Protein AF-0000000074001250 (afdb_homodimer)

Nearest PDB structures (foldseek):
  2wvp-assembly1_A  TM=4.915E-01  e=1.504E-07  Escherichia coli K-12
  2iwv-assembly2_B  TM=4.481E-01  e=1.976E-06  Escherichia coli K-12
  3qq2-assembly2_B  TM=3.914E-01  e=4.997E-03  Bordetella pertussis
  1pnz-assembly1_A  TM=2.918E-01  e=9.131E-03  Escherichia coli
  3qlb-assembly2_B  TM=2.717E-01  e=1.075E-01  Pseudomonas fluorescens

Radius of gyration: 29.57 Å; Cα contacts (8 Å, |Δi|>4): 1597; chains: 2; bounding box: 87×107×50 Å

Sequence (638 aa):
MIFMPSTEDIGEKNLVFRFNHRFGNAKSGLDDFYGLDEGANTQLALDYGLSDRWMVGLARTSQFKTWETRTKYRVFSQDSNIPFTLSLYGVIGLETSEQTYTYSYFTRSWTGNAAIDNQINKGLNTYELTDQDKTSYLSSLLISRKINETLSLQISPMYVHRNFTPTEIDNTRYGLDIGGRIKLSTRFDISFSTILSKKRDFIGSSYSQESQKTSIAGANQFTSDQINTGLSNGSISLSEVILRNIILDEPVKHKFVPFGIGFDLETGGHVFQFMVSNTRTLAQTQLLRGGDYDFMKQEFCVGFNILRQFSIGEEREKWMIFMPSTEDIGEKNLVFRFNHRFGNAKSGLDDFYGLDEGANTQLALDYGLSDRWMVGLARTSQFKTWETRTKYRVFSQDSNIPFTLSLYGVIGLETSEQTYTYSYFTRSWTGNAAIDNQINKGLNTYELTDQDKTSYLSSLLISRKINETLSLQISPMYVHRNFTPTEIDNTRYGLDIGGRIKLSTRFDISFSTILSKKRDFIGSSYSQESQKTSIAGANQFTSDQINTGLSNGSISLSEVILRNIILDEPVKHKFVPFGIGFDLETGGHVFQFMVSNTRTLAQTQLLRGGDYDFMKQEFCVGFNILRQFSIGEEREKW

Organism: NCBI:txid1917863

Solvent-accessible surface area (backbone atoms only — not comparable to full-atom values): 32095 Å² total; per-residue (Å²): 103,72,76,61,77,63,79,75,67,76,28,53,44,18,37,38,40,36,42,40,35,20,25,25,64,22,57,64,31,73,83,37,53,36,7,57,55,68,26,51,39,37,31,46,34,42,33,39,14,78,31,68,45,33,35,43,33,44,34,42,25,43,65,54,45,22,37,35,43,35,38,39,37,55,75,50,63,54,50,99,86,36,81,41,25,36,23,44,37,40,34,43,30,37,39,68,47,94,48,73,46,69,52,75,80,77,53,78,54,82,78,85,41,68,71,58,19,50,52,48,21,48,60,74,23,47,43,70,59,49,67,69,36,39,25,29,34,29,42,32,45,34,38,31,32,71,80,52,97,40,39,33,41,34,43,28,48,32,41,35,40,35,63,53,53,63,90,94,46,72,41,61,48,52,36,35,37,42,34,36,37,40,52,78,52,98,40,34,34,39,32,32,28,35,44,46,51,75,66,47,50,62,81,56,94,63,66,72,74,62,67,50,72,34,57,55,94,75,52,62,56,64,48,72,68,49,46,55,51,19,50,72,72,61,79,37,48,68,67,48,43,38,39,29,45,52,68,43,18,66,32,32,34,76,28,35,72,28,40,35,41,31,41,35,40,54,52,88,62,31,38,38,32,41,31,45,22,19,42,50,74,74,56,70,70,51,56,66,38,40,7,77,31,47,61,94,76,54,24,28,20,38,29,47,32,42,36,38,65,45,73,71,55,78,69,71,69,81,119,102,73,75,61,78,63,78,73,66,76,28,54,47,18,37,38,41,36,43,39,34,20,24,25,64,24,59,64,31,73,81,36,54,36,7,56,56,70,26,52,38,35,33,46,33,43,33,39,14,79,32,68,44,34,36,42,34,42,34,42,26,43,66,54,46,22,38,34,41,35,37,38,36,53,76,49,63,54,51,99,84,36,82,42,26,36,23,45,37,39,35,44,30,37,39,69,48,92,48,72,46,69,52,74,79,77,54,78,55,80,77,86,42,68,70,58,20,50,51,48,22,48,60,72,24,47,44,72,59,48,68,68,35,39,25,30,35,27,42,34,45,35,38,31,31,70,80,52,97,39,38,32,40,34,43,30,49,33,41,35,41,34,65,53,54,62,88,94,46,71,40,62,47,54,35,34,37,42,33,36,38,40,50,76,51,97,41,34,35,37,32,32,27,37,44,44,54,81,67,52,53,62,81,56,93,64,62,72,71,65,67,46,71,24,56,56,94,74,50,62,54,66,48,73,68,48,46,55,52,20,50,72,73,60,80,36,48,69,68,49,43,39,40,28,47,51,67,43,22,58,28,35,41,80,27,34,72,30,40,34,42,31,42,35,40,53,53,89,63,31,37,39,32,42,32,45,22,19,43,51,74,74,56,70,69,53,55,65,39,40,8,77,30,46,61,93,76,53,23,28,21,38,29,46,31,40,36,38,65,44,75,71,56,79,71,70,69,80,118

Secondary structure (DSSP, 8-state):
--SSPPS----TTEEEEEEEEEEEEGGGGGGGTTTGGG--EEEEEEEEESSSSEEEEEEEETGGGEEEEEEEEEEE---SS--SEEEEEEEEEEE-S--EEE-SSSS----S-HHHHHHHHHHHTEEEPPTTTTEEEEEEEEEEEE-SSSEEEEEEEEEEEES---TTS-SEEEEEEEEEEEE-SSSEEEEEEEEEESS----SS-TT-------BTTBPPPPHHHHHHHHHHTSS-HHHHIIIIIIS----TT-BPPEEEEEEEEETTEEEEEEEES----SGGGGGG-BSS-GGGT--EEEEEEEEEEE-S------/--SSPPS----TTEEEEEEEEEEEEGGGGGGGTTTGGG--EEEEEEEEESSSSEEEEEEEETGGGEEEEEEEEEEE---SS--SEEEEEEEEEEE-S--EEE-SSSS----S-HHHHHHHHHHHTEEEPPTTTTEEEEEEEEEEEE-SSSEEEEEEEEEEEES---TTS-SEEEEEEEEEEEE-SSSEEEEEEEEEESS----SS-TT----B--BTTBPPPPHHHHHHHHHHTSS-HHHHIIIIIIS---BTT-BPPEEEEEEEEETTEEEEEEEES----SGGGGGG-BSS-GGGT--EEEEEEEEEEE-S------

Foldseek 3Di:
DPFDDAQQFQAAQKKKKKKKWWFFWQLVPVVCPRRVNRGTFIKIKMKHHNHNFKIWMWMFTPVLRKIKIKMKGWDDADDPVRFKTKMKIKMKMWRPHKDKDFDDQPDFDPPPDPVVRVVVSRVVRMGIADRLQRMKMKIWMWIKGDPDPFKIKIKIKMKMAGNDDPDPDHRIWIKMKIKMKGHPDPFKIKIKIWMFTQDAAPPDNDSPVQDDFDADVNQAQQPPVRVVVCVVVVVADPVNNCVHCNRVNGPSRQAATKIKMWMWGDDDQKIKIKMKIQASDHDNSNNRNHGHHDVVSVIIIIMMMMMGMDRPDPPPPPD/DPFDDAQQFQAAQKKKKKKKWWFFWQLVPVVCPRRVNRGTFIKIKMKHHNHNFKIWMWMFTPVLRKIKIKMKGWDDADDPVRFKTKMKIKMKMWRPHKDKAFDDQPDFDPPPDPVVRVVVSRVVRMGIADRLQRMKMKIWMWIKGDPDPFKIKIKIKMKMAGNDDPPPDHRIWIKMKIKMKGHPDPFKIKIKIWMATQDAAPPDNDSPCQDDWAQDVNQAADDPVRVVVCVVVVVADPVNNCVHCNRVNGPSRQAATKIKMWMWGDDDQKIKIKMKIQASDHDNSNNRNHGHHDVVSVIIIIMMMMMGMDRPDPPPPPD

pLDDT: mean 83.59, std 18.87, range [21.78, 98.88]

InterPro domains:
  IPR045916 Domain of unknown function DUF5777 [PF19089] (2-310)

Structure (mmCIF, N/CA/C/O backbone):
data_AF-0000000074001250-model_v1
#
loop_
_entity.id
_entity.type
_entity.pdbx_description
1 polymer 'DUF5777 domain-containing protein'
#
loop_
_atom_site.group_PDB
_atom_site.id
_atom_site.type_symbol
_atom_site.label_atom_id
_atom_site.label_alt_id
_atom_site.label_comp_id
_atom_site.label_asym_id
_atom_site.label_entity_id
_atom_site.label_seq_id
_atom_site.pdbx_PDB_ins_code
_atom_site.Cartn_x
_atom_site.Cartn_y
_atom_site.Cartn_z
_atom_site.occupancy
_atom_site.B_iso_or_equiv
_atom_site.auth_seq_id
_atom_site.auth_comp_id
_atom_site.auth_asym_id
_atom_site.auth_atom_id
_atom_site.pdbx_PDB_model_num
ATOM 1 N N . MET A 1 1 ? -8.125 -18.203 -3.762 1 89.94 1 MET A N 1
ATOM 2 C CA . MET A 1 1 ? -7.148 -18.906 -2.926 1 89.94 1 MET A CA 1
ATOM 3 C C . MET A 1 1 ? -5.922 -18.031 -2.674 1 89.94 1 MET A C 1
ATOM 5 O O . MET A 1 1 ? -6.004 -16.797 -2.729 1 89.94 1 MET A O 1
ATOM 9 N N . ILE A 1 2 ? -4.828 -18.672 -2.314 1 94.44 2 ILE A N 1
ATOM 10 C CA . ILE A 1 2 ? -3.65 -17.906 -1.942 1 94.44 2 ILE A CA 1
ATOM 11 C C . ILE A 1 2 ? -2.809 -17.609 -3.184 1 94.44 2 ILE A C 1
ATOM 13 O O . ILE A 1 2 ? -2.451 -16.469 -3.447 1 94.44 2 ILE A O 1
ATOM 17 N N . PHE A 1 3 ? -2.508 -18.641 -3.977 1 96.5 3 PHE A N 1
ATOM 18 C CA . PHE A 1 3 ? -1.592 -18.469 -5.098 1 96.5 3 PHE A CA 1
ATOM 19 C C . PHE A 1 3 ? -2.326 -18.641 -6.426 1 96.5 3 PHE A C 1
ATOM 21 O O . PHE A 1 3 ? -2.562 -17.656 -7.129 1 96.5 3 PHE A O 1
ATOM 28 N N . MET A 1 4 ? -2.822 -19.797 -6.688 1 97.69 4 MET A N 1
ATOM 29 C CA . MET A 1 4 ? -3.574 -20.047 -7.91 1 97.69 4 MET A CA 1
ATOM 30 C C . MET A 1 4 ? -5.055 -19.734 -7.715 1 97.69 4 MET A C 1
ATOM 32 O O . MET A 1 4 ? -5.566 -19.812 -6.598 1 97.69 4 MET A O 1
ATOM 36 N N . PRO A 1 5 ? -5.75 -19.453 -8.805 1 97.25 5 PRO A N 1
ATOM 37 C CA . PRO A 1 5 ? -7.184 -19.203 -8.664 1 97.25 5 PRO A CA 1
ATOM 38 C C . PRO A 1 5 ? -7.988 -20.484 -8.414 1 97.25 5 PRO A C 1
ATOM 40 O O . PRO A 1 5 ? -7.535 -21.578 -8.75 1 97.25 5 PRO A O 1
ATOM 43 N N . SER A 1 6 ? -9.156 -20.297 -7.797 1 96.56 6 SER A N 1
ATOM 44 C CA . SER A 1 6 ? -10.07 -21.422 -7.641 1 96.56 6 SER A CA 1
ATOM 45 C C . SER A 1 6 ? -10.75 -21.781 -8.961 1 96.56 6 SER A C 1
ATOM 47 O O . SER A 1 6 ? -10.648 -21.031 -9.938 1 96.56 6 SER A O 1
ATOM 49 N N . THR A 1 7 ? -11.461 -22.891 -8.945 1 97.5 7 THR A N 1
ATOM 50 C CA . THR A 1 7 ? -12.234 -23.297 -10.117 1 97.5 7 THR A CA 1
ATOM 51 C C . THR A 1 7 ? -13.547 -22.516 -10.188 1 97.5 7 THR A C 1
ATOM 53 O O . THR A 1 7 ? -14.281 -22.609 -11.172 1 97.5 7 THR A O 1
ATOM 56 N N . GLU A 1 8 ? -13.805 -21.75 -9.219 1 92.94 8 GLU A N 1
ATOM 57 C CA . GLU A 1 8 ? -15.055 -20.984 -9.211 1 92.94 8 GLU A CA 1
ATOM 58 C C . GLU A 1 8 ? -15.078 -19.969 -10.344 1 92.94 8 GLU A C 1
ATOM 60 O O . GLU A 1 8 ? -14.078 -19.312 -10.617 1 92.94 8 GLU A O 1
ATOM 65 N N . ASP A 1 9 ? -16.266 -19.906 -10.961 1 94.38 9 ASP A N 1
ATOM 66 C CA . ASP A 1 9 ? -16.422 -18.969 -12.07 1 94.38 9 ASP A CA 1
ATOM 67 C C . ASP A 1 9 ? -17 -17.641 -11.594 1 94.38 9 ASP A C 1
ATOM 69 O O . ASP A 1 9 ? -17.734 -17.594 -10.594 1 94.38 9 ASP A O 1
ATOM 73 N N . ILE A 1 10 ? -16.766 -16.594 -12.32 1 94.25 10 ILE A N 1
ATOM 74 C CA . ILE A 1 10 ? -17.281 -15.289 -11.93 1 94.25 10 ILE A CA 1
ATOM 75 C C . ILE A 1 10 ? -18.656 -15.07 -12.555 1 94.25 10 ILE A C 1
ATOM 77 O O . ILE A 1 10 ? -19.391 -14.164 -12.148 1 94.25 10 ILE A O 1
ATOM 81 N N . GLY A 1 11 ? -19.078 -15.883 -13.523 1 95.44 11 GLY A N 1
ATOM 82 C CA . GLY A 1 11 ? -20.375 -15.773 -14.156 1 95.44 11 GLY A CA 1
ATOM 83 C C . GLY A 1 11 ? -20.391 -14.828 -15.344 1 95.44 11 GLY A C 1
ATOM 84 O O . GLY A 1 11 ? -19.547 -13.922 -15.43 1 95.44 11 GLY A O 1
ATOM 85 N N . GLU A 1 12 ? -21.359 -15.031 -16.172 1 96.62 12 GLU A N 1
ATOM 86 C CA . GLU A 1 12 ? -21.469 -14.242 -17.406 1 96.62 12 GLU A CA 1
ATOM 87 C C . GLU A 1 12 ? -21.75 -12.781 -17.094 1 96.62 12 GLU A C 1
ATOM 89 O O . GLU A 1 12 ? -22.609 -12.469 -16.266 1 96.62 12 GLU A O 1
ATOM 94 N N . LYS A 1 13 ? -21.031 -11.898 -17.688 1 96.75 13 LYS A N 1
ATOM 95 C CA . LYS A 1 13 ? -21.219 -10.453 -17.641 1 96.75 13 LYS A CA 1
ATOM 96 C C . LYS A 1 13 ? -20.969 -9.906 -16.234 1 96.75 13 LYS A C 1
ATOM 98 O O . LYS A 1 13 ? -21.609 -8.938 -15.82 1 96.75 13 LYS A O 1
ATOM 103 N N . ASN A 1 14 ? -20.203 -10.641 -15.5 1 95.5 14 ASN A N 1
ATOM 104 C CA . ASN A 1 14 ? -19.734 -10.125 -14.211 1 95.5 14 ASN A CA 1
ATOM 105 C C . ASN A 1 14 ? -18.297 -9.656 -14.281 1 95.5 14 ASN A C 1
ATOM 107 O O . ASN A 1 14 ? -17.516 -10.141 -15.102 1 95.5 14 ASN A O 1
ATOM 111 N N . LEU A 1 15 ? -18.078 -8.664 -13.461 1 95.56 15 LEU A N 1
ATOM 112 C CA . LEU A 1 15 ? -16.734 -8.117 -13.297 1 95.56 15 LEU A CA 1
ATOM 113 C C . LEU A 1 15 ? -16.234 -8.336 -11.875 1 95.56 15 LEU A C 1
ATOM 115 O O . LEU A 1 15 ? -16.969 -8.117 -10.906 1 95.56 15 LEU A O 1
ATOM 119 N N . VAL A 1 16 ? -15.055 -8.836 -11.805 1 95.06 16 VAL A N 1
ATOM 120 C CA . VAL A 1 16 ? -14.438 -8.984 -10.492 1 95.06 16 VAL A CA 1
ATOM 121 C C . VAL A 1 16 ? -13.164 -8.148 -10.414 1 95.06 16 VAL A C 1
ATOM 123 O O . VAL A 1 16 ? -12.234 -8.344 -11.203 1 95.06 16 VAL A O 1
ATOM 126 N N . PHE A 1 17 ? -13.156 -7.262 -9.484 1 93.81 17 PHE A N 1
ATOM 127 C CA . PHE A 1 17 ? -11.977 -6.441 -9.203 1 93.81 17 PHE A CA 1
ATOM 128 C C . PHE A 1 17 ? -11.258 -6.934 -7.957 1 93.81 17 PHE A C 1
ATOM 130 O O . PHE A 1 17 ? -11.898 -7.242 -6.945 1 93.81 17 PHE A O 1
ATOM 137 N N . ARG A 1 18 ? -9.891 -6.984 -8.055 1 95.5 18 ARG A N 1
ATOM 138 C CA . ARG A 1 18 ? -9.102 -7.449 -6.918 1 95.5 18 ARG A CA 1
ATOM 139 C C . ARG A 1 18 ? -7.938 -6.508 -6.641 1 95.5 18 ARG A C 1
ATOM 141 O O . ARG A 1 18 ? -7.254 -6.059 -7.562 1 95.5 18 ARG A O 1
ATOM 148 N N . PHE A 1 19 ? -7.711 -6.191 -5.398 1 93.31 19 PHE A N 1
ATOM 149 C CA . PHE A 1 19 ? -6.516 -5.531 -4.879 1 93.31 19 PHE A CA 1
ATOM 150 C C . PHE A 1 19 ? -5.75 -6.457 -3.941 1 93.31 19 PHE A C 1
ATOM 152 O O . PHE A 1 19 ? -6.227 -6.777 -2.85 1 93.31 19 PHE A O 1
ATOM 159 N N . ASN A 1 20 ? -4.574 -6.859 -4.363 1 96.38 20 ASN A N 1
ATOM 160 C CA . ASN A 1 20 ? -3.77 -7.785 -3.57 1 96.38 20 ASN A CA 1
ATOM 161 C C . ASN A 1 20 ? -2.514 -7.109 -3.029 1 96.38 20 ASN A C 1
ATOM 163 O O . ASN A 1 20 ? -1.869 -6.332 -3.734 1 96.38 20 ASN A O 1
ATOM 167 N N . HIS A 1 21 ? -2.211 -7.41 -1.803 1 95.44 21 HIS A N 1
ATOM 168 C CA . HIS A 1 21 ? -1.026 -6.855 -1.155 1 95.44 21 HIS A CA 1
ATOM 169 C C . HIS A 1 21 ? -0.212 -7.949 -0.472 1 95.44 21 HIS A C 1
ATOM 171 O O . HIS A 1 21 ? -0.772 -8.828 0.192 1 95.44 21 HIS A O 1
ATOM 177 N N . ARG A 1 22 ? 1.069 -7.949 -0.674 1 96.5 22 ARG A N 1
ATOM 178 C CA . ARG A 1 22 ? 2.049 -8.703 0.103 1 96.5 22 ARG A CA 1
ATOM 179 C C . ARG A 1 22 ? 3.115 -7.781 0.684 1 96.5 22 ARG A C 1
ATOM 181 O O . ARG A 1 22 ? 3.887 -7.172 -0.06 1 96.5 22 ARG A O 1
ATOM 188 N N . PHE A 1 23 ? 3.188 -7.762 1.972 1 94.81 23 PHE A N 1
ATOM 189 C CA . PHE A 1 23 ? 4.109 -6.832 2.607 1 94.81 23 PHE A CA 1
ATOM 190 C C . PHE A 1 23 ? 5.477 -7.477 2.812 1 94.81 23 PHE A C 1
ATOM 192 O O . PHE A 1 23 ? 5.746 -8.555 2.273 1 94.81 23 PHE A O 1
ATOM 199 N N . GLY A 1 24 ? 6.391 -6.734 3.467 1 93.56 24 GLY A N 1
ATOM 200 C CA . GLY A 1 24 ? 7.75 -7.207 3.66 1 93.56 24 GLY A CA 1
ATOM 201 C C . GLY A 1 24 ? 7.875 -8.219 4.785 1 93.56 24 GLY A C 1
ATOM 202 O O . GLY A 1 24 ? 6.871 -8.742 5.27 1 93.56 24 GLY A O 1
ATOM 203 N N . ASN A 1 25 ? 9.133 -8.5 5.051 1 94.19 25 ASN A N 1
ATOM 204 C CA . ASN A 1 25 ? 9.43 -9.477 6.086 1 94.19 25 ASN A CA 1
ATOM 205 C C . ASN A 1 25 ? 8.938 -9.016 7.453 1 94.19 25 ASN A C 1
ATOM 207 O O . ASN A 1 25 ? 9.289 -7.922 7.906 1 94.19 25 ASN A O 1
ATOM 211 N N . ALA A 1 26 ? 8.188 -9.812 8.109 1 95.62 26 ALA A N 1
ATOM 212 C CA . ALA A 1 26 ? 7.547 -9.453 9.367 1 95.62 26 ALA A CA 1
ATOM 213 C C . ALA A 1 26 ? 8.453 -9.781 10.555 1 95.62 26 ALA A C 1
ATOM 215 O O . ALA A 1 26 ? 8.078 -9.57 11.711 1 95.62 26 ALA A O 1
ATOM 216 N N . LYS A 1 27 ? 9.578 -10.25 10.32 1 93.31 27 LYS A N 1
ATOM 217 C CA . LYS A 1 27 ? 10.453 -10.773 11.359 1 93.31 27 LYS A CA 1
ATOM 218 C C . LYS A 1 27 ? 10.758 -9.703 12.406 1 93.31 27 LYS A C 1
ATOM 220 O O . LYS A 1 27 ? 10.875 -10.008 13.594 1 93.31 27 LYS A O 1
ATOM 225 N N . SER A 1 28 ? 10.797 -8.492 12.008 1 91.62 28 SER A N 1
ATOM 226 C CA . SER A 1 28 ? 11.188 -7.414 12.914 1 91.62 28 SER A CA 1
ATOM 227 C C . SER A 1 28 ? 10.031 -7.023 13.836 1 91.62 28 SER A C 1
ATOM 229 O O . SER A 1 28 ? 10.195 -6.168 14.703 1 91.62 28 SER A O 1
ATOM 231 N N . GLY A 1 29 ? 8.906 -7.559 13.562 1 92.44 29 GLY A N 1
ATOM 232 C CA . GLY A 1 29 ? 7.777 -7.324 14.445 1 92.44 29 GLY A CA 1
ATOM 233 C C . GLY A 1 29 ? 7.262 -5.898 14.391 1 92.44 29 GLY A C 1
ATOM 234 O O . GLY A 1 29 ? 7.016 -5.363 13.305 1 92.44 29 GLY A O 1
ATOM 235 N N . LEU A 1 30 ? 7.129 -5.328 15.57 1 88.62 30 LEU A N 1
ATOM 236 C CA . LEU A 1 30 ? 6.5 -4.02 15.695 1 88.62 30 LEU A CA 1
ATOM 237 C C . LEU A 1 30 ? 7.426 -2.922 15.172 1 88.62 30 LEU A C 1
ATOM 239 O O . LEU A 1 30 ? 6.961 -1.854 14.773 1 88.62 30 LEU A O 1
ATOM 243 N N . ASP A 1 31 ? 8.711 -3.205 15.164 1 88.31 31 ASP A N 1
ATOM 244 C CA . ASP A 1 31 ? 9.672 -2.209 14.695 1 88.31 31 ASP A CA 1
ATOM 245 C C . ASP A 1 31 ? 9.352 -1.768 13.266 1 88.31 31 ASP A C 1
ATOM 247 O O . ASP A 1 31 ? 9.492 -0.589 12.938 1 88.31 31 ASP A O 1
ATOM 251 N N . ASP A 1 32 ? 8.992 -2.693 12.469 1 91.38 32 ASP A N 1
ATOM 252 C CA . ASP A 1 32 ? 8.609 -2.365 11.102 1 91.38 32 ASP A CA 1
ATOM 253 C C . ASP A 1 32 ? 7.141 -2.697 10.852 1 91.38 32 ASP A C 1
ATOM 255 O O . ASP A 1 32 ? 6.723 -2.85 9.695 1 91.38 32 ASP A O 1
ATOM 259 N N . PHE A 1 33 ? 6.48 -2.814 12.016 1 93.75 33 PHE A N 1
ATOM 260 C CA . PHE A 1 33 ? 5.043 -3.057 12 1 93.75 33 PHE A CA 1
ATOM 261 C C . PHE A 1 33 ? 4.715 -4.305 11.188 1 93.75 33 PHE A C 1
ATOM 263 O O . PHE A 1 33 ? 3.896 -4.258 10.266 1 93.75 33 PHE A O 1
ATOM 270 N N . TYR A 1 34 ? 5.48 -5.344 11.461 1 93.94 34 TYR A N 1
ATOM 271 C CA . TYR A 1 34 ? 5.309 -6.672 10.875 1 93.94 34 TYR A CA 1
ATOM 272 C C . TYR A 1 34 ? 5.434 -6.621 9.359 1 93.94 34 TYR A C 1
ATOM 274 O O . TYR A 1 34 ? 4.652 -7.262 8.648 1 93.94 34 TYR A O 1
ATOM 282 N N . GLY A 1 35 ? 6.316 -5.805 8.852 1 93.56 35 GLY A N 1
ATOM 283 C CA . GLY A 1 35 ? 6.645 -5.762 7.434 1 93.56 35 GLY A CA 1
ATOM 284 C C . GLY A 1 35 ? 5.852 -4.719 6.668 1 93.56 35 GLY A C 1
ATOM 285 O O . GLY A 1 35 ? 6.156 -4.422 5.512 1 93.56 35 GLY A O 1
ATOM 286 N N . LEU A 1 36 ? 4.859 -4.098 7.297 1 91.38 36 LEU A N 1
ATOM 287 C CA . LEU A 1 36 ? 3.992 -3.139 6.625 1 91.38 36 LEU A CA 1
ATOM 288 C C . LEU A 1 36 ? 4.773 -1.896 6.215 1 91.38 36 LEU A C 1
ATOM 290 O O . LEU A 1 36 ? 4.469 -1.271 5.195 1 91.38 36 LEU A O 1
ATOM 294 N N . ASP A 1 37 ? 5.859 -1.603 6.895 1 90.12 37 ASP A N 1
ATOM 295 C CA . ASP A 1 37 ? 6.637 -0.396 6.629 1 90.12 37 ASP A CA 1
ATOM 296 C C . ASP A 1 37 ? 7.508 -0.568 5.383 1 90.12 37 ASP A C 1
ATOM 298 O O . ASP A 1 37 ? 8.023 0.411 4.84 1 90.12 37 ASP A O 1
ATOM 302 N N . GLU A 1 38 ? 7.754 -1.717 4.977 1 87 38 GLU A N 1
ATOM 303 C CA . GLU A 1 38 ? 8.641 -1.979 3.844 1 87 38 GLU A CA 1
ATOM 304 C C . GLU A 1 38 ? 7.906 -1.793 2.518 1 87 38 GLU A C 1
ATOM 306 O O . GLU A 1 38 ? 8.516 -1.859 1.449 1 87 38 GLU A O 1
ATOM 311 N N . GLY A 1 39 ? 6.68 -1.44 2.586 1 85.56 39 GLY A N 1
ATOM 312 C CA . GLY A 1 39 ? 5.906 -1.335 1.357 1 85.56 39 GLY A CA 1
ATOM 313 C C . GLY A 1 39 ? 5.367 -2.668 0.876 1 85.56 39 GLY A C 1
ATOM 314 O O . GLY A 1 39 ? 5.902 -3.723 1.226 1 85.56 39 GLY A O 1
ATOM 315 N N . ALA A 1 40 ? 4.352 -2.602 0.108 1 89.75 40 ALA A N 1
ATOM 316 C CA . ALA A 1 40 ? 3.711 -3.824 -0.373 1 89.75 40 ALA A CA 1
ATOM 317 C C . ALA A 1 40 ? 4.016 -4.059 -1.849 1 89.75 40 ALA A C 1
ATOM 319 O O . ALA A 1 40 ? 4.156 -3.107 -2.619 1 89.75 40 ALA A O 1
ATOM 320 N N . ASN A 1 41 ? 4.285 -5.359 -2.182 1 93.5 41 ASN A N 1
ATOM 321 C CA . ASN A 1 41 ? 3.992 -5.781 -3.547 1 93.5 41 ASN A CA 1
ATOM 322 C C . ASN A 1 41 ? 2.49 -5.809 -3.816 1 93.5 41 ASN A C 1
ATOM 324 O O . ASN A 1 41 ? 1.747 -6.516 -3.135 1 93.5 41 ASN A O 1
ATOM 328 N N . THR A 1 42 ? 2.092 -4.965 -4.719 1 94.06 42 THR A N 1
ATOM 329 C CA . THR A 1 42 ? 0.662 -4.785 -4.945 1 94.06 42 THR A CA 1
ATOM 330 C C . THR A 1 42 ? 0.266 -5.312 -6.324 1 94.06 42 THR A C 1
ATOM 332 O O . THR A 1 42 ? 1.054 -5.246 -7.27 1 94.06 42 THR A O 1
ATOM 335 N N . GLN A 1 43 ? -0.899 -5.82 -6.41 1 96.69 43 GLN A N 1
ATOM 336 C CA . GLN A 1 43 ? -1.475 -6.242 -7.68 1 96.69 43 GLN A CA 1
ATOM 337 C C . GLN A 1 43 ? -2.914 -5.75 -7.824 1 96.69 43 GLN A C 1
ATOM 339 O O . GLN A 1 43 ? -3.727 -5.926 -6.914 1 96.69 43 GLN A O 1
ATOM 344 N N . LEU A 1 44 ? -3.127 -5.094 -8.875 1 95.62 44 LEU A N 1
ATOM 345 C CA . LEU A 1 44 ? -4.477 -4.77 -9.328 1 95.62 44 LEU A CA 1
ATOM 346 C C . LEU A 1 44 ? -4.922 -5.723 -10.43 1 95.62 44 LEU A C 1
ATOM 348 O O . LEU A 1 44 ? -4.215 -5.906 -11.422 1 95.62 44 LEU A O 1
ATOM 352 N N . ALA A 1 45 ? -6.09 -6.281 -10.219 1 97.75 45 ALA A N 1
ATOM 353 C CA . ALA A 1 45 ? -6.562 -7.246 -11.211 1 97.75 45 ALA A CA 1
ATOM 354 C C . ALA A 1 45 ? -8.039 -7.027 -11.523 1 97.75 45 ALA A C 1
ATOM 356 O O . ALA A 1 45 ? -8.82 -6.641 -10.648 1 97.75 45 ALA A O 1
ATOM 357 N N . LEU A 1 46 ? -8.383 -7.293 -12.75 1 97.56 46 LEU A N 1
ATOM 358 C CA . LEU A 1 46 ? -9.742 -7.227 -13.266 1 97.56 46 LEU A CA 1
ATOM 359 C C . LEU A 1 46 ? -10.07 -8.461 -14.094 1 97.56 46 LEU A C 1
ATOM 361 O O . LEU A 1 46 ? -9.383 -8.766 -15.07 1 97.56 46 LEU A O 1
ATOM 365 N N . ASP A 1 47 ? -11.086 -9.125 -13.711 1 97.94 47 ASP A N 1
ATOM 366 C CA . ASP A 1 47 ? -11.562 -10.297 -14.445 1 97.94 47 ASP A CA 1
ATOM 367 C C . ASP A 1 47 ? -12.984 -10.086 -14.961 1 97.94 47 ASP A C 1
ATOM 369 O O . ASP A 1 47 ? -13.82 -9.477 -14.281 1 97.94 47 ASP A O 1
ATOM 373 N N . TYR A 1 48 ? -13.219 -10.578 -16.188 1 98.12 48 TYR A N 1
ATOM 374 C CA . TYR A 1 48 ? -14.531 -10.469 -16.812 1 98.12 48 TYR A CA 1
ATOM 375 C C . TYR A 1 48 ? -15.039 -11.844 -17.25 1 98.12 48 TYR A C 1
ATOM 377 O O . TYR A 1 48 ? -14.312 -12.617 -17.875 1 98.12 48 TYR A O 1
ATOM 385 N N . GLY A 1 49 ? -16.359 -12.031 -16.922 1 98.12 49 GLY A N 1
ATOM 386 C CA . GLY A 1 49 ? -17 -13.266 -17.359 1 98.12 49 GLY A CA 1
ATOM 387 C C . GLY A 1 49 ? -17.578 -13.172 -18.766 1 98.12 49 GLY A C 1
ATOM 388 O O . GLY A 1 49 ? -18.641 -12.586 -18.969 1 98.12 49 GLY A O 1
ATOM 389 N N . LEU A 1 50 ? -16.906 -13.82 -19.719 1 97.94 50 LEU A N 1
ATOM 390 C CA . LEU A 1 50 ? -17.406 -13.883 -21.078 1 97.94 50 LEU A CA 1
ATOM 391 C C . LEU A 1 50 ? -18.656 -14.766 -21.156 1 97.94 50 LEU A C 1
ATOM 393 O O . LEU A 1 50 ? -19.562 -14.492 -21.938 1 97.94 50 LEU A O 1
ATOM 397 N N . SER A 1 51 ? -18.688 -15.883 -20.422 1 97.69 51 SER A N 1
ATOM 398 C CA . SER A 1 51 ? -19.797 -16.812 -20.203 1 97.69 51 SER A CA 1
ATOM 399 C C . SER A 1 51 ? -19.781 -17.375 -18.797 1 97.69 51 SER A C 1
ATOM 401 O O . SER A 1 51 ? -19 -16.922 -17.953 1 97.69 51 SER A O 1
ATOM 403 N N . ASP A 1 52 ? -20.656 -18.25 -18.562 1 96.88 52 ASP A N 1
ATOM 404 C CA . ASP A 1 52 ? -20.719 -18.844 -17.234 1 96.88 52 ASP A CA 1
ATOM 405 C C . ASP A 1 52 ? -19.531 -19.797 -17.016 1 96.88 52 ASP A C 1
ATOM 407 O O . ASP A 1 52 ? -19.312 -20.266 -15.898 1 96.88 52 ASP A O 1
ATOM 411 N N . ARG A 1 53 ? -18.719 -20.031 -18.062 1 97.94 53 ARG A N 1
ATOM 412 C CA . ARG A 1 53 ? -17.641 -21 -17.906 1 97.94 53 ARG A CA 1
ATOM 413 C C . ARG A 1 53 ? -16.312 -20.406 -18.344 1 97.94 53 ARG A C 1
ATOM 415 O O . ARG A 1 53 ? -15.258 -21.031 -18.156 1 97.94 53 ARG A O 1
ATOM 422 N N . TRP A 1 54 ? -16.359 -19.266 -18.938 1 98.62 54 TRP A N 1
ATOM 423 C CA . TRP A 1 54 ? -15.156 -18.703 -19.516 1 98.62 54 TRP A CA 1
ATOM 424 C C . TRP A 1 54 ? -14.922 -17.281 -19.031 1 98.62 54 TRP A C 1
ATOM 426 O O . TRP A 1 54 ? -15.797 -16.422 -19.172 1 98.62 54 TRP A O 1
ATOM 436 N N . MET A 1 55 ? -13.766 -17.062 -18.484 1 98.25 55 MET A N 1
ATOM 437 C CA . MET A 1 55 ? -13.414 -15.711 -18.062 1 98.25 55 MET A CA 1
ATOM 438 C C . MET A 1 55 ? -12.07 -15.289 -18.656 1 98.25 55 MET A C 1
ATOM 440 O O . MET A 1 55 ? -11.242 -16.125 -19 1 98.25 55 MET A O 1
ATOM 444 N N . VAL A 1 56 ? -11.859 -14.016 -18.859 1 98.75 56 VAL A N 1
ATOM 445 C CA . VAL A 1 56 ? -10.594 -13.383 -19.219 1 98.75 56 VAL A CA 1
ATOM 446 C C . VAL A 1 56 ? -10.25 -12.32 -18.172 1 98.75 56 VAL A C 1
ATOM 448 O O . VAL A 1 56 ? -11.125 -11.805 -17.469 1 98.75 56 VAL A O 1
ATOM 451 N N . GLY A 1 57 ? -8.953 -12.102 -18 1 98.56 57 GLY A N 1
ATOM 452 C CA . GLY A 1 57 ? -8.562 -11.148 -16.984 1 98.56 57 GLY A CA 1
ATOM 453 C C . GLY A 1 57 ? -7.246 -10.453 -17.297 1 98.56 57 GLY A C 1
ATOM 454 O O . GLY A 1 57 ? -6.473 -10.922 -18.125 1 98.56 57 GLY A O 1
ATOM 455 N N . LEU A 1 58 ? -7.055 -9.352 -16.672 1 98.56 58 LEU A N 1
ATOM 456 C CA . LEU A 1 58 ? -5.836 -8.547 -16.719 1 98.56 58 LEU A CA 1
ATOM 457 C C . LEU A 1 58 ? -5.367 -8.188 -15.312 1 98.56 58 LEU A C 1
ATOM 459 O O . LEU A 1 58 ? -6.18 -7.879 -14.438 1 98.56 58 LEU A O 1
ATOM 463 N N . ALA A 1 59 ? -4.07 -8.258 -15.102 1 98.19 59 ALA A N 1
ATOM 464 C CA . ALA A 1 59 ? -3.51 -7.895 -13.797 1 98.19 59 ALA A CA 1
ATOM 465 C C . ALA A 1 59 ? -2.211 -7.109 -13.961 1 98.19 59 ALA A C 1
ATOM 467 O O . ALA A 1 59 ? -1.445 -7.352 -14.898 1 98.19 59 ALA A O 1
ATOM 468 N N . ARG A 1 60 ? -1.956 -6.223 -13.102 1 97.19 60 ARG A N 1
ATOM 469 C CA . ARG A 1 60 ? -0.724 -5.445 -13.031 1 97.19 60 ARG A CA 1
ATOM 470 C C . ARG A 1 60 ? -0.122 -5.504 -11.625 1 97.19 60 ARG A C 1
ATOM 472 O O . ARG A 1 60 ? -0.774 -5.137 -10.648 1 97.19 60 ARG A O 1
ATOM 479 N N . THR A 1 61 ? 1.095 -5.965 -11.57 1 96.75 61 THR A N 1
ATOM 480 C CA . THR A 1 61 ? 1.808 -6.145 -10.312 1 96.75 61 THR A CA 1
ATOM 481 C C . THR A 1 61 ? 2.996 -5.191 -10.227 1 96.75 61 THR A C 1
ATOM 483 O O . THR A 1 61 ? 3.697 -4.969 -11.211 1 96.75 61 THR A O 1
ATOM 486 N N . SER A 1 62 ? 3.213 -4.672 -9.07 1 93.81 62 SER A N 1
ATOM 487 C CA . SER A 1 62 ? 4.297 -3.707 -8.898 1 93.81 62 SER A CA 1
ATOM 488 C C . SER A 1 62 ? 5.66 -4.367 -9.078 1 93.81 62 SER A C 1
ATOM 490 O O . SER A 1 62 ? 6.582 -3.758 -9.617 1 93.81 62 SER A O 1
ATOM 492 N N . GLN A 1 63 ? 5.766 -5.605 -8.57 1 92.69 63 GLN A N 1
ATOM 493 C CA . GLN A 1 63 ? 7.035 -6.316 -8.703 1 92.69 63 GLN A CA 1
ATOM 494 C C . GLN A 1 63 ? 7.422 -6.496 -10.164 1 92.69 63 GLN A C 1
ATOM 496 O O . GLN A 1 63 ? 6.668 -7.086 -10.945 1 92.69 63 GLN A O 1
ATOM 501 N N . PHE A 1 64 ? 8.508 -5.973 -10.562 1 92.94 64 PHE A N 1
ATOM 502 C CA . PHE A 1 64 ? 9.047 -5.984 -11.914 1 92.94 64 PHE A CA 1
ATOM 503 C C . PHE A 1 64 ? 8.078 -5.332 -12.891 1 92.94 64 PHE A C 1
ATOM 505 O O . PHE A 1 64 ? 8.133 -5.594 -14.094 1 92.94 64 PHE A O 1
ATOM 512 N N . LYS A 1 65 ? 7.148 -4.602 -12.336 1 95.25 65 LYS A N 1
ATOM 513 C CA . LYS A 1 65 ? 6.145 -3.945 -13.164 1 95.25 65 LYS A CA 1
ATOM 514 C C . LYS A 1 65 ? 5.492 -4.938 -14.125 1 95.25 65 LYS A C 1
ATOM 516 O O . LYS A 1 65 ? 5.434 -4.699 -15.328 1 95.25 65 LYS A O 1
ATOM 521 N N . THR A 1 66 ? 4.922 -5.93 -13.609 1 96.81 66 THR A N 1
ATOM 522 C CA . THR A 1 66 ? 4.508 -7.094 -14.375 1 96.81 66 THR A CA 1
ATOM 523 C C . THR A 1 66 ? 3.045 -6.969 -14.797 1 96.81 66 THR A C 1
ATOM 525 O O . THR A 1 66 ? 2.172 -6.723 -13.969 1 96.81 66 THR A O 1
ATOM 528 N N . TRP A 1 67 ? 2.812 -7.148 -16.078 1 98 67 TRP A N 1
ATOM 529 C CA . TRP A 1 67 ? 1.468 -7.297 -16.625 1 98 67 TRP A CA 1
ATOM 530 C C . TRP A 1 67 ? 1.147 -8.766 -16.891 1 98 67 TRP A C 1
ATOM 532 O O . TRP A 1 67 ? 1.988 -9.508 -17.406 1 98 67 TRP A O 1
ATOM 542 N N . GLU A 1 68 ? -0.052 -9.164 -16.562 1 98.75 68 GLU A N 1
ATOM 543 C CA . GLU A 1 68 ? -0.494 -10.516 -16.875 1 98.75 68 GLU A CA 1
ATOM 544 C C . GLU A 1 68 ? -1.88 -10.508 -17.516 1 98.75 68 GLU A C 1
ATOM 546 O O . GLU A 1 68 ? -2.764 -9.766 -17.094 1 98.75 68 GLU A O 1
ATOM 551 N N . THR A 1 69 ? -2 -11.188 -18.578 1 98.81 69 THR A N 1
ATOM 552 C CA . THR A 1 69 ? -3.291 -11.547 -19.141 1 98.81 69 THR A CA 1
ATOM 553 C C . THR A 1 69 ? -3.619 -13.016 -18.875 1 98.81 69 THR A C 1
ATOM 555 O O . THR A 1 69 ? -2.77 -13.891 -19.047 1 98.81 69 THR A O 1
ATOM 558 N N . ARG A 1 70 ? -4.828 -13.234 -18.438 1 98.62 70 ARG A N 1
ATOM 559 C CA . ARG A 1 70 ? -5.141 -14.602 -18.047 1 98.62 70 ARG A CA 1
ATOM 560 C C . ARG A 1 70 ? -6.527 -15.008 -18.531 1 98.62 70 ARG A C 1
ATOM 562 O O . ARG A 1 70 ? -7.348 -14.156 -18.875 1 98.62 70 ARG A O 1
ATOM 569 N N . THR A 1 71 ? -6.73 -16.312 -18.594 1 98.81 71 THR A N 1
ATOM 570 C CA . THR A 1 71 ? -8.008 -16.891 -18.984 1 98.81 71 THR A CA 1
ATOM 571 C C . THR A 1 71 ? -8.25 -18.219 -18.25 1 98.81 71 THR A C 1
ATOM 573 O O . THR A 1 71 ? -7.301 -18.953 -17.969 1 98.81 71 THR A O 1
ATOM 576 N N . LYS A 1 72 ? -9.477 -18.453 -17.938 1 98.75 72 LYS A N 1
ATOM 577 C CA . LYS A 1 72 ? -9.922 -19.688 -17.297 1 98.75 72 LYS A CA 1
ATOM 578 C C . LYS A 1 72 ? -11.188 -20.234 -17.953 1 98.75 72 LYS A C 1
ATOM 580 O O . LYS A 1 72 ? -12.148 -19.484 -18.172 1 98.75 72 LYS A O 1
ATOM 585 N N . TYR A 1 73 ? -11.156 -21.484 -18.266 1 98.81 73 TYR A N 1
ATOM 586 C CA . TYR A 1 73 ? -12.297 -22.141 -18.875 1 98.81 73 TYR A CA 1
ATOM 587 C C . TYR A 1 73 ? -12.648 -23.422 -18.125 1 98.81 73 TYR A C 1
ATOM 589 O O . TYR A 1 73 ? -11.844 -24.359 -18.062 1 98.81 73 TYR A O 1
ATOM 597 N N . ARG A 1 74 ? -13.875 -23.484 -17.672 1 98.69 74 ARG A N 1
ATOM 598 C CA . ARG A 1 74 ? -14.32 -24.688 -16.969 1 98.69 74 ARG A CA 1
ATOM 599 C C . ARG A 1 74 ? -14.742 -25.766 -17.953 1 98.69 74 ARG A C 1
ATOM 601 O O . ARG A 1 74 ? -15.656 -25.562 -18.75 1 98.69 74 ARG A O 1
ATOM 608 N N . VAL A 1 75 ? -14.172 -26.875 -17.859 1 98.19 75 VAL A N 1
ATOM 609 C CA . VAL A 1 75 ? -14.453 -27.984 -18.75 1 98.19 75 VAL A CA 1
ATOM 610 C C . VAL A 1 75 ? -15.641 -28.781 -18.234 1 98.19 75 VAL A C 1
ATOM 612 O O . VAL A 1 75 ? -16.609 -29.016 -18.953 1 98.19 75 VAL A O 1
ATOM 615 N N . PHE A 1 76 ? -15.625 -29.188 -16.953 1 96.19 76 PHE A N 1
ATOM 616 C CA . PHE A 1 76 ? -16.781 -29.828 -16.344 1 96.19 76 PHE A CA 1
ATOM 617 C C . PHE A 1 76 ? -16.844 -29.516 -14.852 1 96.19 76 PHE A C 1
ATOM 619 O O . PHE A 1 76 ? -15.859 -29.062 -14.266 1 96.19 76 PHE A O 1
ATOM 626 N N . SER A 1 77 ? -17.984 -29.781 -14.305 1 97.06 77 SER A N 1
ATOM 627 C CA . SER A 1 77 ? -18.25 -29.516 -12.891 1 97.06 77 SER A CA 1
ATOM 628 C C . SER A 1 77 ? -18.5 -30.797 -12.117 1 97.06 77 SER A C 1
ATOM 630 O O . SER A 1 77 ? -19.078 -31.75 -12.648 1 97.06 77 SER A O 1
ATOM 632 N N . GLN A 1 78 ? -18.047 -30.688 -10.898 1 96.81 78 GLN A N 1
ATOM 633 C CA . GLN A 1 78 ? -18.375 -31.781 -9.992 1 96.81 78 GLN A CA 1
ATOM 634 C C . GLN A 1 78 ? -19.875 -31.984 -9.875 1 96.81 78 GLN A C 1
ATOM 636 O O . GLN A 1 78 ? -20.641 -31.016 -9.805 1 96.81 78 GLN A O 1
ATOM 641 N N . ASP A 1 79 ? -20.297 -33.219 -9.883 1 95 79 ASP A N 1
ATOM 642 C CA . ASP A 1 79 ? -21.672 -33.625 -9.602 1 95 79 ASP A CA 1
ATOM 643 C C . ASP A 1 79 ? -21.734 -35.062 -9.086 1 95 79 ASP A C 1
ATOM 645 O O . ASP A 1 79 ? -20.781 -35.562 -8.5 1 95 79 ASP A O 1
ATOM 649 N N . SER A 1 80 ? -22.953 -35.625 -9.117 1 93.5 80 SER A N 1
ATOM 650 C CA . SER A 1 80 ? -23.125 -36.969 -8.594 1 93.5 80 SER A CA 1
ATOM 651 C C . SER A 1 80 ? -22.312 -38 -9.383 1 93.5 80 SER A C 1
ATOM 653 O O . SER A 1 80 ? -21.906 -39.031 -8.844 1 93.5 80 SER A O 1
ATOM 655 N N . ASN A 1 81 ? -22.016 -37.688 -10.617 1 94.88 81 ASN A N 1
ATOM 656 C CA . ASN A 1 81 ? -21.312 -38.625 -11.484 1 94.88 81 ASN A CA 1
ATOM 657 C C . ASN A 1 81 ? -19.844 -38.25 -11.656 1 94.88 81 ASN A C 1
ATOM 659 O O . ASN A 1 81 ? -19 -39.125 -11.898 1 94.88 81 ASN A O 1
ATOM 663 N N . ILE A 1 82 ? -19.562 -37.031 -11.633 1 95.31 82 ILE A N 1
ATOM 664 C CA . ILE A 1 82 ? -18.219 -36.531 -11.805 1 95.31 82 ILE A CA 1
ATOM 665 C C . ILE A 1 82 ? -17.672 -36.062 -10.461 1 95.31 82 ILE A C 1
ATOM 667 O O . ILE A 1 82 ? -18.203 -35.094 -9.867 1 95.31 82 ILE A O 1
ATOM 671 N N . PRO A 1 83 ? -16.594 -36.594 -9.977 1 96.25 83 PRO A N 1
ATOM 672 C CA . PRO A 1 83 ? -16.172 -36.375 -8.594 1 96.25 83 PRO A CA 1
ATOM 673 C C . PRO A 1 83 ? -15.383 -35.094 -8.414 1 96.25 83 PRO A C 1
ATOM 675 O O . PRO A 1 83 ? -15.086 -34.688 -7.281 1 96.25 83 PRO A O 1
ATOM 678 N N . PHE A 1 84 ? -14.977 -34.406 -9.469 1 97.81 84 PHE A N 1
ATOM 679 C CA . PHE A 1 84 ? -14.211 -33.188 -9.32 1 97.81 84 PHE A CA 1
ATOM 680 C C . PHE A 1 84 ? -14.578 -32.188 -10.398 1 97.81 84 PHE A C 1
ATOM 682 O O . PHE A 1 84 ? -15.266 -32.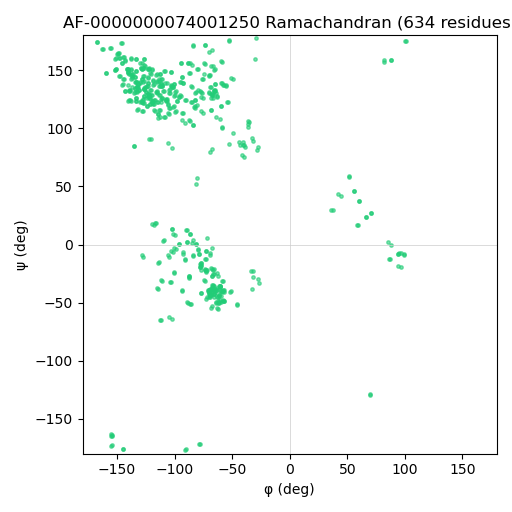5 -11.359 1 97.81 84 PHE A O 1
ATOM 689 N N . THR A 1 85 ? -14.258 -30.906 -10.172 1 98.38 85 THR A N 1
ATOM 690 C CA . THR A 1 85 ? -14.344 -29.844 -11.164 1 98.38 85 THR A CA 1
ATOM 691 C C . THR A 1 85 ? -13 -29.641 -11.852 1 98.38 85 THR A C 1
ATOM 693 O O . THR A 1 85 ? -11.953 -29.688 -11.203 1 98.38 85 THR A O 1
ATOM 696 N N . LEU A 1 86 ? -13.039 -29.422 -13.141 1 98.69 86 LEU A N 1
ATOM 697 C CA . LEU A 1 86 ? -11.828 -29.203 -13.914 1 98.69 86 LEU A CA 1
ATOM 698 C C . LEU A 1 86 ? -11.906 -27.906 -14.711 1 98.69 86 LEU A C 1
ATOM 700 O O . LEU A 1 86 ? -12.875 -27.688 -15.438 1 98.69 86 LEU A O 1
ATOM 704 N N . SER A 1 87 ? -10.906 -27.062 -14.57 1 98.81 87 SER A N 1
ATOM 705 C CA . SER A 1 87 ? -10.773 -25.875 -15.391 1 98.81 87 SER A CA 1
ATOM 706 C C . SER A 1 87 ? -9.391 -25.781 -16.031 1 98.81 87 SER A C 1
ATOM 708 O O . SER A 1 87 ? -8.391 -26.125 -15.398 1 98.81 87 SER A O 1
ATOM 710 N N . LEU A 1 88 ? -9.375 -25.312 -17.266 1 98.88 88 LEU A N 1
ATOM 711 C CA . LEU A 1 88 ? -8.133 -24.922 -17.938 1 98.88 88 LEU A CA 1
ATOM 712 C C . LEU A 1 88 ? -7.758 -23.484 -17.594 1 98.88 88 LEU A C 1
ATOM 714 O O . LEU A 1 88 ? -8.625 -22.609 -17.562 1 98.88 88 LEU A O 1
ATOM 718 N N . TYR A 1 89 ? -6.473 -23.297 -17.312 1 98.81 89 TYR A N 1
ATOM 719 C CA . TYR A 1 89 ? -6.016 -21.969 -16.922 1 98.81 89 TYR A CA 1
ATOM 720 C C . TYR A 1 89 ? -4.738 -21.594 -17.656 1 98.81 89 TYR A C 1
ATOM 722 O O . TYR A 1 89 ? -3.82 -22.406 -17.766 1 98.81 89 TYR A O 1
ATOM 730 N N . GLY A 1 90 ? -4.688 -20.375 -18.188 1 98.88 90 GLY A N 1
ATOM 731 C CA . GLY A 1 90 ? -3.529 -19.844 -18.891 1 98.88 90 GLY A CA 1
ATOM 732 C C . GLY A 1 90 ? -3.217 -18.406 -18.531 1 98.88 90 GLY A C 1
ATOM 733 O O . GLY A 1 90 ? -4.129 -17.594 -18.328 1 98.88 90 GLY A O 1
ATOM 734 N N . VAL A 1 91 ? -1.909 -18.125 -18.469 1 98.88 91 VAL A N 1
ATOM 735 C CA . VAL A 1 91 ? -1.467 -16.766 -18.172 1 98.88 91 VAL A CA 1
ATOM 736 C C . VAL A 1 91 ? -0.274 -16.406 -19.047 1 98.88 91 VAL A C 1
ATOM 738 O O . VAL A 1 91 ? 0.626 -17.219 -19.25 1 98.88 91 VAL A O 1
ATOM 741 N N . ILE A 1 92 ? -0.273 -15.266 -19.656 1 98.88 92 ILE A N 1
ATOM 742 C CA . ILE A 1 92 ? 0.891 -14.648 -20.281 1 98.88 92 ILE A CA 1
ATOM 743 C C . ILE A 1 92 ? 1.359 -13.461 -19.438 1 98.88 92 ILE A C 1
ATOM 745 O O . ILE A 1 92 ? 0.569 -12.57 -19.109 1 98.88 92 ILE A O 1
ATOM 749 N N . GLY A 1 93 ? 2.605 -13.492 -19.047 1 98.81 93 GLY A N 1
ATOM 750 C CA . GLY A 1 93 ? 3.174 -12.43 -18.234 1 98.81 93 GLY A CA 1
ATOM 751 C C . GLY A 1 93 ? 4.273 -11.664 -18.938 1 98.81 93 GLY A C 1
ATOM 752 O O . GLY A 1 93 ? 5.082 -12.25 -19.672 1 98.81 93 GLY A O 1
ATOM 753 N N . LEU A 1 94 ? 4.285 -10.344 -18.75 1 98.5 94 LEU A N 1
ATOM 754 C CA . LEU A 1 94 ? 5.332 -9.469 -19.266 1 98.5 94 LEU A CA 1
ATOM 755 C C . LEU A 1 94 ? 5.898 -8.594 -18.141 1 98.5 94 LEU A C 1
ATOM 757 O O . LEU A 1 94 ? 5.18 -7.773 -17.562 1 98.5 94 LEU A O 1
ATOM 761 N N . GLU A 1 95 ? 7.133 -8.805 -17.828 1 96.31 95 GLU A N 1
ATOM 762 C CA . GLU A 1 95 ? 7.844 -7.902 -16.922 1 96.31 95 GLU A CA 1
ATOM 763 C C . GLU A 1 95 ? 8.375 -6.68 -17.672 1 96.31 95 GLU A C 1
ATOM 765 O O . GLU A 1 95 ? 9.281 -6.793 -18.5 1 96.31 95 GLU A O 1
ATOM 770 N N . THR A 1 96 ? 7.938 -5.457 -17.344 1 95.88 96 THR A N 1
ATOM 771 C CA . THR A 1 96 ? 8.25 -4.281 -18.141 1 95.88 96 THR A CA 1
ATOM 772 C C . THR A 1 96 ? 9.367 -3.465 -17.5 1 95.88 96 THR A C 1
ATOM 774 O O . THR A 1 96 ? 9.852 -2.492 -18.078 1 95.88 96 THR A O 1
ATOM 777 N N . SER A 1 97 ? 9.797 -3.807 -16.344 1 93.25 97 SER A N 1
ATOM 778 C CA . SER A 1 97 ? 10.938 -3.135 -15.734 1 93.25 97 SER A CA 1
ATOM 779 C C . SER A 1 97 ? 12.211 -3.393 -16.531 1 93.25 97 SER A C 1
ATOM 781 O O . SER A 1 97 ? 12.352 -4.438 -17.172 1 93.25 97 SER A O 1
ATOM 783 N N . GLU A 1 98 ? 13.125 -2.414 -16.484 1 90.5 98 GLU A N 1
ATOM 784 C CA . GLU A 1 98 ? 14.422 -2.625 -17.109 1 90.5 98 GLU A CA 1
ATOM 785 C C . GLU A 1 98 ? 15.219 -3.705 -16.391 1 90.5 98 GLU A C 1
ATOM 787 O O . GLU A 1 98 ? 15.344 -3.68 -15.164 1 90.5 98 GLU A O 1
ATOM 792 N N . GLN A 1 99 ? 15.633 -4.676 -17.203 1 89.62 99 GLN A N 1
ATOM 793 C CA . GLN A 1 99 ? 16.422 -5.785 -16.672 1 89.62 99 GLN A CA 1
ATOM 794 C C . GLN A 1 99 ? 17.641 -6.062 -17.547 1 89.62 99 GLN A C 1
ATOM 796 O O . GLN A 1 99 ? 17.562 -5.949 -18.766 1 89.62 99 GLN A O 1
ATOM 801 N N . THR A 1 100 ? 18.75 -6.348 -16.859 1 85.94 100 THR A N 1
ATOM 802 C CA . THR A 1 100 ? 19.984 -6.656 -17.578 1 85.94 100 THR A CA 1
ATOM 803 C C . THR A 1 100 ? 20.594 -7.961 -17.062 1 85.94 100 THR A C 1
ATOM 805 O O . THR A 1 100 ? 20.312 -8.391 -15.945 1 85.94 100 THR A O 1
ATOM 808 N N . TYR A 1 101 ? 21.312 -8.602 -17.969 1 83.25 101 TYR A N 1
ATOM 809 C CA . TYR A 1 101 ? 22.094 -9.789 -17.641 1 83.25 101 TYR A CA 1
ATOM 810 C C . TYR A 1 101 ? 23.562 -9.594 -18.016 1 83.25 101 TYR A C 1
ATOM 812 O O . TYR A 1 101 ? 23.859 -9.227 -19.156 1 83.25 101 TYR A O 1
ATOM 820 N N . THR A 1 102 ? 24.422 -9.805 -17.062 1 78.25 102 THR A N 1
ATOM 821 C CA . THR A 1 102 ? 25.859 -9.68 -17.312 1 78.25 102 THR A CA 1
ATOM 822 C C . THR A 1 102 ? 26.516 -11.062 -17.422 1 78.25 102 THR A C 1
ATOM 824 O O . THR A 1 102 ? 26.453 -11.852 -16.469 1 78.25 102 THR A O 1
ATOM 827 N N . TYR A 1 103 ? 27 -11.234 -18.516 1 73.62 103 TYR A N 1
ATOM 828 C CA . TYR A 1 103 ? 27.688 -12.5 -18.781 1 73.62 103 TYR A CA 1
ATOM 829 C C . TYR A 1 103 ? 29.062 -12.516 -18.125 1 73.62 103 TYR A C 1
ATOM 831 O O . TYR A 1 103 ? 29.672 -11.469 -17.906 1 73.62 103 TYR A O 1
ATOM 839 N N . SER A 1 104 ? 29.328 -13.742 -17.656 1 67.12 104 SER A N 1
ATOM 840 C CA . SER A 1 104 ? 30.734 -13.875 -17.25 1 67.12 104 SER A CA 1
ATOM 841 C C . SER A 1 104 ? 31.672 -13.383 -18.328 1 67.12 104 SER A C 1
ATOM 843 O O . SER A 1 104 ? 31.359 -13.461 -19.516 1 67.12 104 SER A O 1
ATOM 845 N N . TYR A 1 105 ? 32.781 -12.719 -17.844 1 60.25 105 TYR A N 1
ATOM 846 C CA . TYR A 1 105 ? 33.75 -11.984 -18.672 1 60.25 105 TYR A CA 1
ATOM 847 C C . TYR A 1 105 ? 34.062 -12.742 -19.953 1 60.25 105 TYR A C 1
ATOM 849 O O . TYR A 1 105 ? 35 -13.539 -19.984 1 60.25 105 TYR A O 1
ATOM 857 N N . PHE A 1 106 ? 33.188 -12.68 -20.828 1 63.72 106 PHE A N 1
ATOM 858 C CA . PHE A 1 106 ? 33.406 -13.242 -22.156 1 63.72 106 PHE A CA 1
ATOM 859 C C . PHE A 1 106 ? 34.438 -12.43 -22.922 1 63.72 106 PHE A C 1
ATOM 861 O O . PHE A 1 106 ? 35.375 -13 -23.531 1 63.72 106 PHE A O 1
ATOM 868 N N . THR A 1 107 ? 34.281 -11.062 -22.844 1 65.25 107 THR A N 1
ATOM 869 C CA . THR A 1 107 ? 35.281 -10.172 -23.391 1 65.25 107 THR A CA 1
ATOM 870 C C . THR A 1 107 ? 36 -9.422 -22.281 1 65.25 107 THR A C 1
ATOM 872 O O . THR A 1 107 ? 35.375 -8.867 -21.391 1 65.25 107 THR A O 1
ATOM 875 N N . ARG A 1 108 ? 37.312 -9.492 -22.219 1 72.25 108 ARG A N 1
ATOM 876 C CA . ARG A 1 108 ? 38.125 -8.836 -21.188 1 72.25 108 ARG A CA 1
ATOM 877 C C . ARG A 1 108 ? 39 -7.746 -21.797 1 72.25 108 ARG A C 1
ATOM 879 O O . ARG A 1 108 ? 39.719 -7.984 -22.766 1 72.25 108 ARG A O 1
ATOM 886 N N . SER A 1 109 ? 38.625 -6.633 -21.484 1 69.81 109 SER A N 1
ATOM 887 C CA . SER A 1 109 ? 39.531 -5.523 -21.781 1 69.81 109 SER A CA 1
ATOM 888 C C . SER A 1 109 ? 40.625 -5.371 -20.719 1 69.81 109 SER A C 1
ATOM 890 O O . SER A 1 109 ? 40.344 -5.594 -19.531 1 69.81 109 SER A O 1
ATOM 892 N N . TRP A 1 110 ? 41.875 -5.25 -21.188 1 78.25 110 TRP A N 1
ATOM 893 C CA . TRP A 1 110 ? 43 -5.027 -20.281 1 78.25 110 TRP A CA 1
ATOM 894 C C . TRP A 1 110 ? 43.75 -3.738 -20.625 1 78.25 110 TRP A C 1
ATOM 896 O O . TRP A 1 110 ? 44.562 -3.709 -21.562 1 78.25 110 TRP A O 1
ATOM 906 N N . THR A 1 111 ? 43.312 -2.742 -20.016 1 76.56 111 THR A N 1
ATOM 907 C CA . THR A 1 111 ? 43.969 -1.45 -20.234 1 76.56 111 THR A CA 1
ATOM 908 C C . THR A 1 111 ? 45.062 -1.201 -19.203 1 76.56 111 THR A C 1
ATOM 910 O O . THR A 1 111 ? 45.812 -0.233 -19.312 1 76.56 111 THR A O 1
ATOM 913 N N . GLY A 1 112 ? 45.219 -2.047 -18.203 1 75.81 112 GLY A N 1
ATOM 914 C CA . GLY A 1 112 ? 46.156 -1.853 -17.125 1 75.81 112 GLY A CA 1
ATOM 915 C C . GLY A 1 112 ? 45.562 -1.191 -15.898 1 75.81 112 GLY A C 1
ATOM 916 O O . GLY A 1 112 ? 46.188 -1.133 -14.844 1 75.81 112 GLY A O 1
ATOM 917 N N . ASN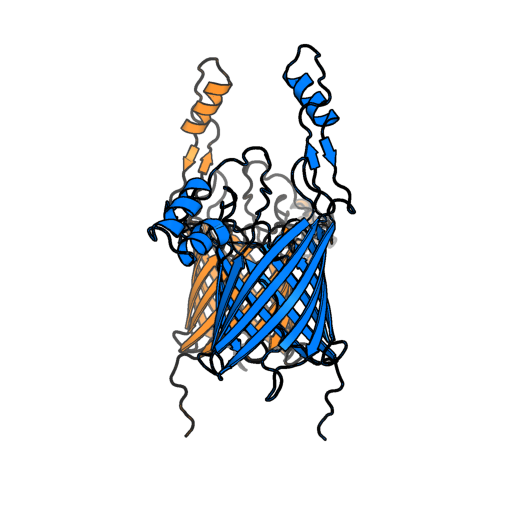 A 1 113 ? 44.438 -0.558 -16.094 1 70.88 113 ASN A N 1
ATOM 918 C CA . ASN A 1 113 ? 43.688 0.024 -14.977 1 70.88 113 ASN A CA 1
ATOM 919 C C . ASN A 1 113 ? 42.438 -0.811 -14.633 1 70.88 113 ASN A C 1
ATOM 921 O O . ASN A 1 113 ? 41.5 -0.867 -15.406 1 70.88 113 ASN A O 1
ATOM 925 N N . ALA A 1 114 ? 42.5 -1.36 -13.508 1 71 114 ALA A N 1
ATOM 926 C CA . ALA A 1 114 ? 41.469 -2.326 -13.102 1 71 114 ALA A CA 1
ATOM 927 C C . ALA A 1 114 ? 40.094 -1.701 -13.125 1 71 114 ALA A C 1
ATOM 929 O O . ALA A 1 114 ? 39.125 -2.354 -13.508 1 71 114 ALA A O 1
ATOM 930 N N . ALA A 1 115 ? 39.938 -0.496 -12.695 1 70.62 115 ALA A N 1
ATOM 931 C CA . ALA A 1 115 ? 38.625 0.169 -12.648 1 70.62 115 ALA A CA 1
ATOM 932 C C . ALA A 1 115 ? 38.062 0.375 -14.047 1 70.62 115 ALA A C 1
ATOM 934 O O . ALA A 1 115 ? 36.875 0.132 -14.289 1 70.62 115 ALA A O 1
ATOM 935 N N . ILE A 1 116 ? 38.906 0.768 -14.93 1 71.5 116 ILE A N 1
ATOM 936 C CA . ILE A 1 116 ? 38.5 1.003 -16.312 1 71.5 116 ILE A CA 1
ATOM 937 C C . ILE A 1 116 ? 38.188 -0.328 -17 1 71.5 116 ILE A C 1
ATOM 939 O O . ILE A 1 116 ? 37.188 -0.446 -17.719 1 71.5 116 ILE A O 1
ATOM 943 N N . ASP A 1 117 ? 39.062 -1.284 -16.688 1 68.69 117 ASP A N 1
ATOM 944 C CA . ASP A 1 117 ? 38.844 -2.605 -17.281 1 68.69 117 ASP A CA 1
ATOM 945 C C . ASP A 1 117 ? 37.5 -3.191 -16.844 1 68.69 117 ASP A C 1
ATOM 947 O O . ASP A 1 117 ? 36.781 -3.746 -17.672 1 68.69 117 ASP A O 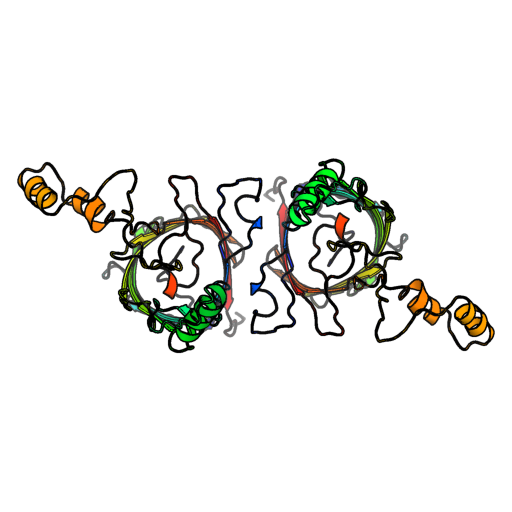1
ATOM 951 N N . ASN A 1 118 ? 37.219 -3.053 -15.57 1 71.94 118 ASN A N 1
ATOM 952 C CA . ASN A 1 118 ? 35.969 -3.564 -15.047 1 71.94 118 ASN A CA 1
ATOM 953 C C . ASN A 1 118 ? 34.75 -2.881 -15.711 1 71.94 118 ASN A C 1
ATOM 955 O O . ASN A 1 118 ? 33.781 -3.537 -16.047 1 71.94 118 ASN A O 1
ATOM 959 N N . GLN A 1 119 ? 34.812 -1.669 -15.844 1 74.56 119 GLN A N 1
ATOM 960 C CA . GLN A 1 119 ? 33.75 -0.9 -16.484 1 74.56 119 GLN A CA 1
ATOM 961 C C . GLN A 1 119 ? 33.562 -1.321 -17.938 1 74.56 119 GLN A C 1
ATOM 963 O O . GLN A 1 119 ? 32.438 -1.532 -18.375 1 74.56 119 GLN A O 1
ATOM 968 N N . ILE A 1 120 ? 34.688 -1.436 -18.547 1 73.88 120 ILE A N 1
ATOM 969 C CA . ILE A 1 120 ? 34.625 -1.811 -19.953 1 73.88 120 ILE A CA 1
ATOM 970 C C . ILE A 1 120 ? 34.062 -3.223 -20.094 1 73.88 120 ILE A C 1
ATOM 972 O O . ILE A 1 120 ? 33.188 -3.465 -20.922 1 73.88 120 ILE A O 1
ATOM 976 N N . ASN A 1 121 ? 34.594 -4.031 -19.25 1 73.81 121 ASN A N 1
ATOM 977 C CA . ASN A 1 121 ? 34.156 -5.422 -19.328 1 73.81 121 ASN A CA 1
ATOM 978 C C . ASN A 1 121 ? 32.688 -5.578 -18.984 1 73.81 121 ASN A C 1
ATOM 980 O O . ASN A 1 121 ? 31.969 -6.379 -19.609 1 73.81 121 ASN A O 1
ATOM 984 N N . LYS A 1 122 ? 32.188 -4.895 -18.016 1 75 122 LYS A N 1
ATOM 985 C CA . LYS A 1 122 ? 30.75 -4.898 -17.688 1 75 122 LYS A CA 1
ATOM 986 C C . LYS A 1 122 ? 29.922 -4.414 -18.875 1 75 122 LYS A C 1
ATOM 988 O O . LYS A 1 122 ? 28.906 -5.027 -19.219 1 75 122 LYS A O 1
ATOM 993 N N . GLY A 1 123 ? 30.312 -3.4 -19.359 1 77 123 GLY A N 1
ATOM 994 C CA . GLY A 1 123 ? 29.609 -2.832 -20.5 1 77 123 GLY A CA 1
ATOM 995 C C . GLY A 1 123 ? 29.562 -3.762 -21.688 1 77 123 GLY A C 1
ATOM 996 O O . GLY A 1 123 ? 28.5 -3.938 -22.312 1 77 123 GLY A O 1
ATOM 997 N N . LEU A 1 124 ? 30.688 -4.395 -21.844 1 77.75 124 LEU A N 1
ATOM 998 C CA . LEU A 1 124 ? 30.797 -5.25 -23.016 1 77.75 124 LEU A CA 1
ATOM 999 C C . LEU A 1 124 ? 30.062 -6.57 -22.812 1 77.75 124 LEU A C 1
ATOM 1001 O O . LEU A 1 124 ? 29.719 -7.254 -23.781 1 77.75 124 LEU A O 1
ATOM 1005 N N . ASN A 1 125 ? 29.797 -6.824 -21.578 1 79.5 125 ASN A N 1
ATOM 1006 C CA . ASN A 1 125 ? 29.266 -8.148 -21.297 1 79.5 125 ASN A CA 1
ATOM 1007 C C . ASN A 1 125 ? 27.875 -8.07 -20.672 1 79.5 125 ASN A C 1
ATOM 1009 O O . ASN A 1 125 ? 27.406 -9.023 -20.047 1 79.5 125 ASN A O 1
ATOM 1013 N N . THR A 1 126 ? 27.281 -6.922 -20.828 1 82.31 126 THR A N 1
ATOM 1014 C CA . THR A 1 126 ? 25.938 -6.746 -20.281 1 82.31 126 THR A CA 1
ATOM 1015 C C . THR A 1 126 ? 24.891 -6.734 -21.406 1 82.31 126 THR A C 1
ATOM 1017 O O . THR A 1 126 ? 25.062 -6.035 -22.406 1 82.31 126 THR A O 1
ATOM 1020 N N . TYR A 1 127 ? 23.953 -7.562 -21.281 1 86.19 127 TYR A N 1
ATOM 1021 C CA . TYR A 1 127 ? 22.828 -7.688 -22.203 1 86.19 127 TYR A CA 1
ATOM 1022 C C . TYR A 1 127 ? 21.547 -7.145 -21.578 1 86.19 127 TYR A C 1
ATOM 1024 O O . TYR A 1 127 ? 21.141 -7.578 -20.5 1 86.19 127 TYR A O 1
ATOM 1032 N N . GLU A 1 128 ? 20.906 -6.207 -22.219 1 88.69 128 GLU A N 1
ATOM 1033 C CA . GLU A 1 128 ? 19.594 -5.707 -21.781 1 88.69 128 GLU A CA 1
ATOM 1034 C C . GLU A 1 128 ? 18.469 -6.578 -22.312 1 88.69 128 GLU A C 1
ATOM 1036 O O . GLU A 1 128 ? 18.312 -6.723 -23.516 1 88.69 128 GLU A O 1
ATOM 1041 N N . LEU A 1 129 ? 17.703 -7.074 -21.453 1 93.5 129 LEU A N 1
ATOM 1042 C CA . LEU A 1 129 ? 16.625 -7.973 -21.844 1 93.5 129 LEU A CA 1
ATOM 1043 C C . LEU A 1 129 ? 15.547 -7.219 -22.594 1 93.5 129 LEU A C 1
ATOM 1045 O O . LEU A 1 129 ? 15.172 -6.109 -22.219 1 93.5 129 LEU A O 1
ATOM 1049 N N . THR A 1 130 ? 15.086 -7.82 -23.703 1 95.31 130 THR A N 1
ATOM 1050 C CA . THR A 1 130 ? 13.984 -7.27 -24.484 1 95.31 130 THR A CA 1
ATOM 1051 C C . THR A 1 130 ? 12.641 -7.684 -23.891 1 95.31 130 THR A C 1
ATOM 1053 O O . THR A 1 130 ? 12.586 -8.523 -22.984 1 95.31 130 THR A O 1
ATOM 1056 N N . ASP A 1 131 ? 11.609 -7.105 -24.406 1 96.19 131 ASP A N 1
ATOM 1057 C CA . ASP A 1 131 ? 10.273 -7.492 -23.969 1 96.19 131 ASP A CA 1
ATOM 1058 C C . ASP A 1 131 ? 10.008 -8.969 -24.25 1 96.19 131 ASP A C 1
ATOM 1060 O O . ASP A 1 131 ? 9.344 -9.648 -23.469 1 96.19 131 ASP A O 1
ATOM 1064 N N . GLN A 1 132 ? 10.523 -9.398 -25.344 1 97.44 132 GLN A N 1
ATOM 1065 C CA . GLN A 1 132 ? 10.352 -10.812 -25.672 1 97.44 132 GLN A CA 1
ATOM 1066 C C . GLN A 1 132 ? 11.062 -11.703 -24.656 1 97.44 132 GLN A C 1
ATOM 1068 O O . GLN A 1 132 ? 10.531 -12.734 -24.25 1 97.44 132 GLN A O 1
ATOM 1073 N N . ASP A 1 133 ? 12.234 -11.242 -24.234 1 95.44 133 ASP A N 1
ATOM 1074 C CA . ASP A 1 133 ? 12.984 -11.977 -23.219 1 95.44 133 ASP A CA 1
ATOM 1075 C C . ASP A 1 133 ? 12.211 -12.039 -21.906 1 95.44 133 ASP A C 1
ATOM 1077 O O . ASP A 1 133 ? 12.172 -13.078 -21.234 1 95.44 133 ASP A O 1
ATOM 1081 N N . LYS A 1 134 ? 11.57 -10.969 -21.578 1 97 134 LYS A N 1
ATOM 1082 C CA . LYS A 1 134 ? 10.945 -10.812 -20.266 1 97 134 LYS A CA 1
ATOM 1083 C C . LYS A 1 134 ? 9.516 -11.344 -20.266 1 97 134 LYS A C 1
ATOM 1085 O O . LYS A 1 134 ? 8.75 -11.078 -19.344 1 97 134 LYS A O 1
ATOM 1090 N N . THR A 1 135 ? 9.141 -12.062 -21.297 1 98.25 135 THR A N 1
ATOM 1091 C CA . THR A 1 135 ? 7.824 -12.68 -21.391 1 98.25 135 THR A CA 1
ATOM 1092 C C . THR A 1 135 ? 7.852 -14.109 -20.844 1 98.25 135 THR A C 1
ATOM 1094 O O . THR A 1 135 ? 8.812 -14.844 -21.094 1 98.25 135 THR A O 1
ATOM 1097 N N . SER A 1 136 ? 6.816 -14.477 -20.109 1 97.94 136 SER A N 1
ATOM 1098 C CA . SER A 1 136 ? 6.641 -15.82 -19.578 1 97.94 136 SER A CA 1
ATOM 1099 C C . SER A 1 136 ? 5.223 -16.328 -19.812 1 97.94 136 SER A C 1
ATOM 1101 O O . SER A 1 136 ? 4.301 -15.539 -20.016 1 97.94 136 SER A O 1
ATOM 1103 N N . TYR A 1 137 ? 5.074 -17.609 -19.766 1 98.56 137 TYR A N 1
ATOM 1104 C CA . TYR A 1 137 ? 3.807 -18.297 -20.016 1 98.56 137 TYR A CA 1
ATOM 1105 C C . TYR A 1 137 ? 3.521 -19.328 -18.922 1 98.56 137 TYR A C 1
ATOM 1107 O O . TYR A 1 137 ? 4.414 -20.078 -18.531 1 98.56 137 TYR A O 1
ATOM 1115 N N . LEU A 1 138 ? 2.27 -19.312 -18.469 1 98.69 138 LEU A N 1
ATOM 1116 C CA . LEU A 1 138 ? 1.818 -20.328 -17.516 1 98.69 138 LEU A CA 1
ATOM 1117 C C . LEU A 1 138 ? 0.602 -21.078 -18.047 1 98.69 138 LEU A C 1
ATOM 1119 O O . LEU A 1 138 ? -0.331 -20.453 -18.562 1 98.69 138 LEU A O 1
ATOM 1123 N N . SER A 1 139 ? 0.655 -22.344 -18.016 1 98.75 139 SER A N 1
ATOM 1124 C CA . SER A 1 139 ? -0.49 -23.219 -18.266 1 98.75 139 SER A CA 1
ATOM 1125 C C . SER A 1 139 ? -0.739 -24.156 -17.078 1 98.75 139 SER A C 1
ATOM 1127 O O . SER A 1 139 ? 0.205 -24.672 -16.484 1 98.75 139 SER A O 1
ATOM 1129 N N . SER A 1 140 ? -2.02 -24.328 -16.766 1 98.69 140 SER A N 1
ATOM 1130 C CA . SER A 1 140 ? -2.338 -25.141 -15.609 1 98.69 140 SER A CA 1
ATOM 1131 C C . SER A 1 140 ? -3.703 -25.812 -15.75 1 98.69 140 SER A C 1
ATOM 1133 O O . SER A 1 140 ? -4.562 -25.312 -16.484 1 98.69 140 SER A O 1
ATOM 1135 N N . LEU A 1 141 ? -3.857 -26.953 -15.148 1 98.75 141 LEU A N 1
ATOM 1136 C CA . LEU A 1 141 ? -5.141 -27.594 -14.891 1 98.75 141 LEU A CA 1
ATOM 1137 C C . LEU A 1 141 ? -5.574 -27.375 -13.445 1 98.75 141 LEU A C 1
ATOM 1139 O O . LEU A 1 141 ? -4.875 -27.797 -12.516 1 98.75 141 LEU A O 1
ATOM 1143 N N . LEU A 1 142 ? -6.688 -26.734 -13.281 1 98.75 142 LEU A N 1
ATOM 1144 C CA . LEU A 1 142 ? -7.254 -26.562 -11.945 1 98.75 142 LEU A CA 1
ATOM 1145 C C . LEU A 1 142 ? -8.25 -27.672 -11.633 1 98.75 142 LEU A C 1
ATOM 1147 O O . LEU A 1 142 ? -9.297 -27.781 -12.281 1 98.75 142 LEU A O 1
ATOM 1151 N N . ILE A 1 143 ? -7.91 -28.484 -10.711 1 98.69 143 ILE A N 1
ATOM 1152 C CA . ILE A 1 143 ? -8.75 -29.625 -10.336 1 98.69 143 ILE A CA 1
ATOM 1153 C C . ILE A 1 143 ? -9.195 -29.469 -8.883 1 98.69 143 ILE A C 1
ATOM 1155 O O . ILE A 1 143 ? -8.375 -29.562 -7.961 1 98.69 143 ILE A O 1
ATOM 1159 N N . SER A 1 144 ? -10.469 -29.328 -8.68 1 98.62 144 SER A N 1
ATOM 1160 C CA . SER A 1 144 ? -10.953 -29.094 -7.324 1 98.62 144 SER A CA 1
ATOM 1161 C C . SER A 1 144 ? -12.094 -30.047 -6.977 1 98.62 144 SER A C 1
ATOM 1163 O O . SER A 1 144 ? -12.75 -30.578 -7.867 1 98.62 144 SER A O 1
ATOM 1165 N N . ARG A 1 145 ? -12.281 -30.266 -5.711 1 98.38 145 ARG A N 1
ATOM 1166 C CA . ARG A 1 145 ? -13.375 -31.078 -5.199 1 98.38 145 ARG A CA 1
ATOM 1167 C C . ARG A 1 145 ? -13.922 -30.5 -3.895 1 98.38 145 ARG A C 1
ATOM 1169 O O . ARG A 1 145 ? -13.156 -30.172 -2.986 1 98.38 145 ARG A O 1
ATOM 1176 N N . LYS A 1 146 ? -15.18 -30.438 -3.93 1 97.62 146 LYS A N 1
ATOM 1177 C CA . LYS A 1 146 ? -15.867 -30.203 -2.666 1 97.62 146 LYS A CA 1
ATOM 1178 C C . LYS A 1 146 ? -16.078 -31.516 -1.9 1 97.62 146 LYS A C 1
ATOM 1180 O O . LYS A 1 146 ? -16.984 -32.281 -2.211 1 97.62 146 LYS A O 1
ATOM 1185 N N . ILE A 1 147 ? -15.273 -31.734 -0.907 1 97.12 147 ILE A N 1
ATOM 1186 C CA . ILE A 1 147 ? -15.336 -32.969 -0.148 1 97.12 147 ILE A CA 1
ATOM 1187 C C . ILE A 1 147 ? -16.625 -33.031 0.656 1 97.12 147 ILE A C 1
ATOM 1189 O O . ILE A 1 147 ? -17.312 -34.062 0.686 1 97.12 147 ILE A O 1
ATOM 1193 N N . ASN A 1 148 ? -16.969 -31.922 1.28 1 95.75 148 ASN A N 1
ATOM 1194 C CA . ASN A 1 148 ? -18.234 -31.688 1.963 1 95.75 148 ASN A CA 1
ATOM 1195 C C . ASN A 1 148 ? -18.562 -30.188 2.027 1 95.75 148 ASN A C 1
ATOM 1197 O O . ASN A 1 148 ? -17.953 -29.391 1.33 1 95.75 148 ASN A O 1
ATOM 1201 N N . GLU A 1 149 ? -19.484 -29.859 2.859 1 94.31 149 GLU A N 1
ATOM 1202 C CA . GLU A 1 149 ? -19.938 -28.469 2.898 1 94.31 149 GLU A CA 1
ATOM 1203 C C . GLU A 1 149 ? -18.891 -27.562 3.537 1 94.31 149 GLU A C 1
ATOM 1205 O O . GLU A 1 149 ? -18.953 -26.344 3.381 1 94.31 149 GLU A O 1
ATOM 1210 N N . THR A 1 150 ? -17.906 -28.047 4.156 1 96.38 150 THR A N 1
ATOM 1211 C CA . THR A 1 150 ? -16.969 -27.266 4.938 1 96.38 150 THR A CA 1
ATOM 1212 C C . THR A 1 150 ? -15.594 -27.25 4.266 1 96.38 150 THR A C 1
ATOM 1214 O O . THR A 1 150 ? -14.852 -26.266 4.375 1 96.38 150 THR A O 1
ATOM 1217 N N . LEU A 1 151 ? -15.328 -28.312 3.598 1 97.56 151 LEU A N 1
ATOM 1218 C CA . LEU A 1 151 ? -13.961 -28.484 3.113 1 97.56 151 LEU A CA 1
ATOM 1219 C C . LEU A 1 151 ? -13.938 -28.641 1.597 1 97.56 151 LEU A C 1
ATOM 1221 O O . LEU A 1 151 ? -14.633 -29.5 1.048 1 97.56 151 LEU A O 1
ATOM 1225 N N . SER A 1 152 ? -13.18 -27.891 0.908 1 97.81 152 SER A N 1
ATOM 1226 C CA . SER A 1 152 ? -12.867 -28.016 -0.511 1 97.81 152 SER A CA 1
ATOM 1227 C C . SER A 1 152 ? -11.359 -28.031 -0.744 1 97.81 152 SER A C 1
ATOM 1229 O O . SER A 1 152 ? -10.609 -27.297 -0.093 1 97.81 152 SER A O 1
ATOM 1231 N N . LEU A 1 153 ? -10.977 -28.859 -1.635 1 98.31 153 LEU A N 1
ATOM 1232 C CA . LEU A 1 153 ? -9.562 -29 -1.963 1 98.31 153 LEU A CA 1
ATOM 1233 C C . LEU A 1 153 ? -9.336 -28.812 -3.459 1 98.31 153 LEU A C 1
ATOM 1235 O O . LEU A 1 153 ? -10.242 -29.047 -4.262 1 98.31 153 LEU A O 1
ATOM 1239 N N . GLN A 1 154 ? -8.086 -28.375 -3.785 1 98.56 154 GLN A N 1
ATOM 1240 C CA . GLN A 1 154 ? -7.723 -28.188 -5.184 1 98.56 154 GLN A CA 1
ATOM 1241 C C . GLN A 1 154 ? -6.254 -28.531 -5.422 1 98.56 154 GLN A C 1
ATOM 1243 O O . GLN A 1 154 ? -5.391 -28.188 -4.605 1 98.56 154 GLN A O 1
ATOM 1248 N N . ILE A 1 155 ? -6.012 -29.188 -6.461 1 97.75 155 ILE A N 1
ATOM 1249 C CA . ILE A 1 155 ? -4.656 -29.391 -6.965 1 97.75 155 ILE A CA 1
ATOM 1250 C C . ILE A 1 155 ? -4.52 -28.75 -8.352 1 97.75 155 ILE A C 1
ATOM 1252 O O . ILE A 1 155 ? -5.441 -28.828 -9.164 1 97.75 155 ILE A O 1
ATOM 1256 N N . SER A 1 156 ? -3.432 -28.109 -8.594 1 98.38 156 SER A N 1
ATOM 1257 C CA . SER A 1 156 ? -3.207 -27.406 -9.844 1 98.38 156 SER A CA 1
ATOM 1258 C C . SER A 1 156 ? -1.803 -27.672 -10.383 1 98.38 156 SER A C 1
ATOM 1260 O O . SER A 1 156 ? -0.888 -26.875 -10.148 1 98.38 156 SER A O 1
ATOM 1262 N N . PRO A 1 157 ? -1.621 -28.781 -11.125 1 96.94 157 PRO A N 1
ATOM 1263 C CA . PRO A 1 157 ? -0.348 -28.891 -11.836 1 96.94 157 PRO A CA 1
ATOM 1264 C C . PRO A 1 157 ? -0.125 -27.734 -12.82 1 96.94 157 PRO A C 1
ATOM 1266 O O . PRO A 1 157 ? -1.071 -27.281 -13.461 1 96.94 157 PRO A O 1
ATOM 1269 N N . MET A 1 158 ? 1.102 -27.266 -12.836 1 95.38 158 MET A N 1
ATOM 1270 C CA . MET A 1 158 ? 1.339 -26.109 -13.695 1 95.38 158 MET A CA 1
ATOM 1271 C C . MET A 1 158 ? 2.684 -26.234 -14.406 1 95.38 158 MET A C 1
ATOM 1273 O O . MET A 1 158 ? 3.596 -26.891 -13.906 1 95.38 158 MET A O 1
ATOM 1277 N N . TYR A 1 159 ? 2.701 -25.672 -15.578 1 95.38 159 TYR A N 1
ATOM 1278 C CA . TYR A 1 159 ? 3.832 -25.5 -16.484 1 95.38 159 TYR A CA 1
ATOM 1279 C C . TYR A 1 159 ? 4.121 -24.031 -16.734 1 95.38 159 TYR A C 1
ATOM 1281 O O . TYR A 1 159 ? 3.223 -23.266 -17.109 1 95.38 159 TYR A O 1
ATOM 1289 N N . VAL A 1 160 ? 5.391 -23.609 -16.469 1 95.06 160 VAL A N 1
ATOM 1290 C CA . VAL A 1 160 ? 5.77 -22.234 -16.719 1 95.06 160 VAL A CA 1
ATOM 1291 C C . VAL A 1 160 ? 6.957 -22.188 -17.688 1 95.06 160 VAL A C 1
ATOM 1293 O O . VAL A 1 160 ? 7.938 -22.906 -17.5 1 95.06 160 VAL A O 1
ATOM 1296 N N . HIS A 1 161 ? 6.859 -21.422 -18.75 1 96.25 161 HIS A N 1
ATOM 1297 C CA . HIS A 1 161 ? 7.953 -21.156 -19.672 1 96.25 161 HIS A CA 1
ATOM 1298 C C . HIS A 1 161 ? 8.383 -19.703 -19.625 1 96.25 161 HIS A C 1
ATOM 1300 O O . HIS A 1 161 ? 7.551 -18.797 -19.734 1 96.25 161 HIS A O 1
ATOM 1306 N N . ARG A 1 162 ? 9.609 -19.484 -19.469 1 94.81 162 ARG A N 1
ATOM 1307 C CA . ARG A 1 162 ? 10.219 -18.156 -19.531 1 94.81 162 ARG A CA 1
ATOM 1308 C C . ARG A 1 162 ? 11.07 -18.016 -20.797 1 94.81 162 ARG A C 1
ATOM 1310 O O . ARG A 1 162 ? 11.898 -18.891 -21.094 1 94.81 162 ARG A O 1
ATOM 1317 N N . ASN A 1 163 ? 10.883 -16.953 -21.469 1 95.75 163 ASN A N 1
ATOM 1318 C CA . ASN A 1 163 ? 11.609 -16.797 -22.719 1 95.75 163 ASN A CA 1
ATOM 1319 C C . ASN A 1 163 ? 13.109 -16.656 -22.484 1 95.75 163 ASN A C 1
ATOM 1321 O O . ASN A 1 163 ? 13.922 -17.078 -23.312 1 95.75 163 ASN A O 1
ATOM 1325 N N . PHE A 1 164 ? 13.445 -16 -21.391 1 92.06 164 PHE A N 1
ATOM 1326 C CA . PHE A 1 164 ? 14.859 -15.828 -21.094 1 92.06 164 PHE A CA 1
ATOM 1327 C C . PHE A 1 164 ? 15.188 -16.359 -19.703 1 92.06 164 PHE A C 1
ATOM 1329 O O . PHE A 1 164 ? 14.461 -16.094 -18.734 1 92.06 164 PHE A O 1
ATOM 1336 N N . THR A 1 165 ? 16.172 -17.109 -19.625 1 85.69 165 THR A N 1
ATOM 1337 C CA . THR A 1 165 ? 16.812 -17.516 -18.391 1 85.69 165 THR A CA 1
ATOM 1338 C C . THR A 1 165 ? 18.328 -17.469 -18.516 1 85.69 165 THR A C 1
ATOM 1340 O O . THR A 1 165 ? 18.875 -17.609 -19.625 1 85.69 165 THR A O 1
ATOM 1343 N N . PRO A 1 166 ? 18.875 -17.109 -17.391 1 76.19 166 PRO A N 1
ATOM 1344 C CA . PRO A 1 166 ? 20.344 -17.156 -17.469 1 76.19 166 PRO A CA 1
ATOM 1345 C C . PRO A 1 166 ? 20.859 -18.5 -17.953 1 76.19 166 PRO A C 1
ATOM 1347 O O . PRO A 1 166 ? 20.109 -19.469 -18 1 76.19 166 PRO A O 1
ATOM 1350 N N . THR A 1 167 ? 22.219 -18.5 -18.109 1 72.56 167 THR A N 1
ATOM 1351 C CA . THR A 1 167 ? 22.875 -19.672 -18.656 1 72.56 167 THR A CA 1
ATOM 1352 C C . THR A 1 167 ? 22.75 -20.859 -17.688 1 72.56 167 THR A C 1
ATOM 1354 O O . THR A 1 167 ? 22.828 -20.672 -16.469 1 72.56 167 THR A O 1
ATOM 1357 N N . GLU A 1 168 ? 22.328 -22 -18.031 1 69.81 168 GLU A N 1
ATOM 1358 C CA . GLU A 1 168 ? 22.297 -23.266 -17.281 1 69.81 168 GLU A CA 1
ATOM 1359 C C . GLU A 1 168 ? 20.938 -23.453 -16.594 1 69.81 168 GLU A C 1
ATOM 1361 O O . GLU A 1 168 ? 20.75 -24.422 -15.859 1 69.81 168 GLU A O 1
ATOM 1366 N N . ILE A 1 169 ? 20.172 -22.422 -16.688 1 73 169 ILE A N 1
ATOM 1367 C CA . ILE A 1 169 ? 18.828 -22.562 -16.141 1 73 169 ILE A CA 1
ATOM 1368 C C . ILE A 1 169 ? 17.828 -22.844 -17.25 1 73 169 ILE A C 1
ATOM 1370 O O . ILE A 1 169 ? 17.844 -22.188 -18.297 1 73 169 ILE A O 1
ATOM 1374 N N . ASP A 1 170 ? 17.047 -23.812 -17.016 1 81.81 170 ASP A N 1
ATOM 1375 C CA . ASP A 1 170 ? 16.031 -24.156 -18.016 1 81.81 170 ASP A CA 1
ATOM 1376 C C . ASP A 1 170 ? 14.953 -23.078 -18.109 1 81.81 170 ASP A C 1
ATOM 1378 O O . ASP A 1 170 ? 14.539 -22.516 -17.078 1 81.81 170 ASP A O 1
ATOM 1382 N N . ASN A 1 171 ? 14.461 -22.891 -19.281 1 90.5 171 ASN A N 1
ATOM 1383 C CA . ASN A 1 171 ? 13.383 -21.938 -19.516 1 90.5 171 ASN A CA 1
ATOM 1384 C C . ASN A 1 171 ? 12.047 -22.453 -18.984 1 90.5 171 ASN A C 1
ATOM 1386 O O . ASN A 1 171 ? 11.117 -21.672 -18.781 1 90.5 171 ASN A O 1
ATOM 1390 N N . THR A 1 172 ? 11.992 -23.734 -18.828 1 89.69 172 THR A N 1
ATOM 1391 C CA . THR A 1 172 ? 10.727 -24.359 -18.469 1 89.69 172 THR A CA 1
ATOM 1392 C C . THR A 1 172 ? 10.789 -24.922 -17.047 1 89.69 172 THR A C 1
ATOM 1394 O O . THR A 1 172 ? 11.805 -25.469 -16.641 1 89.69 172 THR A O 1
ATOM 1397 N N . ARG A 1 173 ? 9.617 -24.766 -16.359 1 87 173 ARG A N 1
ATOM 1398 C CA . ARG A 1 173 ? 9.477 -25.328 -15.016 1 87 173 ARG A CA 1
ATOM 1399 C C . ARG A 1 173 ? 8.086 -25.922 -14.812 1 87 173 ARG A C 1
ATOM 1401 O O . ARG A 1 173 ? 7.117 -25.469 -15.43 1 87 173 ARG A O 1
ATOM 1408 N N . TYR A 1 174 ? 8.148 -26.906 -13.945 1 87.94 174 TYR A N 1
ATOM 1409 C CA . TYR A 1 174 ? 6.895 -27.547 -13.57 1 87.94 174 TYR A CA 1
ATOM 1410 C C . TYR A 1 174 ? 6.66 -27.438 -12.062 1 87.94 174 TYR A C 1
ATOM 1412 O O . TYR A 1 174 ? 7.613 -27.391 -11.281 1 87.94 174 TYR A O 1
ATOM 1420 N N . GLY A 1 175 ? 5.449 -27.344 -11.688 1 89.38 175 GLY A N 1
ATOM 1421 C CA . GLY A 1 175 ? 5.094 -27.281 -10.281 1 89.38 175 GLY A CA 1
ATOM 1422 C C . GLY A 1 175 ? 3.676 -27.75 -10 1 89.38 175 GLY A C 1
ATOM 1423 O O . GLY A 1 175 ? 2.914 -28.031 -10.93 1 89.38 175 GLY A O 1
ATOM 1424 N N . LEU A 1 176 ? 3.428 -27.906 -8.703 1 90.81 176 LEU A N 1
ATOM 1425 C CA . LEU A 1 176 ? 2.109 -28.312 -8.234 1 90.81 176 LEU A CA 1
ATOM 1426 C C . LEU A 1 176 ? 1.637 -27.422 -7.094 1 90.81 176 LEU A C 1
ATOM 1428 O O . LEU A 1 176 ? 2.273 -27.359 -6.039 1 90.81 176 LEU A O 1
ATOM 1432 N N . ASP A 1 177 ? 0.559 -26.734 -7.363 1 95.81 177 ASP A N 1
ATOM 1433 C CA . ASP A 1 177 ? -0.102 -26 -6.289 1 95.81 177 ASP A CA 1
ATOM 1434 C C . ASP A 1 177 ? -1.164 -26.859 -5.609 1 95.81 177 ASP A C 1
ATOM 1436 O O . ASP A 1 177 ? -1.996 -27.469 -6.277 1 95.81 177 ASP A O 1
ATOM 1440 N N . ILE A 1 178 ? -1.063 -27 -4.355 1 95.31 178 ILE A N 1
ATOM 1441 C CA . ILE A 1 178 ? -2.061 -27.672 -3.533 1 95.31 178 ILE A CA 1
ATOM 1442 C C . ILE A 1 178 ? -2.703 -26.672 -2.574 1 95.31 178 ILE A C 1
ATOM 1444 O O . ILE A 1 178 ? -2.01 -26.031 -1.791 1 95.31 178 ILE A O 1
ATOM 1448 N N . GLY A 1 179 ? -4.004 -26.578 -2.668 1 97.31 179 GLY A N 1
ATOM 1449 C CA . GLY A 1 179 ? -4.695 -25.625 -1.814 1 97.31 179 GLY A CA 1
ATOM 1450 C C . GLY A 1 179 ? -6.07 -26.094 -1.386 1 97.31 179 GLY A C 1
ATOM 1451 O O . GLY A 1 179 ? -6.516 -27.172 -1.789 1 97.31 179 GLY A O 1
ATOM 1452 N N . GLY A 1 180 ? -6.641 -25.297 -0.513 1 97.19 180 GLY A N 1
ATOM 1453 C CA . GLY A 1 180 ? -7.969 -25.625 -0.02 1 97.19 180 GLY A CA 1
ATOM 1454 C C . GLY A 1 180 ? -8.617 -24.484 0.736 1 97.19 180 GLY A C 1
ATOM 1455 O O . GLY A 1 180 ? -8.031 -23.406 0.881 1 97.19 180 GLY A O 1
ATOM 1456 N N . ARG A 1 181 ? -9.852 -24.766 1.052 1 97.12 181 ARG A N 1
ATOM 1457 C CA . ARG A 1 181 ? -10.688 -23.828 1.796 1 97.12 181 ARG A CA 1
ATOM 1458 C C . ARG A 1 181 ? -11.516 -24.547 2.854 1 97.12 181 ARG A C 1
ATOM 1460 O O . ARG A 1 181 ? -12.07 -25.625 2.592 1 97.12 181 ARG A O 1
ATOM 1467 N N . ILE A 1 182 ? -11.516 -24.031 4.043 1 97.81 182 ILE A N 1
ATOM 1468 C CA . ILE A 1 182 ? -12.352 -24.484 5.145 1 97.81 182 ILE A CA 1
ATOM 1469 C C . ILE A 1 182 ? -13.383 -23.422 5.504 1 97.81 182 ILE A C 1
ATOM 1471 O O . ILE A 1 182 ? -13.023 -22.344 6 1 97.81 182 ILE A O 1
ATOM 1475 N N . LYS A 1 183 ? -14.57 -23.75 5.324 1 96.5 183 LYS A N 1
ATOM 1476 C CA . LYS A 1 183 ? -15.648 -22.828 5.676 1 96.5 183 LYS A CA 1
ATOM 1477 C C . LYS A 1 183 ? -15.969 -22.891 7.168 1 96.5 183 LYS A C 1
ATOM 1479 O O . LYS A 1 183 ? -16.359 -23.938 7.676 1 96.5 183 LYS A O 1
ATOM 1484 N N . LEU A 1 184 ? -15.812 -21.797 7.816 1 95.69 184 LEU A N 1
ATOM 1485 C CA . LEU A 1 184 ? -16.109 -21.75 9.242 1 95.69 184 LEU A CA 1
ATOM 1486 C C . LEU A 1 184 ? -17.531 -21.281 9.492 1 95.69 184 LEU A C 1
ATOM 1488 O O . LEU A 1 184 ? -18.203 -21.766 10.406 1 95.69 184 LEU A O 1
ATOM 1492 N N . SER A 1 185 ? -18 -20.297 8.703 1 93.19 185 SER A N 1
ATOM 1493 C CA . SER A 1 185 ? -19.344 -19.75 8.703 1 93.19 185 SER A CA 1
ATOM 1494 C C . SER A 1 185 ? -19.703 -19.141 7.352 1 93.19 185 SER A C 1
ATOM 1496 O O . SER A 1 185 ? -18.953 -19.297 6.379 1 93.19 185 SER A O 1
ATOM 1498 N N . THR A 1 186 ? -20.828 -18.516 7.352 1 89.06 186 THR A N 1
ATOM 1499 C CA . THR A 1 186 ? -21.266 -17.906 6.102 1 89.06 186 THR A CA 1
ATOM 1500 C C . THR A 1 186 ? -20.375 -16.734 5.734 1 89.06 186 THR A C 1
ATOM 1502 O O . THR A 1 186 ? -20.234 -16.375 4.562 1 89.06 186 THR A O 1
ATOM 1505 N N . ARG A 1 187 ? -19.688 -16.203 6.691 1 91.38 187 ARG A N 1
ATOM 1506 C CA . ARG A 1 187 ? -18.938 -14.984 6.438 1 91.38 187 ARG A CA 1
ATOM 1507 C C . ARG A 1 187 ? -17.438 -15.242 6.551 1 91.38 187 ARG A C 1
ATOM 1509 O O . ARG A 1 187 ? -16.625 -14.422 6.098 1 91.38 187 ARG A O 1
ATOM 1516 N N . PHE A 1 188 ? -17.094 -16.359 7.152 1 93.88 188 PHE A N 1
ATOM 1517 C CA . PHE A 1 188 ? -15.68 -16.578 7.48 1 93.88 188 PHE A CA 1
ATOM 1518 C C . PHE A 1 188 ? -15.172 -17.875 6.855 1 93.88 188 PHE A C 1
ATOM 1520 O O . PHE A 1 188 ? -15.859 -18.906 6.906 1 93.88 188 PHE A O 1
ATOM 1527 N N . ASP A 1 189 ? -14.016 -17.75 6.324 1 96.31 189 ASP A N 1
ATOM 1528 C CA . ASP A 1 189 ? -13.344 -18.938 5.781 1 96.31 189 ASP A CA 1
ATOM 1529 C C . ASP A 1 189 ? -11.836 -18.875 6.043 1 96.31 189 ASP A C 1
ATOM 1531 O O . ASP A 1 189 ? -11.281 -17.797 6.258 1 96.31 189 ASP A O 1
ATOM 1535 N N . ILE A 1 190 ? -11.25 -20.062 6 1 97.69 190 ILE A N 1
ATOM 1536 C CA . ILE A 1 190 ? -9.797 -20.203 6.012 1 97.69 190 ILE A CA 1
ATOM 1537 C C . ILE A 1 190 ? -9.328 -20.812 4.695 1 97.69 190 ILE A C 1
ATOM 1539 O O . ILE A 1 190 ? -9.906 -21.781 4.211 1 97.69 190 ILE A O 1
ATOM 1543 N N . SER A 1 191 ? -8.344 -20.219 4.109 1 97.69 191 SER A N 1
ATOM 1544 C CA . SER A 1 191 ? -7.73 -20.766 2.902 1 97.69 191 SER A CA 1
ATOM 1545 C C . SER A 1 191 ? -6.254 -21.062 3.123 1 97.69 191 SER A C 1
ATOM 1547 O O . SER A 1 191 ? -5.609 -20.453 3.977 1 97.69 191 SER A O 1
ATOM 1549 N N . PHE A 1 192 ? -5.738 -22.031 2.422 1 97.25 192 PHE A N 1
ATOM 1550 C CA . PHE A 1 192 ? -4.324 -22.375 2.479 1 97.25 192 PHE A CA 1
ATOM 1551 C C . PHE A 1 192 ? -3.83 -22.859 1.123 1 97.25 192 PHE A C 1
ATOM 1553 O O . PHE A 1 192 ? -4.621 -23.312 0.293 1 97.25 192 PHE A O 1
ATOM 1560 N N . SER A 1 193 ? -2.559 -22.75 0.878 1 97.12 193 SER A N 1
ATOM 1561 C CA . SER A 1 193 ? -1.951 -23.234 -0.361 1 97.12 193 SER A CA 1
ATOM 1562 C C . SER A 1 193 ? -0.45 -23.438 -0.193 1 97.12 193 SER A C 1
ATOM 1564 O O . SER A 1 193 ? 0.192 -22.766 0.614 1 97.12 193 SER A O 1
ATOM 1566 N N . THR A 1 194 ? 0.063 -24.406 -0.891 1 92.88 194 THR A N 1
ATOM 1567 C CA . THR A 1 194 ? 1.497 -24.625 -1.023 1 92.88 194 THR A CA 1
ATOM 1568 C C . THR A 1 194 ? 1.857 -24.984 -2.463 1 92.88 194 THR A C 1
ATOM 1570 O O . THR A 1 194 ? 1.027 -25.516 -3.201 1 92.88 194 THR A O 1
ATOM 1573 N N . ILE A 1 195 ? 3.041 -24.641 -2.834 1 92.12 195 ILE A N 1
ATOM 1574 C CA . ILE A 1 195 ? 3.498 -24.969 -4.184 1 92.12 195 ILE A CA 1
ATOM 1575 C C . ILE A 1 195 ? 4.73 -25.859 -4.113 1 92.12 195 ILE A C 1
ATOM 1577 O O . ILE A 1 195 ? 5.75 -25.484 -3.535 1 92.12 195 ILE A O 1
ATOM 1581 N N . LEU A 1 196 ? 4.543 -26.969 -4.758 1 84.88 196 LEU A N 1
ATOM 1582 C CA . LEU A 1 196 ? 5.641 -27.922 -4.859 1 84.88 196 LEU A CA 1
ATOM 1583 C C . LEU A 1 196 ? 6.273 -27.875 -6.246 1 84.88 196 LEU A C 1
ATOM 1585 O O . LEU A 1 196 ? 5.566 -27.766 -7.25 1 84.88 196 LEU A O 1
ATOM 1589 N N . SER A 1 197 ? 7.543 -27.781 -6.277 1 82.38 197 SER A N 1
ATOM 1590 C CA . SER A 1 197 ? 8.266 -27.828 -7.543 1 82.38 197 SER A CA 1
ATOM 1591 C C . SER A 1 197 ? 9.57 -28.609 -7.41 1 82.38 197 SER A C 1
ATOM 1593 O O . SER A 1 197 ? 10.141 -28.688 -6.316 1 82.38 197 SER A O 1
ATOM 1595 N N . LYS A 1 198 ? 9.977 -29.234 -8.578 1 68.31 198 LYS A N 1
ATOM 1596 C CA . LYS A 1 198 ? 11.227 -29.984 -8.555 1 68.31 198 LYS A CA 1
ATOM 1597 C C . LYS A 1 198 ? 12.438 -29.062 -8.484 1 68.31 198 LYS A C 1
ATOM 1599 O O . LYS A 1 198 ? 13.414 -29.359 -7.801 1 68.31 198 LYS A O 1
ATOM 1604 N N . LYS A 1 199 ? 12.406 -27.953 -9.367 1 61.22 199 LYS A N 1
ATOM 1605 C CA . LYS A 1 199 ? 13.492 -26.984 -9.438 1 61.22 199 LYS A CA 1
ATOM 1606 C C . LYS A 1 199 ? 13 -25.578 -9.117 1 61.22 199 LYS A C 1
ATOM 1608 O O . LYS A 1 199 ? 11.852 -25.25 -9.406 1 61.22 199 LYS A O 1
ATOM 1613 N N . ARG A 1 200 ? 13.641 -24.812 -8.164 1 55.41 200 ARG A N 1
ATOM 1614 C CA . ARG A 1 200 ? 13.234 -23.422 -7.922 1 55.41 200 ARG A CA 1
ATOM 1615 C C . ARG A 1 200 ? 14.305 -22.453 -8.375 1 55.41 200 ARG A C 1
ATOM 1617 O O . ARG A 1 200 ? 15.5 -22.781 -8.367 1 55.41 200 ARG A O 1
ATOM 1624 N N . ASP A 1 201 ? 13.914 -21.297 -9.102 1 48.72 201 ASP A N 1
ATOM 1625 C CA . ASP A 1 201 ? 14.773 -20.328 -9.781 1 48.72 201 ASP A CA 1
ATOM 1626 C C . ASP A 1 201 ? 15.414 -19.375 -8.781 1 48.72 201 ASP A C 1
ATOM 1628 O O . ASP A 1 201 ? 14.844 -19.078 -7.73 1 48.72 201 ASP A O 1
ATOM 1632 N N . PHE A 1 202 ? 16.781 -19.203 -8.789 1 41.12 202 PHE A N 1
ATOM 1633 C CA . PHE A 1 202 ? 17.531 -18.156 -8.102 1 41.12 202 PHE A CA 1
ATOM 1634 C C . PHE A 1 202 ? 17.281 -16.797 -8.742 1 41.12 202 PHE A C 1
ATOM 1636 O O . PHE A 1 202 ? 17.547 -16.609 -9.93 1 41.12 202 PHE A O 1
ATOM 1643 N N . ILE A 1 203 ? 16.281 -16.172 -8.492 1 38.91 203 ILE A N 1
ATOM 1644 C CA . ILE A 1 203 ? 16.312 -14.898 -9.195 1 38.91 203 ILE A CA 1
ATOM 1645 C C . ILE A 1 203 ? 17.344 -13.977 -8.555 1 38.91 203 ILE A C 1
ATOM 1647 O O . ILE A 1 203 ? 17 -13.102 -7.758 1 38.91 203 ILE A O 1
ATOM 1651 N N . GLY A 1 204 ? 18.156 -14.359 -7.574 1 37.78 204 GLY A N 1
ATOM 1652 C CA . GLY A 1 204 ? 19.062 -13.312 -7.129 1 37.78 204 GLY A CA 1
ATOM 1653 C C . GLY A 1 204 ? 20.094 -12.93 -8.18 1 37.78 204 GLY A C 1
ATOM 1654 O O . GLY A 1 204 ? 20.078 -13.461 -9.289 1 37.78 204 GLY A O 1
ATOM 1655 N N . SER A 1 205 ? 20.859 -11.773 -8.016 1 35.41 205 SER A N 1
ATOM 1656 C CA . SER A 1 205 ? 21.891 -11.234 -8.906 1 35.41 205 SER A CA 1
ATOM 1657 C C . SER A 1 205 ? 22.844 -12.328 -9.367 1 35.41 205 SER A C 1
ATOM 1659 O O . SER A 1 205 ? 23.594 -12.133 -10.328 1 35.41 205 SER A O 1
ATOM 1661 N N . SER A 1 206 ? 23.422 -13.125 -8.484 1 32.19 206 SER A N 1
ATOM 1662 C CA . SER A 1 206 ? 24.406 -14.109 -8.93 1 32.19 206 SER A CA 1
ATOM 1663 C C . SER A 1 206 ? 23.812 -15.516 -8.914 1 32.19 206 SER A C 1
ATOM 1665 O O . SER A 1 206 ? 23.328 -15.977 -7.879 1 32.19 206 SER A O 1
ATOM 1667 N N . TYR A 1 207 ? 23.141 -15.984 -9.992 1 31.89 207 TYR A N 1
ATOM 1668 C CA . TYR A 1 207 ? 22.812 -17.375 -10.305 1 31.89 207 TYR A CA 1
ATOM 1669 C C . TYR A 1 207 ? 23.891 -18.312 -9.781 1 31.89 207 TYR A C 1
ATOM 1671 O O . TYR A 1 207 ? 23.797 -19.531 -9.953 1 31.89 207 TYR A O 1
ATOM 1679 N N . SER A 1 208 ? 25.031 -17.781 -9.602 1 31.39 208 SER A N 1
ATOM 1680 C CA . SER A 1 208 ? 26.141 -18.656 -9.266 1 31.39 208 SER A CA 1
ATOM 1681 C C . SER A 1 208 ? 25.875 -19.453 -7.996 1 31.39 208 SER A C 1
ATOM 1683 O O . SER A 1 208 ? 26.562 -20.438 -7.711 1 31.39 208 SER A O 1
ATOM 1685 N N . GLN A 1 209 ? 25.453 -18.812 -6.984 1 32.09 209 GLN A N 1
ATOM 1686 C CA . GLN A 1 209 ? 25.547 -19.672 -5.809 1 32.09 209 GLN A CA 1
ATOM 1687 C C . GLN A 1 209 ? 24.375 -20.641 -5.723 1 32.09 209 GLN A C 1
ATOM 1689 O O . GLN A 1 209 ? 23.281 -20.266 -5.277 1 32.09 209 GLN A O 1
ATOM 1694 N N . GLU A 1 210 ? 24.203 -21.406 -6.738 1 33.22 210 GLU A N 1
ATOM 1695 C CA . GLU A 1 210 ? 23.359 -22.594 -6.793 1 33.22 210 GLU A CA 1
ATOM 1696 C C . GLU A 1 210 ? 23.328 -23.297 -5.445 1 33.22 210 GLU A C 1
ATOM 1698 O O . GLU A 1 210 ? 22.531 -24.234 -5.25 1 33.22 210 GLU A O 1
ATOM 1703 N N . SER A 1 211 ? 24.5 -23.281 -4.84 1 31.69 211 SER A N 1
ATOM 1704 C CA . SER A 1 211 ? 24.859 -24.484 -4.082 1 31.69 211 SER A CA 1
ATOM 1705 C C . SER A 1 211 ? 24.125 -24.531 -2.746 1 31.69 211 SER A C 1
ATOM 1707 O O . SER A 1 211 ? 24.422 -25.375 -1.903 1 31.69 211 SER A O 1
ATOM 1709 N N . GLN A 1 212 ? 23.609 -23.391 -2.287 1 33.81 212 GLN A N 1
ATOM 1710 C CA . GLN A 1 212 ? 23.406 -23.797 -0.9 1 33.81 212 GLN A CA 1
ATOM 1711 C C . GLN A 1 212 ? 22.172 -24.672 -0.753 1 33.81 212 GLN A C 1
ATOM 1713 O O . GLN A 1 212 ? 21.234 -24.578 -1.548 1 33.81 212 GLN A O 1
ATOM 1718 N N . LYS A 1 213 ? 22.328 -25.797 -0.046 1 31.77 213 LYS A N 1
ATOM 1719 C CA . LYS A 1 213 ? 21.469 -26.922 0.274 1 31.77 213 LYS A CA 1
ATOM 1720 C C . LYS A 1 213 ? 20.234 -26.469 1.047 1 31.77 213 LYS A C 1
ATOM 1722 O O . LYS A 1 213 ? 20.328 -25.609 1.932 1 31.77 213 LYS A O 1
ATOM 1727 N N . THR A 1 214 ? 19.109 -26.5 0.373 1 34.72 214 THR A N 1
ATOM 1728 C CA . THR A 1 214 ? 17.875 -26.266 1.127 1 34.72 214 THR A CA 1
ATOM 1729 C C . THR A 1 214 ? 17.734 -27.312 2.232 1 34.72 214 THR A C 1
ATOM 1731 O O . THR A 1 214 ? 17.984 -28.5 2.018 1 34.72 214 THR A O 1
ATOM 1734 N N . SER A 1 215 ? 17.984 -27.172 3.465 1 35.75 215 SER A N 1
ATOM 1735 C CA . SER A 1 215 ? 17.703 -28.109 4.555 1 35.75 215 SER A CA 1
ATOM 1736 C C . SER A 1 215 ? 16.359 -27.797 5.203 1 35.75 215 SER A C 1
ATOM 1738 O O . SER A 1 215 ? 15.93 -26.656 5.254 1 35.75 215 SER A O 1
ATOM 1740 N N . ILE A 1 216 ? 15.508 -28.531 4.969 1 39.47 216 ILE A N 1
ATOM 1741 C CA . ILE A 1 216 ? 14.336 -28.375 5.82 1 39.47 216 ILE A CA 1
ATOM 1742 C C . ILE A 1 216 ? 14.602 -29 7.188 1 39.47 216 ILE A C 1
ATOM 1744 O O . ILE A 1 216 ? 14.797 -30.219 7.293 1 39.47 216 ILE A O 1
ATOM 1748 N N . ALA A 1 217 ? 14.352 -28.359 8.023 1 42.22 217 ALA A N 1
ATOM 1749 C CA . ALA A 1 217 ? 14.5 -28.781 9.414 1 42.22 217 ALA A CA 1
ATOM 1750 C C . ALA A 1 217 ? 15.734 -29.672 9.594 1 42.22 217 ALA A C 1
ATOM 1752 O O . ALA A 1 217 ? 15.672 -30.688 10.281 1 42.22 217 ALA A O 1
ATOM 1753 N N . GLY A 1 218 ? 16.781 -29.484 8.789 1 46.47 218 GLY A N 1
ATOM 1754 C CA . GLY A 1 218 ? 17.969 -30.312 8.906 1 46.47 218 GLY A CA 1
ATOM 1755 C C . GLY A 1 218 ? 17.891 -31.594 8.102 1 46.47 218 GLY A C 1
ATOM 1756 O O . GLY A 1 218 ? 18.828 -32.406 8.109 1 46.47 218 GLY A O 1
ATOM 1757 N N . ALA A 1 219 ? 16.766 -31.969 7.605 1 49.44 219 ALA A N 1
ATOM 1758 C CA . ALA A 1 219 ? 16.656 -33.219 6.891 1 49.44 219 ALA A CA 1
ATOM 1759 C C . ALA A 1 219 ? 17.219 -33.125 5.477 1 49.44 219 ALA A C 1
ATOM 1761 O O . ALA A 1 219 ? 16.875 -32.188 4.734 1 49.44 219 ALA A O 1
ATOM 1762 N N . ASN A 1 220 ? 18.203 -33.812 5.266 1 52.31 220 ASN A N 1
ATOM 1763 C CA . ASN A 1 220 ? 18.891 -33.875 3.977 1 52.31 220 ASN A CA 1
ATOM 1764 C C . ASN A 1 220 ? 18.281 -34.938 3.078 1 52.31 220 ASN A C 1
ATOM 1766 O O . ASN A 1 220 ? 17.688 -35.906 3.566 1 52.31 220 ASN A O 1
ATOM 1770 N N . GLN A 1 221 ? 18.312 -34.688 1.763 1 58.25 221 GLN A N 1
ATOM 1771 C CA . GLN A 1 221 ? 17.906 -35.688 0.803 1 58.25 221 GLN A CA 1
ATOM 1772 C C . GLN A 1 221 ? 18.719 -37 1.007 1 58.25 221 GLN A C 1
ATOM 1774 O O . GLN A 1 221 ? 19.875 -36.938 1.401 1 58.25 221 GLN A O 1
ATOM 1779 N N . PHE A 1 222 ? 17.891 -38.125 0.919 1 62.56 222 PHE A N 1
ATOM 1780 C CA . PHE A 1 222 ? 18.578 -39.406 0.862 1 62.56 222 PHE A CA 1
ATOM 1781 C C . PHE A 1 222 ? 19.328 -39.562 -0.455 1 62.56 222 PHE A C 1
ATOM 1783 O O . PHE A 1 222 ? 18.859 -39.125 -1.501 1 62.56 222 PHE A O 1
ATOM 1790 N N . THR A 1 223 ? 20.672 -39.938 -0.368 1 62.84 223 THR A N 1
ATOM 1791 C CA . THR A 1 223 ? 21.375 -40.344 -1.581 1 62.84 223 THR A CA 1
ATOM 1792 C C . THR A 1 223 ? 20.688 -41.531 -2.244 1 62.84 223 THR A C 1
ATOM 1794 O O . THR A 1 223 ? 19.922 -42.219 -1.604 1 62.84 223 THR A O 1
ATOM 1797 N N . SER A 1 224 ? 21.016 -41.562 -3.586 1 65.31 224 SER A N 1
ATOM 1798 C CA . SER A 1 224 ? 20.469 -42.719 -4.297 1 65.31 224 SER A CA 1
ATOM 1799 C C . SER A 1 224 ? 20.797 -44.031 -3.572 1 65.31 224 SER A C 1
ATOM 1801 O O . SER A 1 224 ? 19.953 -44.906 -3.482 1 65.31 224 SER A O 1
ATOM 1803 N N . ASP A 1 225 ? 21.969 -44.094 -3.076 1 68.62 225 ASP A N 1
ATOM 1804 C CA . ASP A 1 225 ? 22.391 -45.281 -2.352 1 68.62 225 ASP A CA 1
ATOM 1805 C C . ASP A 1 225 ? 21.594 -45.469 -1.059 1 68.62 225 ASP A C 1
ATOM 1807 O O . ASP A 1 225 ? 21.203 -46.562 -0.705 1 68.62 225 ASP A O 1
ATOM 1811 N N . GLN A 1 226 ? 21.25 -44.344 -0.409 1 72.31 226 GLN A N 1
ATOM 1812 C CA . GLN A 1 226 ? 20.453 -44.406 0.811 1 72.31 226 GLN A CA 1
ATOM 1813 C C . GLN A 1 226 ? 19.031 -44.844 0.518 1 72.31 226 GLN A C 1
ATOM 1815 O O . GLN A 1 226 ? 18.438 -45.625 1.27 1 72.31 226 GLN A O 1
ATOM 1820 N N . ILE A 1 227 ? 18.562 -44.344 -0.49 1 74.88 227 ILE A N 1
ATOM 1821 C CA . ILE A 1 227 ? 17.188 -44.656 -0.891 1 74.88 227 ILE A CA 1
ATOM 1822 C C . ILE A 1 227 ? 17.094 -46.156 -1.229 1 74.88 227 ILE A C 1
ATOM 1824 O O . ILE A 1 227 ? 16.219 -46.875 -0.723 1 74.88 227 ILE A O 1
ATOM 1828 N N . ASN A 1 228 ? 18 -46.562 -2.033 1 72.25 228 ASN A N 1
ATOM 1829 C CA . ASN A 1 228 ? 18 -47.969 -2.449 1 72.25 228 ASN A CA 1
ATOM 1830 C C . ASN A 1 228 ? 18.188 -48.906 -1.262 1 72.25 228 ASN A C 1
ATOM 1832 O O . ASN A 1 228 ? 17.422 -49.875 -1.107 1 72.25 228 ASN A O 1
ATOM 1836 N N . THR A 1 229 ? 19.156 -48.656 -0.478 1 76.06 229 THR A N 1
ATOM 1837 C CA . THR A 1 229 ? 19.438 -49.531 0.672 1 76.06 229 THR A CA 1
ATOM 1838 C C . THR A 1 229 ? 18.328 -49.375 1.719 1 76.06 229 THR A C 1
ATOM 1840 O O . THR A 1 229 ? 17.875 -50.375 2.279 1 76.06 229 THR A O 1
ATOM 1843 N N . GLY A 1 230 ? 17.828 -48.188 1.939 1 76.38 230 GLY A N 1
ATOM 1844 C CA . GLY A 1 230 ? 16.844 -47.906 2.973 1 76.38 230 GLY A CA 1
ATOM 1845 C C . GLY A 1 230 ? 15.469 -48.469 2.662 1 76.38 230 GLY A C 1
ATOM 1846 O O . GLY A 1 230 ? 14.805 -49 3.547 1 76.38 230 GLY A O 1
ATOM 1847 N N . LEU A 1 231 ? 15.156 -48.344 1.46 1 77.75 231 LEU A N 1
ATOM 1848 C CA . LEU A 1 231 ? 13.891 -48.938 1.055 1 77.75 231 LEU A CA 1
ATOM 1849 C C . LEU A 1 231 ? 13.953 -50.469 1.128 1 77.75 231 LEU A C 1
ATOM 1851 O O . LEU A 1 231 ? 12.977 -51.125 1.502 1 77.75 231 LEU A O 1
ATOM 1855 N N . SER A 1 232 ? 15.109 -50.969 0.743 1 72 232 SER A N 1
ATOM 1856 C CA . SER A 1 232 ? 15.312 -52.406 0.744 1 72 232 SER A CA 1
ATOM 1857 C C . SER A 1 232 ? 15.289 -52.969 2.162 1 72 232 SER A C 1
ATOM 1859 O O . SER A 1 232 ? 14.703 -54.031 2.412 1 72 232 SER A O 1
ATOM 1861 N N . ASN A 1 233 ? 15.867 -52.25 3.051 1 75 233 ASN A N 1
ATOM 1862 C CA . ASN A 1 233 ? 15.961 -52.781 4.402 1 75 233 ASN A CA 1
ATOM 1863 C C . ASN A 1 233 ? 14.867 -52.219 5.309 1 75 233 ASN A C 1
ATOM 1865 O O . ASN A 1 233 ? 14.82 -52.531 6.5 1 75 233 ASN A O 1
ATOM 1869 N N . GLY A 1 234 ? 14.039 -51.25 4.707 1 77.31 234 GLY A N 1
ATOM 1870 C CA . GLY A 1 234 ? 12.867 -50.75 5.402 1 77.31 234 GLY A CA 1
ATOM 1871 C C . GLY A 1 234 ? 13.18 -49.562 6.301 1 77.31 234 GLY A C 1
ATOM 1872 O O . GLY A 1 234 ? 12.32 -49.094 7.051 1 77.31 234 GLY A O 1
ATOM 1873 N N . SER A 1 235 ? 14.461 -49.125 6.355 1 78.62 235 SER A N 1
ATOM 1874 C CA . SER A 1 235 ? 14.844 -48.031 7.242 1 78.62 235 SER A CA 1
ATOM 1875 C C . SER A 1 235 ? 14.328 -46.688 6.727 1 78.62 235 SER A C 1
ATOM 1877 O O . SER A 1 235 ? 14.242 -45.719 7.477 1 78.62 235 SER A O 1
ATOM 1879 N N . ILE A 1 236 ? 14.055 -46.625 5.453 1 76.19 236 ILE A N 1
ATOM 1880 C CA . ILE A 1 236 ? 13.484 -45.438 4.82 1 76.19 236 ILE A CA 1
ATOM 1881 C C . ILE A 1 236 ? 12.156 -45.781 4.148 1 76.19 236 ILE A C 1
ATOM 1883 O O . ILE A 1 236 ? 12.07 -46.781 3.422 1 76.19 236 ILE A O 1
ATOM 1887 N N . SER A 1 237 ? 11.156 -45.094 4.492 1 78.06 237 SER A N 1
ATOM 1888 C CA . SER A 1 237 ? 9.867 -45.312 3.854 1 78.06 237 SER A CA 1
ATOM 1889 C C . SER A 1 237 ? 9.742 -44.531 2.559 1 78.06 237 SER A C 1
ATOM 1891 O O . SER A 1 237 ? 10.414 -43.5 2.379 1 78.06 237 SER A O 1
ATOM 1893 N N . LEU A 1 238 ? 8.859 -45.094 1.701 1 71.81 238 LEU A N 1
ATOM 1894 C CA . LEU A 1 238 ? 8.57 -44.375 0.467 1 71.81 238 LEU A CA 1
ATOM 1895 C C . LEU A 1 238 ? 8.047 -42.969 0.767 1 71.81 238 LEU A C 1
ATOM 1897 O O . LEU A 1 238 ? 8.383 -42 0.065 1 71.81 238 LEU A O 1
ATOM 1901 N N . SER A 1 239 ? 7.27 -42.906 1.74 1 68.56 239 SER A N 1
ATOM 1902 C CA . SER A 1 239 ? 6.75 -41.625 2.15 1 68.56 239 SER A CA 1
ATOM 1903 C C . SER A 1 239 ? 7.875 -40.656 2.559 1 68.56 239 SER A C 1
ATOM 1905 O O . SER A 1 239 ? 7.832 -39.469 2.254 1 68.56 239 SER A O 1
ATOM 1907 N N . GLU A 1 240 ? 8.875 -41.25 3.17 1 69.75 240 GLU A N 1
ATOM 1908 C CA . GLU A 1 240 ? 10.039 -40.469 3.543 1 69.75 240 GLU A CA 1
ATOM 1909 C C . GLU A 1 240 ? 10.828 -40.031 2.312 1 69.75 240 GLU A C 1
ATOM 1911 O O . GLU A 1 240 ? 11.305 -38.875 2.244 1 69.75 240 GLU A O 1
ATOM 1916 N N . VAL A 1 241 ? 10.969 -40.906 1.457 1 64.69 241 VAL A N 1
ATOM 1917 C CA . VAL A 1 241 ? 11.648 -40.594 0.208 1 64.69 241 VAL A CA 1
ATOM 1918 C C . VAL A 1 241 ? 10.875 -39.5 -0.545 1 64.69 241 VAL A C 1
ATOM 1920 O O . VAL A 1 241 ? 11.461 -38.562 -1.042 1 64.69 241 VAL A O 1
ATOM 1923 N N . ILE A 1 242 ? 9.648 -39.688 -0.666 1 59.19 242 ILE A N 1
ATOM 1924 C CA . ILE A 1 242 ? 8.805 -38.688 -1.318 1 59.19 242 ILE A CA 1
ATOM 1925 C C . ILE A 1 242 ? 8.945 -37.344 -0.599 1 59.19 242 ILE A C 1
ATOM 1927 O O . ILE A 1 242 ? 9.141 -36.312 -1.237 1 59.19 242 ILE A O 1
ATOM 1931 N N . LEU A 1 243 ? 8.828 -37.469 0.621 1 58.19 243 LEU A N 1
ATOM 1932 C CA . LEU A 1 243 ? 8.938 -36.219 1.407 1 58.19 243 LEU A CA 1
ATOM 1933 C C . LEU A 1 243 ? 10.32 -35.594 1.242 1 58.19 243 LEU A C 1
ATOM 1935 O O . LEU A 1 243 ? 10.43 -34.406 0.94 1 58.19 243 LEU A O 1
ATOM 1939 N N . ARG A 1 244 ? 11.328 -36.438 1.55 1 59.16 244 ARG A N 1
ATOM 1940 C CA . ARG A 1 244 ? 12.68 -35.906 1.619 1 59.16 244 ARG A CA 1
ATOM 1941 C C . ARG A 1 244 ? 13.25 -35.688 0.224 1 59.16 244 ARG A C 1
ATOM 1943 O O . ARG A 1 244 ? 14.016 -34.75 0.007 1 59.16 244 ARG A O 1
ATOM 1950 N N . ASN A 1 245 ? 12.977 -36.656 -0.593 1 54.72 245 ASN A N 1
ATOM 1951 C CA . ASN A 1 245 ? 13.656 -36.625 -1.885 1 54.72 245 ASN A CA 1
ATOM 1952 C C . ASN A 1 245 ? 12.758 -36.094 -2.984 1 54.72 245 ASN A C 1
ATOM 1954 O O . ASN A 1 245 ? 13.234 -35.688 -4.051 1 54.72 245 ASN A O 1
ATOM 1958 N N . ILE A 1 246 ? 11.578 -36.219 -2.795 1 49 246 ILE A N 1
ATOM 1959 C CA . ILE A 1 246 ? 10.664 -35.719 -3.809 1 49 246 ILE A CA 1
ATOM 1960 C C . ILE A 1 246 ? 10.062 -34.375 -3.346 1 49 246 ILE A C 1
ATOM 1962 O O . ILE A 1 246 ? 10.133 -33.375 -4.055 1 49 246 ILE A O 1
ATOM 1966 N N . ILE A 1 247 ? 9.359 -34.625 -2.27 1 48.5 247 ILE A N 1
ATOM 1967 C CA . ILE A 1 247 ? 8.672 -33.438 -1.765 1 48.5 247 ILE A CA 1
ATOM 1968 C C . ILE A 1 247 ? 9.688 -32.438 -1.247 1 48.5 247 ILE A C 1
ATOM 1970 O O . ILE A 1 247 ? 9.562 -31.234 -1.499 1 48.5 247 ILE A O 1
ATOM 1974 N N . LEU A 1 248 ? 10.469 -33.125 -0.35 1 47.12 248 LEU A N 1
ATOM 1975 C CA . LEU A 1 248 ? 11.5 -32.281 0.226 1 47.12 248 LEU A CA 1
ATOM 1976 C C . LEU A 1 248 ? 12.727 -32.219 -0.672 1 47.12 248 LEU A C 1
ATOM 1978 O O . LEU A 1 248 ? 13.82 -31.891 -0.214 1 47.12 248 LEU A O 1
ATOM 1982 N N . ASP A 1 249 ? 12.555 -32.906 -1.727 1 43 249 ASP A N 1
ATOM 1983 C CA . ASP A 1 249 ? 13.734 -32.875 -2.578 1 43 249 ASP A CA 1
ATOM 1984 C C . ASP A 1 249 ? 14.516 -31.562 -2.395 1 43 249 ASP A C 1
ATOM 1986 O O . ASP A 1 249 ? 14 -30.609 -1.812 1 43 249 ASP A O 1
ATOM 1990 N N . GLU A 1 250 ? 15.68 -31.578 -3.184 1 39.31 250 GLU A N 1
ATOM 1991 C CA . GLU A 1 250 ? 16.703 -30.562 -2.965 1 39.31 250 GLU A CA 1
ATOM 1992 C C . GLU A 1 250 ? 16.109 -29.156 -3.025 1 39.31 250 GLU A C 1
ATOM 1994 O O . GLU A 1 250 ? 15.5 -28.781 -4.027 1 39.31 250 GLU A O 1
ATOM 1999 N N . PRO A 1 251 ? 15.672 -28.875 -1.812 1 35.31 251 PRO A N 1
ATOM 2000 C CA . PRO A 1 251 ? 15.367 -27.438 -1.857 1 35.31 251 PRO A CA 1
ATOM 2001 C C . PRO A 1 251 ? 16.359 -26.656 -2.719 1 35.31 251 PRO A C 1
ATOM 2003 O O . PRO A 1 251 ? 17.547 -26.969 -2.746 1 35.31 251 PRO A O 1
ATOM 2006 N N . VAL A 1 252 ? 16.016 -26.375 -3.773 1 36.16 252 VAL A N 1
ATOM 2007 C CA . VAL A 1 252 ? 16.859 -25.328 -4.352 1 36.16 252 VAL A CA 1
ATOM 2008 C C . VAL A 1 252 ? 17.297 -24.344 -3.258 1 36.16 252 VAL A C 1
ATOM 2010 O O . VAL A 1 252 ? 16.484 -23.953 -2.42 1 36.16 252 VAL A O 1
ATOM 2013 N N . LYS A 1 253 ? 18.484 -24.469 -2.898 1 39.97 253 LYS A N 1
ATOM 2014 C CA . LYS A 1 253 ? 19.078 -23.75 -1.773 1 39.97 253 LYS A CA 1
ATOM 2015 C C . LYS A 1 253 ? 18.344 -22.422 -1.521 1 39.97 253 LYS A C 1
ATOM 2017 O O . LYS A 1 253 ? 18.281 -21.953 -0.383 1 39.97 253 LYS A O 1
ATOM 2022 N N . HIS A 1 254 ? 17.844 -21.781 -2.627 1 45.84 254 HIS A N 1
ATOM 2023 C CA . HIS A 1 254 ? 17.656 -20.359 -2.365 1 45.84 254 HIS A CA 1
ATOM 2024 C C . HIS A 1 254 ? 16.172 -20.031 -2.176 1 45.84 254 HIS A C 1
ATOM 2026 O O . HIS A 1 254 ? 15.828 -18.875 -1.913 1 45.84 254 HIS A O 1
ATOM 2032 N N . LYS A 1 255 ? 15.289 -20.953 -2.484 1 61.75 255 LYS A N 1
ATOM 2033 C CA . LYS A 1 255 ? 13.969 -20.422 -2.143 1 61.75 255 LYS A CA 1
ATOM 2034 C C . LYS A 1 255 ? 13.117 -21.484 -1.458 1 61.75 255 LYS A C 1
ATOM 2036 O O . LYS A 1 255 ? 13.375 -22.688 -1.606 1 61.75 255 LYS A O 1
ATOM 2041 N N . PHE A 1 256 ? 12.453 -21.219 -0.464 1 75.25 256 PHE A N 1
ATOM 2042 C CA . PHE A 1 256 ? 11.57 -22 0.408 1 75.25 256 PHE A CA 1
ATOM 2043 C C . PHE A 1 256 ? 10.289 -22.375 -0.319 1 75.25 256 PHE A C 1
ATOM 2045 O O . PHE A 1 256 ? 9.945 -21.781 -1.342 1 75.25 256 PHE A O 1
ATOM 2052 N N . VAL A 1 257 ? 9.805 -23.547 0.023 1 82.31 257 VAL A N 1
ATOM 2053 C CA . VAL A 1 257 ? 8.508 -23.938 -0.506 1 82.31 257 VAL A CA 1
ATOM 2054 C C . VAL A 1 257 ? 7.473 -22.859 -0.193 1 82.31 257 VAL A C 1
ATOM 2056 O O . VAL A 1 257 ? 7.258 -22.516 0.972 1 82.31 257 VAL A O 1
ATOM 2059 N N . PRO A 1 258 ? 6.922 -22.422 -1.259 1 91 258 PRO A N 1
ATOM 2060 C CA . PRO A 1 258 ? 5.883 -21.422 -0.977 1 91 258 PRO A CA 1
ATOM 2061 C C . PRO A 1 258 ? 4.703 -22.016 -0.196 1 91 258 PRO A C 1
ATOM 2063 O O . PRO A 1 258 ? 4.234 -23.109 -0.509 1 91 258 PRO A O 1
ATOM 2066 N N . PHE A 1 259 ? 4.359 -21.281 0.836 1 92.44 259 PHE A N 1
ATOM 2067 C CA . PHE A 1 259 ? 3.213 -21.656 1.662 1 92.44 259 PHE A CA 1
ATOM 2068 C C . PHE A 1 259 ? 2.492 -20.406 2.162 1 92.44 259 PHE A C 1
ATOM 2070 O O . PHE A 1 259 ? 3.119 -19.375 2.402 1 92.44 259 PHE A O 1
ATOM 2077 N N . GLY A 1 260 ? 1.16 -20.547 2.199 1 96.81 260 GLY A N 1
ATOM 2078 C CA . GLY A 1 260 ? 0.362 -19.453 2.746 1 96.81 260 GLY A CA 1
ATOM 2079 C C . GLY A 1 260 ? -0.938 -19.938 3.369 1 96.81 260 GLY A C 1
ATOM 2080 O O . GLY A 1 260 ? -1.489 -20.953 2.967 1 96.81 260 GLY A O 1
ATOM 2081 N N . ILE A 1 261 ? -1.392 -19.188 4.34 1 97.81 261 ILE A N 1
ATOM 2082 C CA . ILE A 1 261 ? -2.693 -19.375 4.969 1 97.81 261 ILE A CA 1
ATOM 2083 C C . ILE A 1 261 ? -3.422 -18.031 5.059 1 97.81 261 ILE A C 1
ATOM 2085 O O . ILE A 1 261 ? -2.807 -17 5.34 1 97.81 261 ILE A O 1
ATOM 2089 N N . GLY A 1 262 ? -4.695 -18.078 4.766 1 98 262 GLY A N 1
ATOM 2090 C CA . GLY A 1 262 ? -5.477 -16.859 4.746 1 98 262 GLY A CA 1
ATOM 2091 C C . GLY A 1 262 ? -6.801 -16.984 5.473 1 98 262 GLY A C 1
ATOM 2092 O O . GLY A 1 262 ? -7.367 -18.078 5.562 1 98 262 GLY A O 1
ATOM 2093 N N . PHE A 1 263 ? -7.207 -15.852 6.023 1 97.31 263 PHE A N 1
ATOM 2094 C CA . PHE A 1 263 ? -8.523 -15.68 6.625 1 97.31 263 PHE A CA 1
ATOM 2095 C C . PHE A 1 263 ? -9.391 -14.742 5.785 1 97.31 263 PHE A C 1
ATOM 2097 O O . PHE A 1 263 ? -9.016 -13.594 5.559 1 97.31 263 PHE A O 1
ATOM 2104 N N . ASP A 1 264 ? -10.539 -15.242 5.445 1 95.12 264 ASP A N 1
ATOM 2105 C CA . ASP A 1 264 ? -11.414 -14.469 4.57 1 95.12 264 ASP A CA 1
ATOM 2106 C C . ASP A 1 264 ? -12.656 -13.992 5.32 1 95.12 264 ASP A C 1
ATOM 2108 O O . ASP A 1 264 ? -13.242 -14.734 6.109 1 95.12 264 ASP A O 1
ATOM 2112 N N . LEU A 1 265 ? -12.992 -12.812 5.113 1 90.81 265 LEU A N 1
ATOM 2113 C CA . LEU A 1 265 ? -14.211 -12.195 5.625 1 90.81 265 LEU A CA 1
ATOM 2114 C C . LEU A 1 265 ? -15.07 -11.664 4.484 1 90.81 265 LEU A C 1
ATOM 2116 O O . LEU A 1 265 ? -14.625 -10.82 3.707 1 90.81 265 LEU A O 1
ATOM 2120 N N . GLU A 1 266 ? -16.25 -12.148 4.406 1 86.94 266 GLU A N 1
ATOM 2121 C CA . GLU A 1 266 ? -17.188 -11.68 3.391 1 86.94 266 GLU A CA 1
ATOM 2122 C C . GLU A 1 266 ? -18.141 -10.633 3.961 1 86.94 266 GLU A C 1
ATOM 2124 O O . GLU A 1 266 ? -18.797 -10.875 4.98 1 86.94 266 GLU A O 1
ATOM 2129 N N . THR A 1 267 ? -18.172 -9.477 3.344 1 77.75 267 THR A N 1
ATOM 2130 C CA . THR A 1 267 ? -19.047 -8.406 3.787 1 77.75 267 THR A CA 1
ATOM 2131 C C . THR A 1 267 ? -19.656 -7.676 2.594 1 77.75 267 THR A C 1
ATOM 2133 O O . THR A 1 267 ? -18.938 -7.008 1.845 1 77.75 267 THR A O 1
ATOM 2136 N N . GLY A 1 268 ? -21 -7.57 2.459 1 70 268 GLY A N 1
ATOM 2137 C CA . GLY A 1 268 ? -21.703 -6.695 1.539 1 70 268 GLY A CA 1
ATOM 2138 C C . GLY A 1 268 ? -21.109 -6.688 0.145 1 70 268 GLY A C 1
ATOM 2139 O O . GLY A 1 268 ? -20.891 -5.621 -0.436 1 70 268 GLY A O 1
ATOM 2140 N N . GLY A 1 269 ? -20.719 -7.684 -0.431 1 75.88 269 GLY A N 1
ATOM 2141 C CA . GLY A 1 269 ? -20.219 -7.758 -1.796 1 75.88 269 GLY A CA 1
ATOM 2142 C C . GLY A 1 269 ? -18.703 -7.77 -1.878 1 75.88 269 GLY A C 1
ATOM 2143 O O . GLY A 1 269 ? -18.141 -7.867 -2.969 1 75.88 269 GLY A O 1
ATOM 2144 N N . HIS A 1 270 ? -18.156 -7.547 -0.757 1 84.06 270 HIS A N 1
ATOM 2145 C CA . HIS A 1 270 ? -16.688 -7.578 -0.722 1 84.06 270 HIS A CA 1
ATOM 2146 C C . HIS A 1 270 ? -16.188 -8.812 0.019 1 84.06 270 HIS A C 1
ATOM 2148 O O . HIS A 1 270 ? -16.859 -9.328 0.907 1 84.06 270 HIS A O 1
ATOM 2154 N N . VAL A 1 271 ? -15.078 -9.234 -0.397 1 89.69 271 VAL A N 1
ATOM 2155 C CA . VAL A 1 271 ? -14.328 -10.242 0.353 1 89.69 271 VAL A CA 1
ATOM 2156 C C . VAL A 1 271 ? -12.977 -9.68 0.769 1 89.69 271 VAL A C 1
ATOM 2158 O O . VAL A 1 271 ? -12.195 -9.227 -0.076 1 89.69 271 VAL A O 1
ATOM 2161 N N . PHE A 1 272 ? -12.734 -9.688 2.029 1 91.06 272 PHE A N 1
ATOM 2162 C CA . PHE A 1 272 ? -11.438 -9.32 2.578 1 91.06 272 PHE A CA 1
ATOM 2163 C C . PHE A 1 272 ? -10.641 -10.555 2.965 1 91.06 272 PHE A C 1
ATOM 2165 O O . PHE A 1 272 ? -11.18 -11.492 3.547 1 91.06 272 PHE A O 1
ATOM 2172 N N . GLN A 1 273 ? -9.422 -10.516 2.604 1 95.38 273 GLN A N 1
ATOM 2173 C CA . GLN A 1 273 ? -8.547 -11.625 2.973 1 95.38 273 GLN A CA 1
ATOM 2174 C C . GLN A 1 273 ? -7.293 -11.125 3.678 1 95.38 273 GLN A C 1
ATOM 2176 O O . GLN A 1 273 ? -6.555 -10.297 3.133 1 95.38 273 GLN A O 1
ATOM 2181 N N . PHE A 1 274 ? -7.121 -11.609 4.844 1 95.94 274 PHE A N 1
ATOM 2182 C CA . PHE A 1 274 ? -5.867 -11.453 5.57 1 95.94 274 PHE A CA 1
ATOM 2183 C C . PHE A 1 274 ? -5.039 -12.734 5.504 1 95.94 274 PHE A C 1
ATOM 2185 O O . PHE A 1 274 ? -5.574 -13.836 5.664 1 95.94 274 PHE A O 1
ATOM 2192 N N . MET A 1 275 ? -3.738 -12.578 5.262 1 96.81 275 MET A N 1
ATOM 2193 C CA . MET A 1 275 ? -3 -13.828 5.105 1 96.81 275 MET A CA 1
ATOM 2194 C C . MET A 1 275 ? -1.566 -13.68 5.605 1 96.81 275 MET A C 1
ATOM 2196 O O . MET A 1 275 ? -1.07 -12.562 5.758 1 96.81 275 MET A O 1
ATOM 2200 N N . VAL A 1 276 ? -0.953 -14.805 5.879 1 97.5 276 VAL A N 1
ATOM 2201 C CA . VAL A 1 276 ? 0.467 -14.977 6.172 1 97.5 276 VAL A CA 1
ATOM 2202 C C . VAL A 1 276 ? 1.094 -15.93 5.156 1 97.5 276 VAL A C 1
ATOM 2204 O O . VAL A 1 276 ? 0.509 -16.969 4.824 1 97.5 276 VAL A O 1
ATOM 2207 N N . SER A 1 277 ? 2.176 -15.539 4.656 1 96.94 277 SER A N 1
ATOM 2208 C CA . SER A 1 277 ? 2.869 -16.344 3.654 1 96.94 277 SER A CA 1
ATOM 2209 C C . SER A 1 277 ? 4.379 -16.141 3.734 1 96.94 277 SER A C 1
ATOM 2211 O O . SER A 1 277 ? 4.852 -15.219 4.395 1 96.94 277 SER A O 1
ATOM 2213 N N . ASN A 1 278 ? 5.102 -17.047 3.115 1 92.88 278 ASN A N 1
ATOM 2214 C CA . ASN A 1 278 ? 6.543 -16.844 3.027 1 92.88 278 ASN A CA 1
ATOM 2215 C C . ASN A 1 278 ? 6.957 -16.344 1.646 1 92.88 278 ASN A C 1
ATOM 2217 O O . ASN A 1 278 ? 8.141 -16.391 1.294 1 92.88 278 ASN A O 1
ATOM 2221 N N . THR A 1 279 ? 6.047 -15.93 0.863 1 92.56 279 THR A N 1
ATOM 2222 C CA . THR A 1 279 ? 6.406 -15.344 -0.422 1 92.56 279 THR A CA 1
ATOM 2223 C C . THR A 1 279 ? 5.617 -14.055 -0.667 1 92.56 279 THR A C 1
ATOM 2225 O O . THR A 1 279 ? 4.434 -13.977 -0.344 1 92.56 279 THR A O 1
ATOM 2228 N N . ARG A 1 280 ? 6.238 -13.102 -1.292 1 94.5 280 ARG A N 1
ATOM 2229 C CA . ARG A 1 280 ? 5.613 -11.836 -1.66 1 94.5 280 ARG A CA 1
ATOM 2230 C C . ARG A 1 280 ? 5.117 -11.875 -3.104 1 94.5 280 ARG A C 1
ATOM 2232 O O . ARG A 1 280 ? 4.543 -10.898 -3.59 1 94.5 280 ARG A O 1
ATOM 2239 N N . THR A 1 281 ? 5.312 -12.984 -3.754 1 94.5 281 THR A N 1
ATOM 2240 C CA . THR A 1 281 ? 5 -13.094 -5.176 1 94.5 281 THR A CA 1
ATOM 2241 C C . THR A 1 281 ? 3.49 -13.062 -5.398 1 94.5 281 THR A C 1
ATOM 2243 O O . THR A 1 281 ? 2.744 -13.781 -4.73 1 94.5 281 THR A O 1
ATOM 2246 N N . LEU A 1 282 ? 3.066 -12.195 -6.332 1 97.19 282 LEU A N 1
ATOM 2247 C CA . LEU A 1 282 ? 1.65 -12.102 -6.676 1 97.19 282 LEU A CA 1
ATOM 2248 C C . LEU A 1 282 ? 1.407 -12.547 -8.117 1 97.19 282 LEU A C 1
ATOM 2250 O O . LEU A 1 282 ? 0.393 -13.18 -8.406 1 97.19 282 LEU A O 1
ATOM 2254 N N . ALA A 1 283 ? 2.332 -12.195 -9.008 1 97.56 283 ALA A N 1
ATOM 2255 C CA . ALA A 1 283 ? 2.188 -12.594 -10.406 1 97.56 283 ALA A CA 1
ATOM 2256 C C . ALA A 1 283 ? 2.27 -14.117 -10.547 1 97.56 283 ALA A C 1
ATOM 2258 O O . ALA A 1 283 ? 3.211 -14.742 -10.047 1 97.56 283 ALA A O 1
ATOM 2259 N N . GLN A 1 284 ? 1.394 -14.641 -11.242 1 97.62 284 GLN A N 1
ATOM 2260 C CA . GLN A 1 284 ? 1.261 -16.094 -11.258 1 97.62 284 GLN A CA 1
ATOM 2261 C C . GLN A 1 284 ? 2.377 -16.734 -12.078 1 97.62 284 GLN A C 1
ATOM 2263 O O . GLN A 1 284 ? 2.828 -17.844 -11.766 1 97.62 284 GLN A O 1
ATOM 2268 N N . THR A 1 285 ? 2.91 -16.109 -13.086 1 97.19 285 THR A N 1
ATOM 2269 C CA . THR A 1 285 ? 4.008 -16.641 -13.891 1 97.19 285 THR A CA 1
ATOM 2270 C C . THR A 1 285 ? 5.301 -16.672 -13.086 1 97.19 285 THR A C 1
ATOM 2272 O O . THR A 1 285 ? 6.293 -17.266 -13.523 1 97.19 285 THR A O 1
ATOM 2275 N N . GLN A 1 286 ? 5.27 -16.109 -11.898 1 93.5 286 GLN A N 1
ATOM 2276 C CA . GLN A 1 286 ? 6.48 -16.016 -11.094 1 93.5 286 GLN A CA 1
ATOM 2277 C C . GLN A 1 286 ? 6.398 -16.938 -9.875 1 93.5 286 GLN A C 1
ATOM 2279 O O . GLN A 1 286 ? 7.324 -16.984 -9.07 1 93.5 286 GLN A O 1
ATOM 2284 N N . LEU A 1 287 ? 5.352 -17.688 -9.75 1 92.88 287 LEU A N 1
ATOM 2285 C CA . LEU A 1 287 ? 5.07 -18.453 -8.539 1 92.88 287 LEU A CA 1
ATOM 2286 C C . LEU A 1 287 ? 6.094 -19.562 -8.352 1 92.88 287 LEU A C 1
ATOM 2288 O O . LEU A 1 287 ? 6.383 -19.953 -7.215 1 92.88 287 LEU A O 1
ATOM 2292 N N . LEU A 1 288 ? 6.652 -20.031 -9.406 1 89 288 LEU A N 1
ATOM 2293 C CA . LEU A 1 288 ? 7.559 -21.172 -9.289 1 89 288 LEU A CA 1
ATOM 2294 C C . LEU A 1 288 ? 8.977 -20.703 -8.969 1 89 288 LEU A C 1
ATOM 2296 O O . LEU A 1 288 ? 9.914 -21.5 -8.977 1 89 288 LEU A O 1
ATOM 2300 N N . ARG A 1 289 ? 9.109 -19.422 -8.672 1 83.31 289 ARG A N 1
ATOM 2301 C CA . ARG A 1 289 ? 10.414 -18.891 -8.266 1 83.31 289 ARG A CA 1
ATOM 2302 C C . ARG A 1 289 ? 10.734 -19.266 -6.824 1 83.31 289 ARG A C 1
ATOM 2304 O O . ARG A 1 289 ? 11.883 -19.172 -6.395 1 83.31 289 ARG A O 1
ATOM 2311 N N . GLY A 1 290 ? 9.711 -19.672 -6.125 1 82.56 290 GLY A N 1
ATOM 2312 C CA . GLY A 1 290 ? 9.945 -20.109 -4.758 1 82.56 290 GLY A CA 1
ATOM 2313 C C . GLY A 1 290 ? 9.586 -19.047 -3.729 1 82.56 290 GLY A C 1
ATOM 2314 O O . GLY A 1 290 ? 9.133 -17.969 -4.082 1 82.56 290 GLY A O 1
ATOM 2315 N N . GLY A 1 291 ? 9.703 -19.469 -2.428 1 87 291 GLY A N 1
ATOM 2316 C CA . GLY A 1 291 ? 9.398 -18.562 -1.332 1 87 291 GLY A CA 1
ATOM 2317 C C . GLY A 1 291 ? 10.531 -17.594 -1.027 1 87 291 GLY A C 1
ATOM 2318 O O . GLY A 1 291 ? 11.703 -17.953 -1.155 1 87 291 GLY A O 1
ATOM 2319 N N . ASP A 1 292 ? 10.227 -16.469 -0.55 1 86.5 292 ASP A N 1
ATOM 2320 C CA . ASP A 1 292 ? 11.18 -15.414 -0.229 1 86.5 292 ASP A CA 1
ATOM 2321 C C . ASP A 1 292 ? 11.727 -15.578 1.186 1 86.5 292 ASP A C 1
ATOM 2323 O O . ASP A 1 292 ? 12.852 -15.156 1.475 1 86.5 292 ASP A O 1
ATOM 2327 N N . TYR A 1 293 ? 10.875 -16.203 2.047 1 88.06 293 TYR A N 1
ATOM 2328 C CA . TYR A 1 293 ? 11.164 -16.172 3.477 1 88.06 293 TYR A CA 1
ATOM 2329 C C . TYR A 1 293 ? 11.172 -17.594 4.051 1 88.06 293 TYR A C 1
ATOM 2331 O O . TYR A 1 293 ? 10.617 -18.516 3.455 1 88.06 293 TYR A O 1
ATOM 2339 N N . ASP A 1 294 ? 11.828 -17.656 5.203 1 84.44 294 ASP A N 1
ATOM 2340 C CA . ASP A 1 294 ? 11.953 -18.938 5.914 1 84.44 294 ASP A CA 1
ATOM 2341 C C . ASP A 1 294 ? 11.094 -18.938 7.18 1 84.44 294 ASP A C 1
ATOM 2343 O O . ASP A 1 294 ? 11.484 -18.375 8.203 1 84.44 294 ASP A O 1
ATOM 2347 N N . PHE A 1 295 ? 10.055 -19.703 7.168 1 85.69 295 PHE A N 1
ATOM 2348 C CA . PHE A 1 295 ? 9.164 -19.766 8.32 1 85.69 295 PHE A CA 1
ATOM 2349 C C . PHE A 1 295 ? 9.906 -20.25 9.555 1 85.69 295 PHE A C 1
ATOM 2351 O O . PHE A 1 295 ? 9.602 -19.844 10.672 1 85.69 295 PHE A O 1
ATOM 2358 N N . MET A 1 296 ? 10.836 -21.141 9.414 1 79.56 296 MET A N 1
ATOM 2359 C CA . MET A 1 296 ? 11.562 -21.734 10.539 1 79.56 296 MET A CA 1
ATOM 2360 C C . MET A 1 296 ? 12.422 -20.672 11.234 1 79.56 296 MET A C 1
ATOM 2362 O O . MET A 1 296 ? 12.805 -20.844 12.391 1 79.56 296 MET A O 1
ATOM 2366 N N . LYS A 1 297 ? 12.719 -19.656 10.539 1 85.44 297 LYS A N 1
ATOM 2367 C CA . LYS A 1 297 ? 13.461 -18.547 11.117 1 85.44 297 LYS A CA 1
ATOM 2368 C C . LYS A 1 297 ? 12.531 -17.406 11.508 1 85.44 297 LYS A C 1
ATOM 2370 O O . LYS A 1 297 ? 12.961 -16.25 11.633 1 85.44 297 LYS A O 1
ATOM 2375 N N . GLN A 1 298 ? 11.203 -17.719 11.414 1 90.62 298 GLN A N 1
ATOM 2376 C CA . GLN A 1 298 ? 10.156 -16.766 11.773 1 90.62 298 GLN A CA 1
ATOM 2377 C C . GLN A 1 298 ? 10.07 -15.625 10.758 1 90.62 298 GLN A C 1
ATOM 2379 O O . GLN A 1 298 ? 9.773 -14.484 11.117 1 90.62 298 GLN A O 1
ATOM 2384 N N . GLU A 1 299 ? 10.484 -15.992 9.562 1 91.81 299 GLU A N 1
ATOM 2385 C CA . GLU A 1 299 ? 10.336 -15.047 8.461 1 91.81 299 GLU A CA 1
ATOM 2386 C C . GLU A 1 299 ? 9.062 -15.32 7.672 1 91.81 299 GLU A C 1
ATOM 2388 O O . GLU A 1 299 ? 8.789 -16.453 7.297 1 91.81 299 GLU A O 1
ATOM 2393 N N . PHE A 1 300 ? 8.305 -14.25 7.539 1 95.19 300 PHE A N 1
ATOM 2394 C CA . PHE A 1 300 ? 7.07 -14.328 6.766 1 95.19 300 PHE A CA 1
ATOM 2395 C C . PHE A 1 300 ? 6.578 -12.945 6.379 1 95.19 300 PHE A C 1
ATOM 2397 O O . PHE A 1 300 ? 7.145 -11.938 6.805 1 95.19 300 PHE A O 1
ATOM 2404 N N . CYS A 1 301 ? 5.645 -12.906 5.504 1 96.44 301 CYS A N 1
ATOM 2405 C CA . CYS A 1 301 ? 5.012 -11.633 5.168 1 96.44 301 CYS A CA 1
ATOM 2406 C C . CYS A 1 301 ? 3.51 -11.688 5.414 1 96.44 301 CYS A C 1
ATOM 2408 O O . CYS A 1 301 ? 2.898 -12.758 5.32 1 96.44 301 CYS A O 1
ATOM 2410 N N . VAL A 1 302 ? 3.002 -10.57 5.715 1 96.38 302 VAL A N 1
ATOM 2411 C CA . VAL A 1 302 ? 1.56 -10.398 5.848 1 96.38 302 VAL A CA 1
ATOM 2412 C C . VAL A 1 302 ? 0.972 -9.914 4.527 1 96.38 302 VAL A C 1
ATOM 2414 O O . VAL A 1 302 ? 1.636 -9.203 3.768 1 96.38 302 VAL A O 1
ATOM 2417 N N . GLY A 1 303 ? -0.222 -10.391 4.227 1 96 303 GLY A N 1
ATOM 2418 C CA . GLY A 1 303 ? -0.955 -9.953 3.049 1 96 303 GLY A CA 1
ATOM 2419 C C . GLY A 1 303 ? -2.373 -9.508 3.357 1 96 303 GLY A C 1
ATOM 2420 O O . GLY A 1 303 ? -2.961 -9.953 4.348 1 96 303 GLY A O 1
ATOM 2421 N N . PHE A 1 304 ? -2.84 -8.664 2.617 1 94.06 304 PHE A N 1
ATOM 2422 C CA . PHE A 1 304 ? -4.215 -8.188 2.684 1 94.06 304 PHE A CA 1
ATOM 2423 C C . PHE A 1 304 ? -4.801 -8.023 1.285 1 94.06 304 PHE A C 1
ATOM 2425 O O . PHE A 1 304 ? -4.254 -7.297 0.456 1 94.06 304 PHE A O 1
ATOM 2432 N N . ASN A 1 305 ? -5.895 -8.656 1.032 1 95.31 305 ASN A N 1
ATOM 2433 C CA . ASN A 1 305 ? -6.539 -8.625 -0.278 1 95.31 305 ASN A CA 1
ATOM 2434 C C . ASN A 1 305 ? -8.008 -8.219 -0.172 1 95.31 305 ASN A C 1
ATOM 2436 O O . ASN A 1 305 ? -8.672 -8.531 0.816 1 95.31 305 ASN A O 1
ATOM 2440 N N . ILE A 1 306 ? -8.43 -7.504 -1.163 1 90.88 306 ILE A N 1
ATOM 2441 C CA . ILE A 1 306 ? -9.836 -7.137 -1.285 1 90.88 306 ILE A CA 1
ATOM 2442 C C . ILE A 1 306 ? -10.367 -7.551 -2.658 1 90.88 306 ILE A C 1
ATOM 2444 O O . ILE A 1 306 ? -9.703 -7.332 -3.676 1 90.88 306 ILE A O 1
ATOM 2448 N N . LEU A 1 307 ? -11.516 -8.148 -2.619 1 92.94 307 LEU A N 1
ATOM 2449 C CA . LEU A 1 307 ? -12.211 -8.547 -3.84 1 92.94 307 LEU A CA 1
ATOM 2450 C C . LEU A 1 307 ? -13.633 -8 -3.863 1 92.94 307 LEU A C 1
ATOM 2452 O O . LEU A 1 307 ? -14.336 -8.039 -2.85 1 92.94 307 LEU A O 1
ATOM 2456 N N . ARG A 1 308 ? -14.008 -7.457 -5.008 1 88.62 308 ARG A N 1
ATOM 2457 C CA . ARG A 1 308 ? -15.383 -7.016 -5.207 1 88.62 308 ARG A CA 1
ATOM 2458 C C . ARG A 1 308 ? -15.914 -7.477 -6.559 1 88.62 308 ARG A C 1
ATOM 2460 O O . ARG A 1 308 ? -15.211 -7.398 -7.566 1 88.62 308 ARG A O 1
ATOM 2467 N N . GLN A 1 309 ? -17.109 -7.875 -6.535 1 89 309 GLN A N 1
ATOM 2468 C CA . GLN A 1 309 ? -17.766 -8.305 -7.762 1 89 309 GLN A CA 1
ATOM 2469 C C . GLN A 1 309 ? -18.891 -7.355 -8.148 1 89 309 GLN A C 1
ATOM 2471 O O . GLN A 1 309 ? -19.641 -6.879 -7.281 1 89 309 GLN A O 1
ATOM 2476 N N . PHE A 1 310 ? -18.938 -7.039 -9.469 1 86.88 310 PHE A N 1
ATOM 2477 C CA . PHE A 1 310 ? -19.984 -6.195 -10.031 1 86.88 310 PHE A CA 1
ATOM 2478 C C . PHE A 1 310 ? -20.719 -6.918 -11.148 1 86.88 310 PHE A C 1
ATOM 2480 O O . PHE A 1 310 ? -20.109 -7.676 -11.906 1 86.88 310 PHE A O 1
ATOM 2487 N N . SER A 1 311 ? -22.031 -6.684 -11.227 1 86.88 311 SER A N 1
ATOM 2488 C CA . SER A 1 311 ? -22.812 -7.176 -12.352 1 86.88 311 SER A CA 1
ATOM 2489 C C . SER A 1 311 ? -23.031 -6.082 -13.391 1 86.88 311 SER A C 1
ATOM 2491 O O . SER A 1 311 ? -23.516 -4.996 -13.062 1 86.88 311 SER A O 1
ATOM 2493 N N . ILE A 1 312 ? -22.531 -6.195 -14.523 1 82.38 312 ILE A N 1
ATOM 2494 C CA . ILE A 1 312 ? -22.672 -5.188 -15.57 1 82.38 312 ILE A CA 1
ATOM 2495 C C . ILE A 1 312 ? -23.953 -5.449 -16.359 1 82.38 312 ILE A C 1
ATOM 2497 O O . ILE A 1 312 ? -24.531 -4.527 -16.938 1 82.38 312 ILE A O 1
ATOM 2501 N N . GLY A 1 313 ? -24.5 -6.523 -16.516 1 65.38 313 GLY A N 1
ATOM 2502 C CA . GLY A 1 313 ? -25.719 -6.773 -17.266 1 65.38 313 GLY A CA 1
ATOM 2503 C C . GLY A 1 313 ? -26.938 -6.156 -16.641 1 65.38 313 GLY A C 1
ATOM 2504 O O . GLY A 1 313 ? -26.891 -5.695 -15.492 1 65.38 313 GLY A O 1
ATOM 2505 N N . GLU A 1 314 ? -27.922 -5.863 -17.438 1 54.56 314 GLU A N 1
ATOM 2506 C CA . GLU A 1 314 ? -29.219 -5.266 -17.172 1 54.56 314 GLU A CA 1
ATOM 2507 C C . GLU A 1 314 ? -29.828 -5.824 -15.891 1 54.56 314 GLU A C 1
ATOM 2509 O O . GLU A 1 314 ? -29.891 -7.043 -15.711 1 54.56 314 GLU A O 1
ATOM 2514 N N . GLU A 1 315 ? -29.5 -5.27 -14.836 1 49.5 315 GLU A N 1
ATOM 2515 C CA . GLU A 1 315 ? -30.453 -5.613 -13.781 1 49.5 315 GLU A CA 1
ATOM 2516 C C . GLU A 1 315 ? -31.844 -5.812 -14.344 1 49.5 315 GLU A C 1
ATOM 2518 O O . GLU A 1 315 ? -32.375 -4.926 -15.016 1 49.5 315 GLU A O 1
ATOM 2523 N N . ARG A 1 316 ? -32.344 -6.844 -14.766 1 36.22 316 ARG A N 1
ATOM 2524 C CA . ARG A 1 316 ? -33.812 -6.887 -14.898 1 36.22 316 ARG A CA 1
ATOM 2525 C C . ARG A 1 316 ? -34.5 -6.262 -13.688 1 36.22 316 ARG A C 1
ATOM 2527 O O . ARG A 1 316 ? -34.188 -6.641 -12.547 1 36.22 316 ARG A O 1
ATOM 2534 N N . GLU A 1 317 ? -34.688 -5.047 -13.664 1 30.88 317 GLU A N 1
ATOM 2535 C CA . GLU A 1 317 ? -35.75 -4.641 -12.734 1 30.88 317 GLU A CA 1
ATOM 2536 C C . GLU A 1 317 ? -36.781 -5.75 -12.555 1 30.88 317 GLU A C 1
ATOM 2538 O O . GLU A 1 317 ? -37.375 -6.215 -13.523 1 30.88 317 GLU A O 1
ATOM 2543 N N . LYS A 1 318 ? -36.688 -6.738 -11.742 1 27.06 318 LYS A N 1
ATOM 2544 C CA . LYS A 1 318 ? -38 -7.164 -11.344 1 27.06 318 LYS A CA 1
ATOM 2545 C C . LYS A 1 318 ? -38.938 -5.969 -11.125 1 27.06 318 LYS A C 1
ATOM 2547 O O . LYS A 1 318 ? -38.656 -5.121 -10.273 1 27.06 318 LYS A O 1
ATOM 2552 N N . TRP A 1 319 ? -39.469 -5.57 -12.242 1 22.02 319 TRP A N 1
ATOM 2553 C CA . TRP A 1 319 ? -40.812 -5.012 -12.086 1 22.02 319 TRP A CA 1
ATOM 2554 C C . TRP A 1 319 ? -41.688 -5.922 -11.227 1 22.02 319 TRP A C 1
ATOM 2556 O O . TRP A 1 319 ? -41.594 -7.148 -11.352 1 22.02 319 TRP A O 1
ATOM 2566 N N . MET B 1 1 ? -12.227 14.242 5.434 1 90 1 MET B N 1
ATOM 2567 C CA . MET B 1 1 ? -11.68 15.172 4.449 1 90 1 MET B CA 1
ATOM 2568 C C . MET B 1 1 ? -10.32 14.695 3.947 1 90 1 MET B C 1
ATOM 2570 O O . MET B 1 1 ? -10.023 13.5 3.988 1 90 1 MET B O 1
ATOM 2574 N N . ILE B 1 2 ? -9.555 15.633 3.402 1 94.38 2 ILE B N 1
ATOM 2575 C CA . ILE B 1 2 ? -8.289 15.219 2.797 1 94.38 2 ILE B CA 1
ATOM 2576 C C . ILE B 1 2 ? -7.184 15.242 3.85 1 94.38 2 ILE B C 1
ATOM 2578 O O . ILE B 1 2 ? -6.457 14.258 4.008 1 94.38 2 ILE B O 1
ATOM 2582 N N . PHE B 1 3 ? -7.062 16.344 4.594 1 96.5 3 PHE B N 1
ATOM 2583 C CA . PHE B 1 3 ? -5.945 16.5 5.52 1 96.5 3 PHE B CA 1
ATOM 2584 C C . PHE B 1 3 ? -6.426 16.469 6.965 1 96.5 3 PHE B C 1
ATOM 2586 O O . PHE B 1 3 ? -6.219 15.477 7.672 1 96.5 3 PHE B O 1
ATOM 2593 N N . MET B 1 4 ? -7.188 17.422 7.344 1 97.69 4 MET B N 1
ATOM 2594 C CA . MET B 1 4 ? -7.734 17.484 8.695 1 97.69 4 MET B CA 1
ATOM 2595 C C . MET B 1 4 ? -9.062 16.734 8.773 1 97.69 4 MET B C 1
ATOM 2597 O O . MET B 1 4 ? -9.781 16.625 7.781 1 97.69 4 MET B O 1
ATOM 2601 N N . PRO B 1 5 ? -9.422 16.281 9.969 1 97.19 5 PRO B N 1
ATOM 2602 C CA . PRO B 1 5 ? -10.711 15.609 10.102 1 97.19 5 PRO B CA 1
ATOM 2603 C C . PRO B 1 5 ? -11.891 16.578 10.047 1 97.19 5 PRO B C 1
ATOM 2605 O O . PRO B 1 5 ? -11.727 17.781 10.32 1 97.19 5 PRO B O 1
ATOM 2608 N N . SER B 1 6 ? -13.055 16.047 9.656 1 96.56 6 SER B N 1
ATOM 2609 C CA . SER B 1 6 ? -14.273 16.844 9.711 1 96.56 6 SER B CA 1
ATOM 2610 C C . SER B 1 6 ? -14.758 17.016 11.141 1 96.56 6 SER B C 1
ATOM 2612 O O . SER B 1 6 ? -14.258 16.359 12.062 1 96.56 6 SER B O 1
ATOM 2614 N N . THR B 1 7 ? -15.758 17.875 11.289 1 97.5 7 THR B N 1
ATOM 2615 C CA . THR B 1 7 ? -16.375 18.047 12.602 1 97.5 7 THR B CA 1
ATOM 2616 C C . THR B 1 7 ? -17.359 16.922 12.891 1 97.5 7 THR B C 1
ATOM 2618 O O . THR B 1 7 ? -17.891 16.828 14 1 97.5 7 THR B O 1
ATOM 2621 N N . GLU B 1 8 ? -17.547 16.078 11.969 1 92.94 8 GLU B N 1
ATOM 2622 C CA . GLU B 1 8 ? -18.484 14.977 12.18 1 92.94 8 GLU B CA 1
ATOM 2623 C C . GLU B 1 8 ? -18 14.031 13.273 1 92.94 8 GLU B C 1
ATOM 2625 O O . GLU B 1 8 ? -16.812 13.719 13.336 1 92.94 8 GLU B O 1
ATOM 2630 N N . ASP B 1 9 ? -18.984 13.633 14.094 1 94.19 9 ASP B N 1
ATOM 2631 C CA . ASP B 1 9 ? -18.641 12.727 15.188 1 94.19 9 ASP B CA 1
ATOM 2632 C C . ASP B 1 9 ? -18.875 11.273 14.789 1 94.19 9 ASP B C 1
ATOM 2634 O O . ASP B 1 9 ? -19.734 10.984 13.945 1 94.19 9 ASP B O 1
ATOM 2638 N N . ILE B 1 10 ? -18.203 10.375 15.43 1 94.19 10 ILE B N 1
ATOM 2639 C CA . ILE B 1 10 ? -18.375 8.961 15.109 1 94.19 10 ILE B CA 1
ATOM 2640 C C . ILE B 1 10 ? -19.469 8.359 15.977 1 94.19 10 ILE B C 1
ATOM 2642 O O . ILE B 1 10 ? -19.969 7.27 15.695 1 94.19 10 ILE B O 1
ATOM 2646 N N . GLY B 1 11 ? -19.922 9.047 17.031 1 95.38 11 GLY B N 1
ATOM 2647 C CA . GLY B 1 11 ? -20.984 8.57 17.891 1 95.38 11 GLY B CA 1
ATOM 2648 C C . GLY B 1 11 ? -20.484 7.703 19.031 1 95.38 11 GLY B C 1
ATOM 2649 O O . GLY B 1 11 ? -19.422 7.094 18.938 1 95.38 11 GLY B O 1
ATOM 2650 N N . GLU B 1 12 ? -21.312 7.637 20.031 1 96.62 12 GLU B N 1
ATOM 2651 C CA . GLU B 1 12 ? -20.953 6.898 21.234 1 96.62 12 GLU B CA 1
ATOM 2652 C C . GLU B 1 12 ? -20.828 5.402 20.953 1 96.62 12 GLU B C 1
ATOM 2654 O O . GLU B 1 12 ? -21.703 4.824 20.281 1 96.62 12 GLU B O 1
ATOM 2659 N N . LYS B 1 13 ? -19.797 4.789 21.375 1 96.75 13 LYS B N 1
ATOM 2660 C CA . LYS B 1 13 ? -19.547 3.352 21.328 1 96.75 13 LYS B CA 1
ATOM 2661 C C . LYS B 1 13 ? -19.406 2.863 19.891 1 96.75 13 LYS B C 1
ATOM 2663 O O . LYS B 1 13 ? -19.812 1.739 19.562 1 96.75 13 LYS B O 1
ATOM 2668 N N . ASN B 1 14 ? -19.047 3.768 19.031 1 95.5 14 ASN B N 1
ATOM 2669 C CA . ASN B 1 14 ? -18.719 3.371 17.672 1 95.5 14 ASN B CA 1
ATOM 2670 C C . ASN B 1 14 ? -17.203 3.359 17.438 1 95.5 14 ASN B C 1
ATOM 2672 O O . ASN B 1 14 ? -16.469 4.078 18.125 1 95.5 14 ASN B O 1
ATOM 2676 N N . LEU B 1 15 ? -16.859 2.443 16.578 1 95.56 15 LEU B N 1
ATOM 2677 C CA . LEU B 1 15 ? -15.477 2.318 16.156 1 95.56 15 LEU B CA 1
ATOM 2678 C C . LEU B 1 15 ? -15.336 2.629 14.664 1 95.56 15 LEU B C 1
ATOM 2680 O O . LEU B 1 15 ? -16.141 2.166 13.852 1 95.56 15 LEU B O 1
ATOM 2684 N N . VAL B 1 16 ? -14.398 3.463 14.383 1 95.06 16 VAL B N 1
ATOM 2685 C CA . VAL B 1 16 ? -14.117 3.75 12.977 1 95.06 16 VAL B CA 1
ATOM 2686 C C . VAL B 1 16 ? -12.688 3.326 12.641 1 95.06 16 VAL B C 1
ATOM 2688 O O . VAL B 1 16 ? -11.734 3.812 13.242 1 95.06 16 VAL B O 1
ATOM 2691 N N . PHE B 1 17 ? -12.586 2.455 11.703 1 93.81 17 PHE B N 1
ATOM 2692 C CA . PHE B 1 17 ? -11.297 2.014 11.18 1 93.81 17 PHE B CA 1
ATOM 2693 C C . PHE B 1 17 ? -11.008 2.66 9.836 1 93.81 17 PHE B C 1
ATOM 2695 O O . PHE B 1 17 ? -11.883 2.734 8.969 1 93.81 17 PHE B O 1
ATOM 2702 N N . ARG B 1 18 ? -9.727 3.121 9.664 1 95.44 18 ARG B N 1
ATOM 2703 C CA . ARG B 1 18 ? -9.344 3.77 8.414 1 95.44 18 ARG B CA 1
ATOM 2704 C C . ARG B 1 18 ? -8.023 3.211 7.891 1 95.44 18 ARG B C 1
ATOM 2706 O O . ARG B 1 18 ? -7.082 3.014 8.656 1 95.44 18 ARG B O 1
ATOM 2713 N N . PHE B 1 19 ? -7.949 2.938 6.625 1 93.25 19 PHE B N 1
ATOM 2714 C CA . PHE B 1 19 ? -6.734 2.652 5.871 1 93.25 19 PHE B CA 1
ATOM 2715 C C . PHE B 1 19 ? -6.473 3.736 4.836 1 93.25 19 PHE B C 1
ATOM 2717 O O . PHE B 1 19 ? -7.223 3.871 3.867 1 93.25 19 PHE B O 1
ATOM 2724 N N . ASN B 1 20 ? -5.414 4.488 5.039 1 96.38 20 ASN B N 1
ATOM 2725 C CA . ASN B 1 20 ? -5.09 5.59 4.137 1 96.38 20 ASN B CA 1
ATOM 2726 C C . ASN B 1 20 ? -3.814 5.305 3.348 1 96.38 20 ASN B C 1
ATOM 2728 O O . ASN B 1 20 ? -2.846 4.773 3.893 1 96.38 20 ASN B O 1
ATOM 2732 N N . HIS B 1 21 ? -3.852 5.645 2.092 1 95.56 21 HIS B N 1
ATOM 2733 C CA . HIS B 1 21 ? -2.703 5.449 1.215 1 95.56 21 HIS B CA 1
ATOM 2734 C C . HIS B 1 21 ? -2.396 6.715 0.423 1 95.56 21 HIS B C 1
ATOM 2736 O O . HIS B 1 21 ? -3.307 7.363 -0.098 1 95.56 21 HIS B O 1
ATOM 2742 N N . ARG B 1 22 ? -1.16 7.105 0.379 1 96.56 22 ARG B N 1
ATOM 2743 C CA . ARG B 1 22 ? -0.617 8.094 -0.55 1 96.56 22 ARG B CA 1
ATOM 2744 C C . ARG B 1 22 ? 0.544 7.508 -1.349 1 96.56 22 ARG B C 1
ATOM 2746 O O . ARG B 1 22 ? 1.591 7.184 -0.785 1 96.56 22 ARG B O 1
ATOM 2753 N N . PHE B 1 23 ? 0.377 7.473 -2.625 1 94.88 23 PHE B N 1
ATOM 2754 C CA . PHE B 1 23 ? 1.397 6.84 -3.451 1 94.88 23 PHE B CA 1
ATOM 2755 C C . PHE B 1 23 ? 2.443 7.855 -3.895 1 94.88 23 PHE B C 1
ATOM 2757 O O . PHE B 1 23 ? 2.477 8.977 -3.391 1 94.88 23 PHE B O 1
ATOM 2764 N N . GLY B 1 24 ? 3.402 7.395 -4.727 1 93.75 24 GLY B N 1
ATOM 2765 C CA . GLY B 1 24 ? 4.5 8.242 -5.164 1 93.75 24 GLY B CA 1
ATOM 2766 C C . GLY B 1 24 ? 4.102 9.219 -6.262 1 93.75 24 GLY B C 1
ATOM 2767 O O . GLY B 1 24 ? 2.914 9.406 -6.527 1 93.75 24 GLY B O 1
ATOM 2768 N N . ASN B 1 25 ? 5.148 9.852 -6.758 1 94.56 25 ASN B N 1
ATOM 2769 C CA . ASN B 1 25 ? 4.934 10.852 -7.801 1 94.56 25 ASN B CA 1
ATOM 2770 C C . ASN B 1 25 ? 4.355 10.219 -9.062 1 94.56 25 ASN B C 1
ATOM 2772 O O . ASN B 1 25 ? 4.922 9.273 -9.609 1 94.56 25 ASN B O 1
ATOM 2776 N N . ALA B 1 26 ? 3.283 10.742 -9.547 1 95.69 26 ALA B N 1
ATOM 2777 C CA . ALA B 1 26 ? 2.557 10.172 -10.672 1 95.69 26 ALA B CA 1
ATOM 2778 C C . ALA B 1 26 ? 3.082 10.719 -12 1 95.69 26 ALA B C 1
ATOM 2780 O O . ALA B 1 26 ? 2.568 10.375 -13.07 1 95.69 26 ALA B O 1
ATOM 2781 N N . LYS B 1 27 ? 4.039 11.508 -11.953 1 93.56 27 LYS B N 1
ATOM 2782 C CA . LYS B 1 27 ? 4.512 12.234 -13.125 1 93.56 27 LYS B CA 1
ATOM 2783 C C . LYS B 1 27 ? 4.91 11.273 -14.242 1 93.56 27 LYS B C 1
ATOM 2785 O O . LYS B 1 27 ? 4.703 11.57 -15.422 1 93.56 27 LYS B O 1
ATOM 2790 N N . SER B 1 28 ? 5.379 10.141 -13.914 1 91.88 28 SER B N 1
ATOM 2791 C CA . SER B 1 28 ? 5.891 9.203 -14.906 1 91.88 28 SER B CA 1
ATOM 2792 C C . SER B 1 28 ? 4.75 8.461 -15.594 1 91.88 28 SER B C 1
ATOM 2794 O O . SER B 1 28 ? 4.988 7.664 -16.516 1 91.88 28 SER B O 1
ATOM 2796 N N . GLY B 1 29 ? 3.592 8.641 -15.102 1 92.56 29 GLY B N 1
ATOM 2797 C CA . GLY B 1 29 ? 2.436 8.055 -15.758 1 92.56 29 GLY B CA 1
ATOM 2798 C C . GLY B 1 29 ? 2.391 6.539 -15.648 1 92.56 29 GLY B C 1
ATOM 2799 O O . GLY B 1 29 ? 2.531 5.988 -14.555 1 92.56 29 GLY B O 1
ATOM 2800 N N . LEU B 1 30 ? 2.219 5.914 -16.797 1 88.75 30 LEU B N 1
ATOM 2801 C CA . LEU B 1 30 ? 1.998 4.473 -16.844 1 88.75 30 LEU B CA 1
ATOM 2802 C C . LEU B 1 30 ? 3.287 3.717 -16.531 1 88.75 30 LEU B C 1
ATOM 2804 O O . LEU B 1 30 ? 3.25 2.568 -16.094 1 88.75 30 LEU B O 1
ATOM 2808 N N . ASP B 1 31 ? 4.402 4.375 -16.734 1 88.56 31 ASP B N 1
ATOM 2809 C CA . ASP B 1 31 ? 5.684 3.725 -16.5 1 88.56 31 ASP B CA 1
ATOM 2810 C C . ASP B 1 31 ? 5.789 3.25 -15.047 1 88.56 31 ASP B C 1
ATOM 2812 O O . ASP B 1 31 ? 6.332 2.176 -14.781 1 88.56 31 ASP B O 1
ATOM 2816 N N . ASP B 1 32 ? 5.316 4.043 -14.172 1 91.56 32 ASP B N 1
ATOM 2817 C CA . ASP B 1 32 ? 5.309 3.65 -12.766 1 91.56 32 ASP B CA 1
ATOM 2818 C C . ASP B 1 32 ? 3.881 3.541 -12.234 1 91.56 32 ASP B C 1
ATOM 2820 O O . ASP B 1 32 ? 3.66 3.604 -11.023 1 91.56 32 ASP B O 1
ATOM 2824 N N . PHE B 1 33 ? 3 3.428 -13.258 1 93.81 33 PHE B N 1
ATOM 2825 C CA . PHE B 1 33 ? 1.585 3.234 -12.969 1 93.81 33 PHE B CA 1
ATOM 2826 C C . PHE B 1 33 ? 1.062 4.352 -12.07 1 93.81 33 PHE B C 1
ATOM 2828 O O . PHE B 1 33 ? 0.484 4.09 -11.016 1 93.81 33 PHE B O 1
ATOM 2835 N N . TYR B 1 34 ? 1.427 5.566 -12.445 1 94 34 TYR B N 1
ATOM 2836 C CA . TYR B 1 34 ? 0.988 6.801 -11.805 1 94 34 TYR B CA 1
ATOM 2837 C C . TYR B 1 34 ? 1.405 6.836 -10.344 1 94 34 TYR B C 1
ATOM 2839 O O . TYR B 1 34 ? 0.623 7.234 -9.477 1 94 34 TYR B O 1
ATOM 2847 N N . GLY B 1 35 ? 2.572 6.332 -10.031 1 93.75 35 GLY B N 1
ATOM 2848 C CA . GLY B 1 35 ? 3.16 6.426 -8.703 1 93.75 35 GLY B CA 1
ATOM 2849 C C . GLY B 1 35 ? 2.873 5.215 -7.836 1 93.75 35 GLY B C 1
ATOM 2850 O O . GLY B 1 35 ? 3.463 5.059 -6.766 1 93.75 35 GLY B O 1
ATOM 2851 N N . LEU B 1 36 ? 2.023 4.309 -8.289 1 91.56 36 LEU B N 1
ATOM 2852 C CA . LEU B 1 36 ? 1.628 3.148 -7.492 1 91.56 36 LEU B CA 1
ATOM 2853 C C . LEU B 1 36 ? 2.811 2.209 -7.273 1 91.56 36 LEU B C 1
ATOM 2855 O O . LEU B 1 36 ? 2.906 1.555 -6.234 1 91.56 36 LEU B O 1
ATOM 2859 N N . ASP B 1 37 ? 3.777 2.24 -8.156 1 90.19 37 ASP B N 1
ATOM 2860 C CA . ASP B 1 37 ? 4.914 1.329 -8.078 1 90.19 37 ASP B CA 1
ATOM 2861 C C . ASP B 1 37 ? 5.914 1.79 -7.016 1 90.19 37 ASP B C 1
ATOM 2863 O O . ASP B 1 37 ? 6.789 1.025 -6.605 1 90.19 37 ASP B O 1
ATOM 2867 N N . GLU B 1 38 ? 5.883 2.971 -6.629 1 87.25 38 GLU B N 1
ATOM 2868 C CA . GLU B 1 38 ? 6.844 3.52 -5.68 1 87.25 38 GLU B CA 1
ATOM 2869 C C . GLU B 1 38 ? 6.465 3.168 -4.242 1 87.25 38 GLU B C 1
ATOM 2871 O O . GLU B 1 38 ? 7.219 3.449 -3.309 1 87.25 38 GLU B O 1
ATOM 2876 N N . GLY B 1 39 ? 5.41 2.461 -4.09 1 85.81 39 GLY B N 1
ATOM 2877 C CA . GLY B 1 39 ? 4.949 2.17 -2.74 1 85.81 39 GLY B CA 1
ATOM 2878 C C . GLY B 1 39 ? 4.141 3.299 -2.131 1 85.81 39 GLY B C 1
ATOM 2879 O O . GLY B 1 39 ? 4.227 4.445 -2.576 1 85.81 39 GLY B O 1
ATOM 2880 N N . ALA B 1 40 ? 3.367 2.971 -1.169 1 90 40 ALA B N 1
ATOM 2881 C CA . ALA B 1 40 ? 2.492 3.961 -0.542 1 90 40 ALA B CA 1
ATOM 2882 C C . ALA B 1 40 ? 2.986 4.32 0.857 1 90 40 ALA B C 1
ATOM 2884 O O . ALA B 1 40 ? 3.549 3.475 1.559 1 90 40 ALA B O 1
ATOM 2885 N N . ASN B 1 41 ? 2.91 5.648 1.173 1 93.62 41 ASN B N 1
ATOM 2886 C CA . ASN B 1 41 ? 2.77 6.004 2.58 1 93.62 41 ASN B CA 1
ATOM 2887 C C . ASN B 1 41 ? 1.407 5.586 3.129 1 93.62 41 ASN B C 1
ATOM 2889 O O . ASN B 1 41 ? 0.37 6.023 2.625 1 93.62 41 ASN B O 1
ATOM 2893 N N . THR B 1 42 ? 1.461 4.684 4.07 1 94.12 42 THR B N 1
ATOM 2894 C CA . THR B 1 42 ? 0.221 4.09 4.559 1 94.12 42 THR B CA 1
ATOM 2895 C C . THR B 1 42 ? -0.046 4.508 6.004 1 94.12 42 THR B C 1
ATOM 2897 O O . THR B 1 42 ? 0.89 4.711 6.777 1 94.12 42 THR B O 1
ATOM 2900 N N . GLN B 1 43 ? -1.273 4.648 6.316 1 96.62 43 GLN B N 1
ATOM 2901 C CA . GLN B 1 43 ? -1.698 4.914 7.688 1 96.62 43 GLN B CA 1
ATOM 2902 C C . GLN B 1 43 ? -2.867 4.016 8.086 1 96.62 43 GLN B C 1
ATOM 2904 O O . GLN B 1 43 ? -3.852 3.91 7.352 1 96.62 43 GLN B O 1
ATOM 2909 N N . LEU B 1 44 ? -2.672 3.355 9.148 1 95.56 44 LEU B N 1
ATOM 2910 C CA . LEU B 1 44 ? -3.75 2.656 9.836 1 95.56 44 LEU B CA 1
ATOM 2911 C C . LEU B 1 44 ? -4.246 3.465 11.031 1 95.56 44 LEU B C 1
ATOM 2913 O O . LEU B 1 44 ? -3.449 3.881 11.875 1 95.56 44 LEU B O 1
ATOM 2917 N N . ALA B 1 45 ? -5.543 3.652 11.055 1 97.75 45 ALA B N 1
ATOM 2918 C CA . ALA B 1 45 ? -6.086 4.461 12.141 1 97.75 45 ALA B CA 1
ATOM 2919 C C . ALA B 1 45 ? -7.34 3.82 12.727 1 97.75 45 ALA B C 1
ATOM 2921 O O . ALA B 1 45 ? -8.117 3.186 12.008 1 97.75 45 ALA B O 1
ATOM 2922 N N . LEU B 1 46 ? -7.512 4.012 14.008 1 97.56 46 LEU B N 1
ATOM 2923 C CA . LEU B 1 46 ? -8.672 3.559 14.773 1 97.56 46 LEU B CA 1
ATOM 2924 C C . LEU B 1 46 ? -9.188 4.668 15.68 1 97.56 46 LEU B C 1
ATOM 2926 O O . LEU B 1 46 ? -8.445 5.188 16.516 1 97.56 46 LEU B O 1
ATOM 2930 N N . ASP B 1 47 ? -10.406 4.988 15.516 1 98 47 ASP B N 1
ATOM 2931 C CA . ASP B 1 47 ? -11.062 5.984 16.359 1 98 47 ASP B CA 1
ATOM 2932 C C . ASP B 1 47 ? -12.227 5.375 17.125 1 98 47 ASP B C 1
ATOM 2934 O O . ASP B 1 47 ? -12.961 4.531 16.594 1 98 47 ASP B O 1
ATOM 2938 N N . TYR B 1 48 ? -12.375 5.812 18.391 1 98.12 48 TYR B N 1
ATOM 2939 C CA . TYR B 1 48 ? -13.445 5.344 19.266 1 98.12 48 TYR B CA 1
ATOM 2940 C C . TYR B 1 48 ? -14.25 6.512 19.812 1 98.12 48 TYR B C 1
ATOM 2942 O O . TYR B 1 48 ? -13.68 7.488 20.312 1 98.12 48 TYR B O 1
ATOM 2950 N N . GLY B 1 49 ? -15.609 6.285 19.75 1 98.12 49 GLY B N 1
ATOM 2951 C CA . GLY B 1 49 ? -16.484 7.289 20.328 1 98.12 49 GLY B CA 1
ATOM 2952 C C . GLY B 1 49 ? -16.734 7.074 21.812 1 98.12 49 GLY B C 1
ATOM 2953 O O . GLY B 1 49 ? -17.516 6.203 22.203 1 98.12 49 GLY B O 1
ATOM 2954 N N . LEU B 1 50 ? -16.125 7.922 22.641 1 97.94 50 LEU B N 1
ATOM 2955 C CA . LEU B 1 50 ? -16.359 7.875 24.078 1 97.94 50 LEU B CA 1
ATOM 2956 C C . LEU B 1 50 ? -17.766 8.352 24.422 1 97.94 50 LEU B C 1
ATOM 2958 O O . LEU B 1 50 ? -18.391 7.844 25.344 1 97.94 50 LEU B O 1
ATOM 2962 N N . SER B 1 51 ? -18.266 9.383 23.734 1 97.62 51 SER B N 1
ATOM 2963 C CA . SER B 1 51 ? -19.609 9.93 23.766 1 97.62 51 SER B CA 1
ATOM 2964 C C . SER B 1 51 ? -20.047 10.422 22.391 1 97.62 51 SER B C 1
ATOM 2966 O O . SER B 1 51 ? -19.344 10.195 21.391 1 97.62 51 SER B O 1
ATOM 2968 N N . ASP B 1 52 ? -21.156 10.984 22.359 1 96.88 52 ASP B N 1
ATOM 2969 C CA . ASP B 1 52 ? -21.641 11.508 21.078 1 96.88 52 ASP B CA 1
ATOM 2970 C C . ASP B 1 52 ? -20.875 12.758 20.672 1 96.88 52 ASP B C 1
ATOM 2972 O O . ASP B 1 52 ? -21.016 13.234 19.547 1 96.88 52 ASP B O 1
ATOM 2976 N N . ARG B 1 53 ? -20 13.258 21.531 1 97.88 53 ARG B N 1
ATOM 2977 C CA . ARG B 1 53 ? -19.297 14.5 21.219 1 97.88 53 ARG B CA 1
ATOM 2978 C C . ARG B 1 53 ? -17.797 14.344 21.359 1 97.88 53 ARG B C 1
ATOM 2980 O O . ARG B 1 53 ? -17.031 15.242 21 1 97.88 53 ARG B O 1
ATOM 2987 N N . TRP B 1 54 ? -17.391 13.25 21.922 1 98.62 54 TRP B N 1
ATOM 2988 C CA . TRP B 1 54 ? -15.977 13.094 22.25 1 98.62 54 TRP B CA 1
ATOM 2989 C C . TRP B 1 54 ? -15.422 11.789 21.688 1 98.62 54 TRP B C 1
ATOM 2991 O O . TRP B 1 54 ? -15.953 10.711 21.953 1 98.62 54 TRP B O 1
ATOM 3001 N N . MET B 1 55 ? -14.383 11.906 20.922 1 98.25 55 MET B N 1
ATOM 3002 C CA . MET B 1 55 ? -13.727 10.711 20.391 1 98.25 55 MET B CA 1
ATOM 3003 C C . MET B 1 55 ? -12.234 10.727 20.719 1 98.25 55 MET B C 1
ATOM 3005 O O . MET B 1 55 ? -11.648 11.789 20.922 1 98.25 55 MET B O 1
ATOM 3009 N N . VAL B 1 56 ? -11.625 9.586 20.844 1 98.75 56 VAL B N 1
ATOM 3010 C CA . VAL B 1 56 ? -10.18 9.359 20.922 1 98.75 56 VAL B CA 1
ATOM 3011 C C . VAL B 1 56 ? -9.734 8.422 19.812 1 98.75 56 VAL B C 1
ATOM 3013 O O . VAL B 1 56 ? -10.539 7.648 19.281 1 98.75 56 VAL B O 1
ATOM 3016 N N . GLY B 1 57 ? -8.5 8.586 19.406 1 98.56 57 GLY B N 1
ATOM 3017 C CA . GLY B 1 57 ? -8.039 7.758 18.297 1 98.56 57 GLY B CA 1
ATOM 3018 C C . GLY B 1 57 ? -6.543 7.504 18.328 1 98.56 57 GLY B C 1
ATOM 3019 O O . GLY B 1 57 ? -5.801 8.203 19.031 1 98.56 57 GLY B O 1
ATOM 3020 N N . LEU B 1 58 ? -6.145 6.496 17.656 1 98.62 58 LEU B N 1
ATOM 3021 C CA . LEU B 1 58 ? -4.758 6.098 17.453 1 98.62 58 LEU B CA 1
ATOM 3022 C C . LEU B 1 58 ? -4.477 5.852 15.977 1 98.62 58 LEU B C 1
ATOM 3024 O O . LEU B 1 58 ? -5.309 5.277 15.266 1 98.62 58 LEU B O 1
ATOM 3028 N N . ALA B 1 59 ? -3.322 6.285 15.516 1 98.25 59 ALA B N 1
ATOM 3029 C CA . ALA B 1 59 ? -2.936 6.066 14.125 1 98.25 59 ALA B CA 1
ATOM 3030 C C . ALA B 1 59 ? -1.455 5.711 14.016 1 98.25 59 ALA B C 1
ATOM 3032 O O . ALA B 1 59 ? -0.635 6.199 14.797 1 98.25 59 ALA B O 1
ATOM 3033 N N . ARG B 1 60 ? -1.109 4.926 13.102 1 97.19 60 ARG B N 1
ATOM 3034 C CA . ARG B 1 60 ? 0.261 4.551 12.773 1 97.19 60 ARG B CA 1
ATOM 3035 C C . ARG B 1 60 ? 0.541 4.742 11.281 1 97.19 60 ARG B C 1
ATOM 3037 O O . ARG B 1 60 ? -0.146 4.168 10.438 1 97.19 60 ARG B O 1
ATOM 3044 N N . THR B 1 61 ? 1.525 5.535 11.016 1 96.81 61 THR B N 1
ATOM 3045 C CA . THR B 1 61 ? 1.897 5.879 9.648 1 96.81 61 THR B CA 1
ATOM 3046 C C . THR B 1 61 ? 3.275 5.32 9.305 1 96.81 61 THR B C 1
ATOM 3048 O O . THR B 1 61 ? 4.188 5.348 10.133 1 96.81 61 THR B O 1
ATOM 3051 N N . SER B 1 62 ? 3.422 4.871 8.117 1 93.81 62 SER B N 1
ATOM 3052 C CA . SER B 1 62 ? 4.688 4.27 7.711 1 93.81 62 SER B CA 1
ATOM 3053 C C . SER B 1 62 ? 5.801 5.309 7.648 1 93.81 62 SER B C 1
ATOM 3055 O O . SER B 1 62 ? 6.949 5.02 7.984 1 93.81 62 SER B O 1
ATOM 3057 N N . GLN B 1 63 ? 5.438 6.508 7.172 1 92.75 63 GLN B N 1
ATOM 3058 C CA . GLN B 1 63 ? 6.438 7.57 7.078 1 92.75 63 GLN B CA 1
ATOM 3059 C C . GLN B 1 63 ? 7.023 7.895 8.445 1 92.75 63 GLN B C 1
ATOM 3061 O O . GLN B 1 63 ? 6.293 8.258 9.375 1 92.75 63 GLN B O 1
ATOM 3066 N N . PHE B 1 64 ? 8.281 7.738 8.609 1 92.94 64 PHE B N 1
ATOM 3067 C CA . PHE B 1 64 ? 9.039 7.949 9.836 1 92.94 64 PHE B CA 1
ATOM 3068 C C . PHE B 1 64 ? 8.508 7.062 10.953 1 92.94 64 PHE B C 1
ATOM 3070 O O . PHE B 1 64 ? 8.711 7.355 12.133 1 92.94 64 PHE B O 1
ATOM 3077 N N . LYS B 1 65 ? 7.758 6.078 10.578 1 95.25 65 LYS B N 1
ATOM 3078 C CA . LYS B 1 65 ? 7.172 5.176 11.562 1 95.25 65 LYS B CA 1
ATOM 3079 C C . LYS B 1 65 ? 6.445 5.957 12.656 1 95.25 65 LYS B C 1
ATOM 3081 O O . LYS B 1 65 ? 6.691 5.746 13.844 1 95.25 65 LYS B O 1
ATOM 3086 N N . THR B 1 66 ? 5.508 6.711 12.281 1 96.81 66 THR B N 1
ATOM 3087 C CA . THR B 1 66 ? 4.918 7.723 13.148 1 96.81 66 THR B CA 1
ATOM 3088 C C . THR B 1 66 ? 3.668 7.184 13.836 1 96.81 66 THR B C 1
ATOM 3090 O O . THR B 1 66 ? 2.768 6.656 13.18 1 96.81 66 THR B O 1
ATOM 3093 N N . TRP B 1 67 ? 3.635 7.324 15.141 1 98.06 67 TRP B N 1
ATOM 3094 C CA . TRP B 1 67 ? 2.436 7.082 15.938 1 98.06 67 TRP B CA 1
ATOM 3095 C C . TRP B 1 67 ? 1.748 8.391 16.297 1 98.06 67 TRP B C 1
ATOM 3097 O O . TRP B 1 67 ? 2.41 9.367 16.672 1 98.06 67 TRP B O 1
ATOM 3107 N N . GLU B 1 68 ? 0.451 8.406 16.219 1 98.75 68 GLU B N 1
ATOM 3108 C CA . GLU B 1 68 ? -0.309 9.578 16.656 1 98.75 68 GLU B CA 1
ATOM 3109 C C . GLU B 1 68 ? -1.483 9.18 17.547 1 98.75 68 GLU B C 1
ATOM 3111 O O . GLU B 1 68 ? -2.17 8.188 17.266 1 98.75 68 GLU B O 1
ATOM 3116 N N . THR B 1 69 ? -1.604 9.82 18.609 1 98.81 69 THR B N 1
ATOM 3117 C CA . THR B 1 69 ? -2.812 9.789 19.438 1 98.81 69 THR B CA 1
ATOM 3118 C C . THR B 1 69 ? -3.607 11.086 19.266 1 98.81 69 THR B C 1
ATOM 3120 O O . THR B 1 69 ? -3.041 12.18 19.312 1 98.81 69 THR B O 1
ATOM 3123 N N . ARG B 1 70 ? -4.883 10.922 19.078 1 98.62 70 ARG B N 1
ATOM 3124 C CA . ARG B 1 70 ? -5.66 12.125 18.781 1 98.62 70 ARG B CA 1
ATOM 3125 C C . ARG B 1 70 ? -6.988 12.117 19.547 1 98.62 70 ARG B C 1
ATOM 3127 O O . ARG B 1 70 ? -7.438 11.062 20 1 98.62 70 ARG B O 1
ATOM 3134 N N . THR B 1 71 ? -7.555 13.289 19.672 1 98.81 71 THR B N 1
ATOM 3135 C CA . THR B 1 71 ? -8.852 13.477 20.312 1 98.81 71 THR B CA 1
ATOM 3136 C C . THR B 1 71 ? -9.602 14.641 19.688 1 98.81 71 THR B C 1
ATOM 3138 O O . THR B 1 71 ? -8.992 15.617 19.25 1 98.81 71 THR B O 1
ATOM 3141 N N . LYS B 1 72 ? -10.883 14.5 19.609 1 98.75 72 LYS B N 1
ATOM 3142 C CA . LYS B 1 72 ? -11.789 15.523 19.094 1 98.75 72 LYS B CA 1
ATOM 3143 C C . LYS B 1 72 ? -13.008 15.68 20 1 98.75 72 LYS B C 1
ATOM 3145 O O . LYS B 1 72 ? -13.641 14.695 20.375 1 98.75 72 LYS B O 1
ATOM 3150 N N . TYR B 1 73 ? -13.289 16.891 20.328 1 98.81 73 TYR B N 1
ATOM 3151 C CA . TYR B 1 73 ? -14.438 17.203 21.172 1 98.81 73 TYR B CA 1
ATOM 3152 C C . TYR B 1 73 ? -15.289 18.297 20.547 1 98.81 73 TYR B C 1
ATOM 3154 O O . TYR B 1 73 ? -14.828 19.422 20.344 1 98.81 73 TYR B O 1
ATOM 3162 N N . ARG B 1 74 ? -16.547 17.984 20.328 1 98.69 74 ARG B N 1
ATOM 3163 C CA . ARG B 1 74 ? -17.453 18.969 19.766 1 98.69 74 ARG B CA 1
ATOM 3164 C C . ARG B 1 74 ? -17.984 19.906 20.844 1 98.69 74 ARG B C 1
ATOM 3166 O O . ARG B 1 74 ? -18.625 19.469 21.797 1 98.69 74 ARG B O 1
ATOM 3173 N N . VAL B 1 75 ? -17.797 21.125 20.656 1 98.19 75 VAL B N 1
ATOM 3174 C CA . VAL B 1 75 ? -18.219 22.125 21.625 1 98.19 75 VAL B CA 1
ATOM 3175 C C . VAL B 1 75 ? -19.672 22.516 21.359 1 98.19 75 VAL B C 1
ATOM 3177 O O . VAL B 1 75 ? -20.516 22.484 22.266 1 98.19 75 VAL B O 1
ATOM 3180 N N . PHE B 1 76 ? -20.016 22.875 20.125 1 96.12 76 PHE B N 1
ATOM 3181 C CA . PHE B 1 76 ? -21.406 23.125 19.75 1 96.12 76 PHE B CA 1
ATOM 3182 C C . PHE B 1 76 ? -21.656 22.766 18.297 1 96.12 76 PHE B C 1
ATOM 3184 O O . PHE B 1 76 ? -20.719 22.594 17.516 1 96.12 76 PHE B O 1
ATOM 3191 N N . SER B 1 77 ? -22.906 22.656 17.969 1 97.06 77 SER B N 1
ATOM 3192 C CA . SER B 1 77 ? -23.328 22.266 16.641 1 97.06 77 SER B CA 1
ATOM 3193 C C . SER B 1 77 ? -24.109 23.391 15.961 1 97.06 77 SER B C 1
ATOM 3195 O O . SER B 1 77 ? -24.844 24.141 16.609 1 97.06 77 SER B O 1
ATOM 3197 N N . GLN B 1 78 ? -23.891 23.406 14.68 1 96.81 78 GLN B N 1
ATOM 3198 C CA . GLN B 1 78 ? -24.688 24.312 13.883 1 96.81 78 GLN B CA 1
ATOM 3199 C C . GLN B 1 78 ? -26.172 24.047 14.055 1 96.81 78 GLN B C 1
ATOM 3201 O O . GLN B 1 78 ? -26.594 22.891 14.102 1 96.81 78 GLN B O 1
ATOM 3206 N N . ASP B 1 79 ? -26.938 25.125 14.18 1 95 79 ASP B N 1
ATOM 3207 C CA . ASP B 1 79 ? -28.391 25.062 14.18 1 95 79 ASP B CA 1
ATOM 3208 C C . ASP B 1 79 ? -28.984 26.406 13.727 1 95 79 ASP B C 1
ATOM 3210 O O . ASP B 1 79 ? -28.359 27.156 12.984 1 95 79 ASP B O 1
ATOM 3214 N N . SER B 1 80 ? -30.266 26.578 14.016 1 93.5 80 SER B N 1
ATOM 3215 C CA . SER B 1 80 ? -30.953 27.797 13.57 1 93.5 80 SER B CA 1
ATOM 3216 C C . SER B 1 80 ? -30.328 29.031 14.211 1 93.5 80 SER B C 1
ATOM 3218 O O . SER B 1 80 ? -30.359 30.125 13.625 1 93.5 80 SER B O 1
ATOM 3220 N N . ASN B 1 81 ? -29.734 28.906 15.352 1 94.88 81 ASN B N 1
ATOM 3221 C CA . ASN B 1 81 ? -29.188 30.031 16.094 1 94.88 81 ASN B CA 1
ATOM 3222 C C . ASN B 1 81 ? -27.672 30.125 15.977 1 94.88 81 ASN B C 1
ATOM 3224 O O . ASN B 1 81 ? -27.094 31.203 16.094 1 94.88 81 ASN B O 1
ATOM 3228 N N . ILE B 1 82 ? -27.062 29.031 15.867 1 95.25 82 ILE B N 1
ATOM 3229 C CA . ILE B 1 82 ? -25.609 28.953 15.766 1 95.25 82 ILE B CA 1
ATOM 3230 C C . ILE B 1 82 ? -25.203 28.625 14.328 1 95.25 82 ILE B C 1
ATOM 3232 O O . ILE B 1 82 ? -25.531 27.547 13.82 1 95.25 82 ILE B O 1
ATOM 3236 N N . PRO B 1 83 ? -24.453 29.453 13.664 1 96.25 83 PRO B N 1
ATOM 3237 C CA . PRO B 1 83 ? -24.266 29.328 12.219 1 96.25 83 PRO B CA 1
ATOM 3238 C C . PRO B 1 83 ? -23.172 28.328 11.859 1 96.25 83 PRO B C 1
ATOM 3240 O O . PRO B 1 83 ? -22.984 28 10.68 1 96.25 83 PRO B O 1
ATOM 3243 N N . PHE B 1 84 ? -22.391 27.828 12.805 1 97.81 84 PHE B N 1
ATOM 3244 C CA . PHE B 1 84 ? -21.328 26.891 12.477 1 97.81 84 PHE B CA 1
ATOM 3245 C C . PHE B 1 84 ? -21.172 25.844 13.578 1 97.81 84 PHE B C 1
ATOM 3247 O O . PHE B 1 84 ? -21.734 25.984 14.664 1 97.81 84 PHE B O 1
ATOM 3254 N N . THR B 1 85 ? -20.531 24.719 13.258 1 98.38 85 THR B N 1
ATOM 3255 C CA . THR B 1 85 ? -20.109 23.719 14.219 1 98.38 85 THR B CA 1
ATOM 3256 C C . THR B 1 85 ? -18.656 23.938 14.633 1 98.38 85 THR B C 1
ATOM 3258 O O . THR B 1 85 ? -17.812 24.266 13.797 1 98.38 85 THR B O 1
ATOM 3261 N N . LEU B 1 86 ? -18.391 23.75 15.906 1 98.69 86 LEU B N 1
ATOM 3262 C CA . LEU B 1 86 ? -17.047 23.938 16.422 1 98.69 86 LEU B CA 1
ATOM 3263 C C . LEU B 1 86 ? -16.578 22.688 17.188 1 98.69 86 LEU B C 1
ATOM 3265 O O . LEU B 1 86 ? -17.297 22.203 18.062 1 98.69 86 LEU B O 1
ATOM 3269 N N . SER B 1 87 ? -15.422 22.188 16.828 1 98.81 87 SER B N 1
ATOM 3270 C CA . SER B 1 87 ? -14.789 21.109 17.578 1 98.81 87 SER B CA 1
ATOM 3271 C C . SER B 1 87 ? -13.344 21.453 17.938 1 98.81 87 SER B C 1
ATOM 3273 O O . SER B 1 87 ? -12.633 22.078 17.141 1 98.81 87 SER B O 1
ATOM 3275 N N . LEU B 1 88 ? -12.953 21.047 19.141 1 98.88 88 LEU B N 1
ATOM 3276 C CA . LEU B 1 88 ? -11.555 21.062 19.547 1 98.88 88 LEU B CA 1
ATOM 3277 C C . LEU B 1 88 ? -10.836 19.797 19.094 1 98.88 88 LEU B C 1
ATOM 3279 O O . LEU B 1 88 ? -11.391 18.703 19.188 1 98.88 88 LEU B O 1
ATOM 3283 N N . TYR B 1 89 ? -9.633 19.984 18.562 1 98.81 89 TYR B N 1
ATOM 3284 C CA . TYR B 1 89 ? -8.883 18.844 18.062 1 98.81 89 TYR B CA 1
ATOM 3285 C C . TYR B 1 89 ? -7.43 18.891 18.531 1 98.81 89 TYR B C 1
ATOM 3287 O O . TYR B 1 89 ? -6.797 19.938 18.5 1 98.81 89 TYR B O 1
ATOM 3295 N N . GLY B 1 90 ? -6.926 17.766 19 1 98.88 90 GLY B N 1
ATOM 3296 C CA . GLY B 1 90 ? -5.555 17.625 19.453 1 98.88 90 GLY B CA 1
ATOM 3297 C C . GLY B 1 90 ? -4.898 16.328 19.016 1 98.88 90 GLY B C 1
ATOM 3298 O O . GLY B 1 90 ? -5.551 15.289 18.953 1 98.88 90 GLY B O 1
ATOM 3299 N N . VAL B 1 91 ? -3.607 16.453 18.688 1 98.88 91 VAL B N 1
ATOM 3300 C CA . VAL B 1 91 ? -2.846 15.281 18.281 1 98.88 91 VAL B CA 1
ATOM 3301 C C . VAL B 1 91 ? -1.456 15.32 18.906 1 98.88 91 VAL B C 1
ATOM 3303 O O . VAL B 1 91 ? -0.818 16.375 18.953 1 98.88 91 VAL B O 1
ATOM 3306 N N . ILE B 1 92 ? -0.998 14.258 19.469 1 98.88 92 ILE B N 1
ATOM 3307 C CA . ILE B 1 92 ? 0.393 14.031 19.844 1 98.88 92 ILE B CA 1
ATOM 3308 C C . ILE B 1 92 ? 1.028 13.016 18.891 1 98.88 92 ILE B C 1
ATOM 3310 O O . ILE B 1 92 ? 0.496 11.922 18.703 1 98.88 92 ILE B O 1
ATOM 3314 N N . GLY B 1 93 ? 2.105 13.406 18.281 1 98.81 93 GLY B N 1
ATOM 3315 C CA . GLY B 1 93 ? 2.805 12.539 17.344 1 98.81 93 GLY B CA 1
ATOM 3316 C C . GLY B 1 93 ? 4.195 12.156 17.812 1 98.81 93 GLY B C 1
ATOM 3317 O O . GLY B 1 93 ? 4.91 12.977 18.391 1 98.81 93 GLY B O 1
ATOM 3318 N N . LEU B 1 94 ? 4.566 10.906 17.578 1 98.5 94 LEU B N 1
ATOM 3319 C CA . LEU B 1 94 ? 5.906 10.391 17.859 1 98.5 94 LEU B CA 1
ATOM 3320 C C . LEU B 1 94 ? 6.484 9.695 16.625 1 98.5 94 LEU B C 1
ATOM 3322 O O . LEU B 1 94 ? 5.945 8.688 16.172 1 98.5 94 LEU B O 1
ATOM 3326 N N . GLU B 1 95 ? 7.52 10.25 16.094 1 96.31 95 GLU B N 1
ATOM 3327 C CA . GLU B 1 95 ? 8.281 9.578 15.047 1 96.31 95 GLU B CA 1
ATOM 3328 C C . GLU B 1 95 ? 9.281 8.594 15.641 1 96.31 95 GLU B C 1
ATOM 3330 O O . GLU B 1 95 ? 10.25 8.992 16.281 1 96.31 95 GLU B O 1
ATOM 3335 N N . THR B 1 96 ? 9.18 7.293 15.359 1 95.88 96 THR B N 1
ATOM 3336 C CA . THR B 1 96 ? 9.977 6.289 16.062 1 95.88 96 THR B CA 1
ATOM 3337 C C . THR B 1 96 ? 11.141 5.82 15.188 1 95.88 96 THR B C 1
ATOM 3339 O O . THR B 1 96 ? 11.984 5.047 15.641 1 95.88 96 THR B O 1
ATOM 3342 N N . SER B 1 97 ? 11.219 6.234 13.984 1 93.31 97 SER B N 1
ATOM 3343 C CA . SER B 1 97 ? 12.383 5.918 13.156 1 93.31 97 SER B CA 1
ATOM 3344 C C . SER B 1 97 ? 13.648 6.562 13.711 1 93.31 97 SER B C 1
ATOM 3346 O O . SER B 1 97 ? 13.578 7.617 14.352 1 93.31 97 SER B O 1
ATOM 3348 N N . GLU B 1 98 ? 14.781 5.922 13.453 1 90.5 98 GLU B N 1
ATOM 3349 C CA . GLU B 1 98 ? 16.047 6.523 13.836 1 90.5 98 GLU B CA 1
ATOM 3350 C C . GLU B 1 98 ? 16.344 7.773 13.008 1 90.5 98 GLU B C 1
ATOM 3352 O O . GLU B 1 98 ? 16.234 7.75 11.781 1 90.5 98 GLU B O 1
ATOM 3357 N N . GLN B 1 99 ? 16.594 8.836 13.75 1 89.75 99 GLN B N 1
ATOM 3358 C CA . GLN B 1 99 ? 16.891 10.117 13.117 1 89.75 99 GLN B CA 1
ATOM 3359 C C . GLN B 1 99 ? 18.109 10.773 13.75 1 89.75 99 GLN B C 1
ATOM 3361 O O . GLN B 1 99 ? 18.328 10.672 14.961 1 89.75 99 GLN B O 1
ATOM 3366 N N . THR B 1 100 ? 18.938 11.367 12.891 1 85.81 100 THR B N 1
ATOM 3367 C CA . THR B 1 100 ? 20.141 12.047 13.367 1 85.81 100 THR B CA 1
ATOM 3368 C C . THR B 1 100 ? 20.219 13.453 12.797 1 85.81 100 THR B C 1
ATOM 3370 O O . THR B 1 100 ? 19.625 13.75 11.758 1 85.81 100 THR B O 1
ATOM 3373 N N . TYR B 1 101 ? 20.859 14.305 13.555 1 83 101 TYR B N 1
ATOM 3374 C CA . TYR B 1 101 ? 21.188 15.656 13.109 1 83 101 TYR B CA 1
ATOM 3375 C C . TYR B 1 101 ? 22.688 15.914 13.203 1 83 101 TYR B C 1
ATOM 3377 O O . TYR B 1 101 ? 23.297 15.688 14.25 1 83 101 TYR B O 1
ATOM 3385 N N . THR B 1 102 ? 23.25 16.344 12.109 1 78.25 102 THR B N 1
ATOM 3386 C CA . THR B 1 102 ? 24.672 16.656 12.086 1 78.25 102 THR B CA 1
ATOM 3387 C C . THR B 1 102 ? 24.906 18.156 12.094 1 78.25 102 THR B C 1
ATOM 3389 O O . THR B 1 102 ? 24.422 18.875 11.203 1 78.25 102 THR B O 1
ATOM 3392 N N . TYR B 1 103 ? 25.516 18.516 13.102 1 73.5 103 TYR B N 1
ATOM 3393 C CA . TYR B 1 103 ? 25.828 19.922 13.266 1 73.5 103 TYR B CA 1
ATOM 3394 C C . TYR B 1 103 ? 26.984 20.344 12.359 1 73.5 103 TYR B C 1
ATOM 3396 O O . TYR B 1 103 ? 27.828 19.516 12.008 1 73.5 103 TYR B O 1
ATOM 3404 N N . SER B 1 104 ? 26.781 21.562 11.891 1 66.62 104 SER B N 1
ATOM 3405 C CA . SER B 1 104 ? 27.969 22.094 11.219 1 66.62 104 SER B CA 1
ATOM 3406 C C . SER B 1 104 ? 29.219 21.953 12.102 1 66.62 104 SER B C 1
ATOM 3408 O O . SER B 1 104 ? 29.109 22 13.328 1 66.62 104 SER B O 1
ATOM 3410 N N . TYR B 1 105 ? 30.359 21.656 11.422 1 60.16 105 TYR B N 1
ATOM 3411 C CA . TYR B 1 105 ? 31.656 21.281 12 1 60.16 105 TYR B CA 1
ATOM 3412 C C . TYR B 1 105 ? 31.938 22.109 13.242 1 60.16 105 TYR B C 1
ATOM 3414 O O . TYR B 1 105 ? 32.594 23.156 13.164 1 60.16 105 TYR B O 1
ATOM 3422 N N . PHE B 1 106 ? 31.297 21.781 14.289 1 63.41 106 PHE B N 1
ATOM 3423 C CA . PHE B 1 106 ? 31.562 22.406 15.578 1 63.41 106 PHE B CA 1
ATOM 3424 C C . PHE B 1 106 ? 32.906 21.984 16.109 1 63.41 106 PHE B C 1
ATOM 3426 O O . PHE B 1 106 ? 33.719 22.812 16.578 1 63.41 106 PHE B O 1
ATOM 3433 N N . THR B 1 107 ? 33.156 20.625 16 1 66.38 107 THR B N 1
ATOM 3434 C CA . THR B 1 107 ? 34.469 20.094 16.344 1 66.38 107 THR B CA 1
ATOM 3435 C C . THR B 1 107 ? 35.188 19.578 15.094 1 66.38 107 THR B C 1
ATOM 3437 O O . THR B 1 107 ? 34.594 18.828 14.312 1 66.38 107 THR B O 1
ATOM 3440 N N . ARG B 1 108 ? 36.375 20.078 14.773 1 72.06 108 ARG B N 1
ATOM 3441 C CA . ARG B 1 108 ? 37.125 19.672 13.602 1 72.06 108 ARG B CA 1
ATOM 3442 C C . ARG B 1 108 ? 38.406 18.922 14 1 72.06 108 ARG B C 1
ATOM 3444 O O . ARG B 1 108 ? 39.188 19.406 14.82 1 72.06 108 ARG B O 1
ATOM 3451 N N . SER B 1 109 ? 38.344 17.703 13.719 1 70.06 109 SER B N 1
ATOM 3452 C CA . SER B 1 109 ? 39.562 16.922 13.82 1 70.06 109 SER B CA 1
ATOM 3453 C C . SER B 1 109 ? 40.438 17.062 12.562 1 70.06 109 SER B C 1
ATOM 3455 O O . SER B 1 109 ? 39.906 17.172 11.453 1 70.06 109 SER B O 1
ATOM 3457 N N . TRP B 1 110 ? 41.719 17.344 12.781 1 78 110 TRP B N 1
ATOM 3458 C CA . TRP B 1 110 ? 42.656 17.438 11.68 1 78 110 TRP B CA 1
ATOM 3459 C C . TRP B 1 110 ? 43.781 16.438 11.844 1 78 110 TRP B C 1
ATOM 3461 O O . TRP B 1 110 ? 44.719 16.672 12.609 1 78 110 TRP B O 1
ATOM 3471 N N . THR B 1 111 ? 43.594 15.328 11.32 1 76.25 111 THR B N 1
ATOM 3472 C CA . THR B 1 111 ? 44.594 14.281 11.383 1 76.25 111 THR B CA 1
ATOM 3473 C C . THR B 1 111 ? 45.5 14.336 10.156 1 76.25 111 THR B C 1
ATOM 3475 O O . THR B 1 111 ? 46.531 13.633 10.094 1 76.25 111 THR B O 1
ATOM 3478 N N . GLY B 1 112 ? 45.188 15.164 9.172 1 75.62 112 GLY B N 1
ATOM 3479 C CA . GLY B 1 112 ? 45.969 15.227 7.93 1 75.62 112 GLY B CA 1
ATOM 3480 C C . GLY B 1 112 ? 45.344 14.375 6.828 1 75.62 112 GLY B C 1
ATOM 3481 O O . GLY B 1 112 ? 45.781 14.469 5.668 1 75.62 112 GLY B O 1
ATOM 3482 N N . ASN B 1 113 ? 44.531 13.469 7.195 1 71.06 113 ASN B N 1
ATOM 3483 C CA . ASN B 1 113 ? 43.812 12.656 6.227 1 71.06 113 ASN B CA 1
ATOM 3484 C C . ASN B 1 113 ? 42.344 13.078 6.129 1 71.06 113 ASN B C 1
ATOM 3486 O O . ASN B 1 113 ? 41.594 12.875 7.066 1 71.06 113 ASN B O 1
ATOM 3490 N N . ALA B 1 114 ? 42.031 13.594 5.031 1 71.19 114 ALA B N 1
ATOM 3491 C CA . ALA B 1 114 ? 40.719 14.195 4.84 1 71.19 114 ALA B CA 1
ATOM 3492 C C . ALA B 1 114 ? 39.594 13.188 5.105 1 71.19 114 ALA B C 1
ATOM 3494 O O . ALA B 1 114 ? 38.562 13.531 5.676 1 71.19 114 ALA B O 1
ATOM 3495 N N . ALA B 1 115 ? 39.75 11.961 4.684 1 71.19 115 ALA B N 1
ATOM 3496 C CA . ALA B 1 115 ? 38.719 10.938 4.859 1 71.19 115 ALA B CA 1
ATOM 3497 C C . ALA B 1 115 ? 38.5 10.617 6.34 1 71.19 115 ALA B C 1
ATOM 3499 O O . ALA B 1 115 ? 37.375 10.5 6.801 1 71.19 115 ALA B O 1
ATOM 3500 N N . ILE B 1 116 ? 39.562 10.508 7.027 1 71.12 116 ILE B N 1
ATOM 3501 C CA . ILE B 1 116 ? 39.5 10.203 8.453 1 71.12 116 ILE B CA 1
ATOM 3502 C C . ILE B 1 116 ? 38.938 11.406 9.211 1 71.12 116 ILE B C 1
ATOM 3504 O O . ILE B 1 116 ? 38.125 11.242 10.109 1 71.12 116 ILE B O 1
ATOM 3508 N N . ASP B 1 117 ? 39.438 12.562 8.781 1 68.69 117 ASP B N 1
ATOM 3509 C CA . ASP B 1 117 ? 38.938 13.773 9.43 1 68.69 117 ASP B CA 1
ATOM 3510 C C . ASP B 1 117 ? 37.438 13.922 9.273 1 68.69 117 ASP B C 1
ATOM 3512 O O . ASP B 1 117 ? 36.75 14.258 10.227 1 68.69 117 ASP B O 1
ATOM 3516 N N . ASN B 1 118 ? 36.969 13.672 8.07 1 72.31 118 ASN B N 1
ATOM 3517 C CA . ASN B 1 118 ? 35.531 13.766 7.812 1 72.31 118 ASN B CA 1
ATOM 3518 C C . ASN B 1 118 ? 34.75 12.773 8.664 1 72.31 118 ASN B C 1
ATOM 3520 O O . ASN B 1 118 ? 33.688 13.117 9.203 1 72.31 118 ASN B O 1
ATOM 3524 N N . GLN B 1 119 ? 35.188 11.641 8.758 1 74.25 119 GLN B N 1
ATOM 3525 C CA . GLN B 1 119 ? 34.531 10.609 9.555 1 74.25 119 GLN B CA 1
ATOM 3526 C C . GLN B 1 119 ? 34.5 10.992 11.031 1 74.25 119 GLN B C 1
ATOM 3528 O O . GLN B 1 119 ? 33.469 10.867 11.68 1 74.25 119 GLN B O 1
ATOM 3533 N N . ILE B 1 120 ? 35.625 11.445 11.422 1 73.56 120 ILE B N 1
ATOM 3534 C CA . ILE B 1 120 ? 35.719 11.828 12.82 1 73.56 120 ILE B CA 1
ATOM 3535 C C . ILE B 1 120 ? 34.812 13.016 13.109 1 73.56 120 ILE B C 1
ATOM 3537 O O . ILE B 1 120 ? 34.062 13.008 14.094 1 73.56 120 ILE B O 1
ATOM 3541 N N . ASN B 1 121 ? 34.875 13.906 12.188 1 73.44 121 ASN B N 1
ATOM 3542 C CA . ASN B 1 121 ? 34.094 15.109 12.391 1 73.44 121 ASN B CA 1
ATOM 3543 C C . ASN B 1 121 ? 32.594 14.805 12.336 1 73.44 121 ASN B C 1
ATOM 3545 O O . ASN B 1 121 ? 31.812 15.383 13.102 1 73.44 121 ASN B O 1
ATOM 3549 N N . LYS B 1 122 ? 32.156 13.969 11.484 1 75.31 122 LYS B N 1
ATOM 3550 C CA . LYS B 1 122 ? 30.75 13.539 11.438 1 75.31 122 LYS B CA 1
ATOM 3551 C C . LYS B 1 122 ? 30.328 12.867 12.734 1 75.31 122 LYS B C 1
ATOM 3553 O O . LYS B 1 122 ? 29.25 13.156 13.273 1 75.31 122 LYS B O 1
ATOM 3558 N N . GLY B 1 123 ? 31.109 12.047 13.102 1 77.12 123 GLY B N 1
ATOM 3559 C CA . GLY B 1 123 ? 30.828 11.328 14.336 1 77.12 123 GLY B CA 1
ATOM 3560 C C . GLY B 1 123 ? 30.719 12.242 15.539 1 77.12 123 GLY B C 1
ATOM 3561 O O . GLY B 1 123 ? 29.797 12.117 16.344 1 77.12 123 GLY B O 1
ATOM 3562 N N . LEU B 1 124 ? 31.625 13.188 15.492 1 77.69 124 LEU B N 1
ATOM 3563 C CA . LEU B 1 124 ? 31.703 14.078 16.641 1 77.69 124 LEU B CA 1
ATOM 3564 C C . LEU B 1 124 ? 30.578 15.109 16.609 1 77.69 124 LEU B C 1
ATOM 3566 O O . LEU B 1 124 ? 30.219 15.688 17.641 1 77.69 124 LEU B O 1
ATOM 3570 N N . ASN B 1 125 ? 30.031 15.234 15.438 1 79.62 125 ASN B N 1
ATOM 3571 C CA . ASN B 1 125 ? 29.078 16.328 15.281 1 79.62 125 ASN B CA 1
ATOM 3572 C C . ASN B 1 125 ? 27.672 15.812 14.938 1 79.62 125 ASN B C 1
ATOM 3574 O O . ASN B 1 125 ? 26.844 16.562 14.43 1 79.62 125 ASN B O 1
ATOM 3578 N N . THR B 1 126 ? 27.5 14.539 15.195 1 82.5 126 THR B N 1
ATOM 3579 C CA . THR B 1 126 ? 26.203 13.953 14.906 1 82.5 126 THR B CA 1
ATOM 3580 C C . THR B 1 126 ? 25.438 13.672 16.203 1 82.5 126 THR B C 1
ATOM 3582 O O . THR B 1 126 ? 25.984 13.086 17.125 1 82.5 126 THR B O 1
ATOM 3585 N N . TYR B 1 127 ? 24.281 14.188 16.281 1 86.12 127 TYR B N 1
ATOM 3586 C CA . TYR B 1 127 ? 23.359 14 17.391 1 86.12 127 TYR B CA 1
ATOM 3587 C C . TYR B 1 127 ? 22.219 13.086 17.016 1 86.12 127 TYR B C 1
ATOM 3589 O O . TYR B 1 127 ? 21.5 13.336 16.047 1 86.12 127 TYR B O 1
ATOM 3597 N N . GLU B 1 128 ? 22 12.008 17.734 1 88.88 128 GLU B N 1
ATOM 3598 C CA . GLU B 1 128 ? 20.859 11.133 17.531 1 88.88 128 GLU B CA 1
ATOM 3599 C C . GLU B 1 128 ? 19.641 11.641 18.297 1 88.88 128 GLU B C 1
ATOM 3601 O O . GLU B 1 128 ? 19.672 11.766 19.516 1 88.88 128 GLU B O 1
ATOM 3606 N N . LEU B 1 129 ? 18.609 11.867 17.609 1 93.62 129 LEU B N 1
ATOM 3607 C CA . LEU B 1 129 ? 17.406 12.414 18.219 1 93.62 129 LEU B CA 1
ATOM 3608 C C . LEU B 1 129 ? 16.766 11.398 19.156 1 93.62 129 LEU B C 1
ATOM 3610 O O . LEU B 1 129 ? 16.672 10.219 18.812 1 93.62 129 LEU B O 1
ATOM 3614 N N . THR B 1 130 ? 16.359 11.867 20.328 1 95.25 130 THR B N 1
ATOM 3615 C CA . THR B 1 130 ? 15.641 11.039 21.297 1 95.25 130 THR B CA 1
ATOM 3616 C C . THR B 1 130 ? 14.148 11.016 20.969 1 95.25 130 THR B C 1
ATOM 3618 O O . THR B 1 130 ? 13.672 11.773 20.125 1 95.25 130 THR B O 1
ATOM 3621 N N . ASP B 1 131 ? 13.453 10.156 21.656 1 96.19 131 ASP B N 1
ATOM 3622 C CA . ASP B 1 131 ? 12 10.117 21.484 1 96.19 131 ASP B CA 1
ATOM 3623 C C . ASP B 1 131 ? 11.367 11.453 21.859 1 96.19 131 ASP B C 1
ATOM 3625 O O . ASP B 1 131 ? 10.398 11.883 21.234 1 96.19 131 ASP B O 1
ATOM 3629 N N . GLN B 1 132 ? 11.914 12.055 22.844 1 97.44 132 GLN B N 1
ATOM 3630 C CA . GLN B 1 132 ? 11.406 13.359 23.234 1 97.44 132 GLN B CA 1
ATOM 3631 C C . GLN B 1 132 ? 11.609 14.391 22.125 1 97.44 132 GLN B C 1
ATOM 3633 O O . GLN B 1 132 ? 10.727 15.211 21.875 1 97.44 132 GLN B O 1
ATOM 3638 N N . ASP B 1 133 ? 12.773 14.281 21.484 1 95.38 133 ASP B N 1
ATOM 3639 C CA . ASP B 1 133 ? 13.062 15.172 20.375 1 95.38 133 ASP B CA 1
ATOM 3640 C C . ASP B 1 133 ? 12.07 14.961 19.219 1 95.38 133 ASP B C 1
ATOM 3642 O O . ASP B 1 133 ? 11.609 15.93 18.609 1 95.38 133 ASP B O 1
ATOM 3646 N N . LYS B 1 134 ? 11.711 13.75 19 1 96.94 134 LYS B N 1
ATOM 3647 C CA . LYS B 1 134 ? 10.93 13.375 17.828 1 96.94 134 LYS B CA 1
ATOM 3648 C C . LYS B 1 134 ? 9.438 13.453 18.109 1 96.94 134 LYS B C 1
ATOM 3650 O O . LYS B 1 134 ? 8.625 12.938 17.344 1 96.94 134 LYS B O 1
ATOM 3655 N N . THR B 1 135 ? 9.078 14.062 19.203 1 98.19 135 THR B N 1
ATOM 3656 C CA . THR B 1 135 ? 7.676 14.258 19.562 1 98.19 135 THR B CA 1
ATOM 3657 C C . THR B 1 135 ? 7.176 15.617 19.062 1 98.19 135 THR B C 1
ATOM 3659 O O . THR B 1 135 ? 7.898 16.609 19.141 1 98.19 135 THR B O 1
ATOM 3662 N N . SER B 1 136 ? 5.961 15.633 18.547 1 97.94 136 SER B N 1
ATOM 3663 C CA . SER B 1 136 ? 5.297 16.844 18.094 1 97.94 136 SER B CA 1
ATOM 3664 C C . SER B 1 136 ? 3.859 16.922 18.609 1 97.94 136 SER B C 1
ATOM 3666 O O . SER B 1 136 ? 3.275 15.898 18.969 1 97.94 136 SER B O 1
ATOM 3668 N N . TYR B 1 137 ? 3.328 18.094 18.625 1 98.56 137 TYR B N 1
ATOM 3669 C CA . TYR B 1 137 ? 1.983 18.359 19.125 1 98.56 137 TYR B CA 1
ATOM 3670 C C . TYR B 1 137 ? 1.205 19.234 18.141 1 98.56 137 TYR B C 1
ATOM 3672 O O . TYR B 1 137 ? 1.743 20.203 17.594 1 98.56 137 TYR B O 1
ATOM 3680 N N . LEU B 1 138 ? -0.049 18.844 17.922 1 98.69 138 LEU B N 1
ATOM 3681 C CA . LEU B 1 138 ? -0.952 19.641 17.094 1 98.69 138 LEU B CA 1
ATOM 3682 C C . LEU B 1 138 ? -2.211 20.016 17.875 1 98.69 138 LEU B C 1
ATOM 3684 O O . LEU B 1 138 ? -2.801 19.156 18.547 1 98.69 138 LEU B O 1
ATOM 3688 N N . SER B 1 139 ? -2.551 21.234 17.875 1 98.75 139 SER B N 1
ATOM 3689 C CA . SER B 1 139 ? -3.832 21.734 18.359 1 98.75 139 SER B CA 1
ATOM 3690 C C . SER B 1 139 ? -4.566 22.516 17.281 1 98.75 139 SER B C 1
ATOM 3692 O O . SER B 1 139 ? -3.955 23.281 16.531 1 98.75 139 SER B O 1
ATOM 3694 N N . SER B 1 140 ? -5.875 22.297 17.219 1 98.69 140 SER B N 1
ATOM 3695 C CA . SER B 1 140 ? -6.637 22.938 16.156 1 98.69 140 SER B CA 1
ATOM 3696 C C . SER B 1 140 ? -8.086 23.172 16.578 1 98.69 140 SER B C 1
ATOM 3698 O O . SER B 1 140 ? -8.602 22.469 17.453 1 98.69 140 SER B O 1
ATOM 3700 N N . LEU B 1 141 ? -8.688 24.203 16.047 1 98.75 141 LEU B N 1
ATOM 3701 C CA . LEU B 1 141 ? -10.125 24.422 16.062 1 98.75 141 LEU B CA 1
ATOM 3702 C C . LEU B 1 141 ? -10.742 24.047 14.711 1 98.75 141 LEU B C 1
ATOM 3704 O O . LEU B 1 141 ? -10.375 24.609 13.68 1 98.75 141 LEU B O 1
ATOM 3708 N N . LEU B 1 142 ? -11.617 23.078 14.75 1 98.75 142 LEU B N 1
ATOM 3709 C CA . LEU B 1 142 ? -12.352 22.719 13.547 1 98.75 142 LEU B CA 1
ATOM 3710 C C . LEU B 1 142 ? -13.68 23.469 13.461 1 98.75 142 LEU B C 1
ATOM 3712 O O . LEU B 1 142 ? -14.562 23.266 14.297 1 98.75 142 LEU B O 1
ATOM 3716 N N . ILE B 1 143 ? -13.781 24.328 12.508 1 98.69 143 ILE B N 1
ATOM 3717 C CA . ILE B 1 143 ? -14.969 25.141 12.336 1 98.69 143 ILE B CA 1
ATOM 3718 C C . ILE B 1 143 ? -15.625 24.828 10.992 1 98.69 143 ILE B C 1
ATOM 3720 O O . ILE B 1 143 ? -15.062 25.125 9.93 1 98.69 143 ILE B O 1
ATOM 3724 N N . SER B 1 144 ? -16.812 24.281 11.039 1 98.62 144 SER B N 1
ATOM 3725 C CA . SER B 1 144 ? -17.453 23.875 9.789 1 98.62 144 SER B CA 1
ATOM 3726 C C . SER B 1 144 ? -18.859 24.438 9.695 1 98.62 144 SER B C 1
ATOM 3728 O O . SER B 1 144 ? -19.469 24.781 10.703 1 98.62 144 SER B O 1
ATOM 3730 N N . ARG B 1 145 ? -19.344 24.562 8.484 1 98.38 145 ARG B N 1
ATOM 3731 C CA . ARG B 1 145 ? -20.703 24.984 8.211 1 98.38 145 ARG B CA 1
ATOM 3732 C C . ARG B 1 145 ? -21.297 24.25 7.02 1 98.38 145 ARG B C 1
ATOM 3734 O O . ARG B 1 145 ? -20.641 24.125 5.977 1 98.38 145 ARG B O 1
ATOM 3741 N N . LYS B 1 146 ? -22.453 23.812 7.289 1 97.62 146 LYS B N 1
ATOM 3742 C CA . LYS B 1 146 ? -23.266 23.344 6.172 1 97.62 146 LYS B CA 1
ATOM 3743 C C . LYS B 1 146 ? -23.984 24.5 5.5 1 97.62 146 LYS B C 1
ATOM 3745 O O . LYS B 1 146 ? -25.016 24.969 5.996 1 97.62 146 LYS B O 1
ATOM 3750 N N . ILE B 1 147 ? -23.5 24.922 4.379 1 97.12 147 ILE B N 1
ATOM 3751 C CA . ILE B 1 147 ? -24.062 26.062 3.682 1 97.12 147 ILE B CA 1
ATOM 3752 C C . ILE B 1 147 ? -25.453 25.703 3.137 1 97.12 147 ILE B C 1
ATOM 3754 O O . ILE B 1 147 ? -26.391 26.484 3.264 1 97.12 147 ILE B O 1
ATOM 3758 N N . ASN B 1 148 ? -25.562 24.531 2.564 1 95.69 148 ASN B N 1
ATOM 3759 C CA . ASN B 1 148 ? -26.797 23.906 2.125 1 95.69 148 ASN B CA 1
ATOM 3760 C C . ASN B 1 148 ? -26.672 22.375 2.084 1 95.69 148 ASN B C 1
ATOM 3762 O O . ASN B 1 148 ? -25.734 21.812 2.629 1 95.69 148 ASN B O 1
ATOM 3766 N N . GLU B 1 149 ? -27.578 21.766 1.427 1 94.25 149 GLU B N 1
ATOM 3767 C CA . GLU B 1 149 ? -27.609 20.297 1.436 1 94.25 149 GLU B CA 1
ATOM 3768 C C . GLU B 1 149 ? -26.484 19.734 0.585 1 94.25 149 GLU B C 1
ATOM 3770 O O . GLU B 1 149 ? -26.141 18.547 0.715 1 94.25 149 GLU B O 1
ATOM 3775 N N . THR B 1 150 ? -25.828 20.469 -0.191 1 96.44 150 THR B N 1
ATOM 3776 C CA . THR B 1 150 ? -24.859 19.984 -1.16 1 96.44 150 THR B CA 1
ATOM 3777 C C . THR B 1 150 ? -23.438 20.391 -0.764 1 96.44 150 THR B C 1
ATOM 3779 O O . THR B 1 150 ? -22.484 19.672 -1.041 1 96.44 150 THR B O 1
ATOM 3782 N N . LEU B 1 151 ? -23.375 21.516 -0.123 1 97.56 151 LEU B N 1
ATOM 3783 C CA . LEU B 1 151 ? -22.062 22.109 0.098 1 97.56 151 LEU B CA 1
ATOM 3784 C C . LEU B 1 151 ? -21.797 22.312 1.586 1 97.56 151 LEU B C 1
ATOM 3786 O O . LEU B 1 151 ? -22.609 22.938 2.283 1 97.56 151 LEU B O 1
ATOM 3790 N N . SER B 1 152 ? -20.719 21.828 2.09 1 97.81 152 SER B N 1
ATOM 3791 C CA . SER B 1 152 ? -20.188 22.094 3.428 1 97.81 152 SER B CA 1
ATOM 3792 C C . SER B 1 152 ? -18.75 22.562 3.369 1 97.81 152 SER B C 1
ATOM 3794 O O . SER B 1 152 ? -17.953 22.062 2.566 1 97.81 152 SER B O 1
ATOM 3796 N N . LEU B 1 153 ? -18.469 23.5 4.203 1 98.19 153 LEU B N 1
ATOM 3797 C CA . LEU B 1 153 ? -17.125 24.047 4.262 1 98.19 153 LEU B CA 1
ATOM 3798 C C . LEU B 1 153 ? -16.578 24 5.68 1 98.19 153 LEU B C 1
ATOM 3800 O O . LEU B 1 153 ? -17.344 23.969 6.648 1 98.19 153 LEU B O 1
ATOM 3804 N N . GLN B 1 154 ? -15.211 23.953 5.75 1 98.56 154 GLN B N 1
ATOM 3805 C CA . GLN B 1 154 ? -14.547 23.922 7.043 1 98.56 154 GLN B CA 1
ATOM 3806 C C . GLN B 1 154 ? -13.234 24.703 7.008 1 98.56 154 GLN B C 1
ATOM 3808 O O . GLN B 1 154 ? -12.477 24.609 6.035 1 98.56 154 GLN B O 1
ATOM 3813 N N . ILE B 1 155 ? -13.008 25.422 8.008 1 97.69 155 ILE B N 1
ATOM 3814 C CA . ILE B 1 155 ? -11.711 26.047 8.242 1 97.69 155 ILE B CA 1
ATOM 3815 C C . ILE B 1 155 ? -11.125 25.531 9.562 1 97.69 155 ILE B C 1
ATOM 3817 O O . ILE B 1 155 ? -11.859 25.344 10.539 1 97.69 155 ILE B O 1
ATOM 3821 N N . SER B 1 156 ? -9.875 25.234 9.562 1 98.31 156 SER B N 1
ATOM 3822 C CA . SER B 1 156 ? -9.219 24.656 10.734 1 98.31 156 SER B CA 1
ATOM 3823 C C . SER B 1 156 ? -7.879 25.344 11 1 98.31 156 SER B C 1
ATOM 3825 O O . SER B 1 156 ? -6.832 24.859 10.578 1 98.31 156 SER B O 1
ATOM 3827 N N . PRO B 1 157 ? -7.91 26.5 11.727 1 96.69 157 PRO B N 1
ATOM 3828 C CA . PRO B 1 157 ? -6.617 27 12.195 1 96.69 157 PRO B CA 1
ATOM 3829 C C . PRO B 1 157 ? -5.879 26 13.078 1 96.69 157 PRO B C 1
ATOM 3831 O O . PRO B 1 157 ? -6.504 25.297 13.883 1 96.69 157 PRO B O 1
ATOM 3834 N N . MET B 1 158 ? -4.59 25.922 12.844 1 95.31 158 MET B N 1
ATOM 3835 C CA . MET B 1 158 ? -3.861 24.906 13.609 1 95.31 158 MET B CA 1
ATOM 3836 C C . MET B 1 158 ? -2.504 25.438 14.055 1 95.31 158 MET B C 1
ATOM 3838 O O . MET B 1 158 ? -1.939 26.328 13.414 1 95.31 158 MET B O 1
ATOM 3842 N N . TYR B 1 159 ? -2.098 24.953 15.195 1 95.19 159 TYR B N 1
ATOM 3843 C CA . TYR B 1 159 ? -0.817 25.156 15.867 1 95.19 159 TYR B CA 1
ATOM 3844 C C . TYR B 1 159 ? -0.06 23.844 16.016 1 95.19 159 TYR B C 1
ATOM 3846 O O . TYR B 1 159 ? -0.602 22.859 16.531 1 95.19 159 TYR B O 1
ATOM 3854 N N . VAL B 1 160 ? 1.211 23.812 15.492 1 94.94 160 VAL B N 1
ATOM 3855 C CA . VAL B 1 160 ? 2.025 22.609 15.641 1 94.94 160 VAL B CA 1
ATOM 3856 C C . VAL B 1 160 ? 3.328 22.969 16.359 1 94.94 160 VAL B C 1
ATOM 3858 O O . VAL B 1 160 ? 3.994 23.938 16.016 1 94.94 160 VAL B O 1
ATOM 3861 N N . HIS B 1 161 ? 3.662 22.234 17.391 1 96.12 161 HIS B N 1
ATOM 3862 C CA . HIS B 1 161 ? 4.941 22.328 18.094 1 96.12 161 HIS B CA 1
ATOM 3863 C C . HIS B 1 161 ? 5.77 21.062 17.906 1 96.12 161 HIS B C 1
ATOM 3865 O O . HIS B 1 161 ? 5.281 19.969 18.156 1 96.12 161 HIS B O 1
ATOM 3871 N N . ARG B 1 162 ? 6.957 21.219 17.516 1 94.75 162 ARG B N 1
ATOM 3872 C CA . ARG B 1 162 ? 7.934 20.141 17.438 1 94.75 162 ARG B CA 1
ATOM 3873 C C . ARG B 1 162 ? 9.016 20.297 18.5 1 94.75 162 ARG B C 1
ATOM 3875 O O . ARG B 1 162 ? 9.586 21.375 18.656 1 94.75 162 ARG B O 1
ATOM 3882 N N . ASN B 1 163 ? 9.289 19.25 19.172 1 95.69 163 ASN B N 1
ATOM 3883 C CA . ASN B 1 163 ? 10.258 19.359 20.266 1 95.69 163 ASN B CA 1
ATOM 3884 C C . ASN B 1 163 ? 11.656 19.656 19.734 1 95.69 163 ASN B C 1
ATOM 3886 O O . ASN B 1 163 ? 12.438 20.344 20.406 1 95.69 163 ASN B O 1
ATOM 3890 N N . PHE B 1 164 ? 11.953 19.109 18.594 1 91.94 164 PHE B N 1
ATOM 3891 C CA . PHE B 1 164 ? 13.273 19.344 18.031 1 91.94 164 PHE B CA 1
ATOM 3892 C C . PHE B 1 164 ? 13.164 19.906 16.609 1 91.94 164 PHE B C 1
ATOM 3894 O O . PHE B 1 164 ? 12.383 19.406 15.797 1 91.94 164 PHE B O 1
ATOM 3901 N N . THR B 1 165 ? 13.852 20.906 16.375 1 85.62 165 THR B N 1
ATOM 3902 C CA . THR B 1 165 ? 14.094 21.453 15.047 1 85.62 165 THR B CA 1
ATOM 3903 C C . THR B 1 165 ? 15.555 21.859 14.891 1 85.62 165 THR B C 1
ATOM 3905 O O . THR B 1 165 ? 16.234 22.188 15.867 1 85.62 165 THR B O 1
ATOM 3908 N N . PRO B 1 166 ? 15.961 21.656 13.664 1 75.94 166 PRO B N 1
ATOM 3909 C CA . PRO B 1 166 ? 17.328 22.156 13.461 1 75.94 166 PRO B CA 1
ATOM 3910 C C . PRO B 1 166 ? 17.5 23.609 13.883 1 75.94 166 PRO B C 1
ATOM 3912 O O . PRO B 1 166 ? 16.516 24.312 14.102 1 75.94 166 PRO B O 1
ATOM 3915 N N . THR B 1 167 ? 18.797 24 13.781 1 72.19 167 THR B N 1
ATOM 3916 C CA . THR B 1 167 ? 19.141 25.344 14.227 1 72.19 167 THR B CA 1
ATOM 3917 C C . THR B 1 167 ? 18.516 26.391 13.328 1 72.19 167 THR B C 1
ATOM 3919 O O . THR B 1 167 ? 18.406 26.203 12.117 1 72.19 167 THR B O 1
ATOM 3922 N N . GLU B 1 168 ? 17.812 27.375 13.758 1 69.75 168 GLU B N 1
ATOM 3923 C CA . GLU B 1 168 ? 17.266 28.531 13.07 1 69.75 168 GLU B CA 1
ATOM 3924 C C . GLU B 1 168 ? 15.805 28.297 12.664 1 69.75 168 GLU B C 1
ATOM 3926 O O . GLU B 1 168 ? 15.195 29.141 12.016 1 69.75 168 GLU B O 1
ATOM 3931 N N . ILE B 1 169 ? 15.414 27.078 12.883 1 72.75 169 ILE B N 1
ATOM 3932 C CA . ILE B 1 169 ? 14.016 26.781 12.602 1 72.75 169 ILE B CA 1
ATOM 3933 C C . ILE B 1 169 ? 13.211 26.812 13.898 1 72.75 169 ILE B C 1
ATOM 3935 O O . ILE B 1 169 ? 13.625 26.219 14.898 1 72.75 169 ILE B O 1
ATOM 3939 N N . ASP B 1 170 ? 12.156 27.469 13.828 1 81.44 170 ASP B N 1
ATOM 3940 C CA . ASP B 1 170 ? 11.289 27.547 15.008 1 81.44 170 ASP B CA 1
ATOM 3941 C C . ASP B 1 170 ? 10.617 26.203 15.273 1 81.44 170 ASP B C 1
ATOM 3943 O O . ASP B 1 170 ? 10.211 25.516 14.336 1 81.44 170 ASP B O 1
ATOM 3947 N N . ASN B 1 171 ? 10.445 25.906 16.516 1 90.25 171 ASN B N 1
ATOM 3948 C CA . ASN B 1 171 ? 9.766 24.688 16.938 1 90.25 171 ASN B CA 1
ATOM 3949 C C . ASN B 1 171 ? 8.258 24.766 16.672 1 90.25 171 ASN B C 1
ATOM 3951 O O . ASN B 1 171 ? 7.578 23.734 16.641 1 90.25 171 ASN B 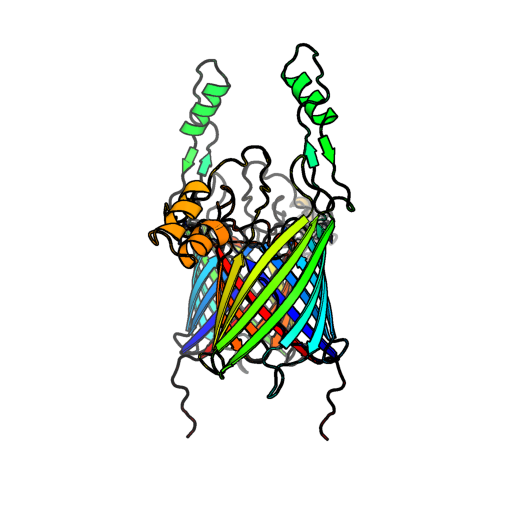O 1
ATOM 3955 N N . THR B 1 172 ? 7.801 25.953 16.562 1 89.44 172 THR B N 1
ATOM 3956 C CA . THR B 1 172 ? 6.359 26.172 16.469 1 89.44 172 THR B CA 1
ATOM 3957 C C . THR B 1 172 ? 5.98 26.672 15.07 1 89.44 172 THR B C 1
ATOM 3959 O O . THR B 1 172 ? 6.695 27.484 14.484 1 89.44 172 THR B O 1
ATOM 3962 N N . ARG B 1 173 ? 4.805 26.172 14.609 1 86.56 173 ARG B N 1
ATOM 3963 C CA . ARG B 1 173 ? 4.246 26.625 13.336 1 86.56 173 ARG B CA 1
ATOM 3964 C C . ARG B 1 173 ? 2.732 26.766 13.422 1 86.56 173 ARG B C 1
ATOM 3966 O O . ARG B 1 173 ? 2.076 26.062 14.195 1 86.56 173 ARG B O 1
ATOM 3973 N N . TYR B 1 174 ? 2.326 27.703 12.586 1 87.56 174 TYR B N 1
ATOM 3974 C CA . TYR B 1 174 ? 0.892 27.938 12.469 1 87.56 174 TYR B CA 1
ATOM 3975 C C . TYR B 1 174 ? 0.419 27.719 11.039 1 87.56 174 TYR B C 1
ATOM 3977 O O . TYR B 1 174 ? 1.178 27.922 10.086 1 87.56 174 TYR B O 1
ATOM 3985 N N . GLY B 1 175 ? -0.76 27.25 10.898 1 89 175 GLY B N 1
ATOM 3986 C CA . GLY B 1 175 ? -1.342 27.031 9.578 1 89 175 GLY B CA 1
ATOM 3987 C C . GLY B 1 175 ? -2.859 27.047 9.586 1 89 175 GLY B C 1
ATOM 3988 O O . GLY B 1 175 ? -3.479 27.125 10.648 1 89 175 GLY B O 1
ATOM 3989 N N . LEU B 1 176 ? -3.375 27.078 8.367 1 90.38 176 LEU B N 1
ATOM 3990 C CA . LEU B 1 176 ? -4.82 27.062 8.164 1 90.38 176 LEU B CA 1
ATOM 3991 C C . LEU B 1 176 ? -5.215 26.047 7.109 1 90.38 176 LEU B C 1
ATOM 3993 O O . LEU B 1 176 ? -4.805 26.141 5.949 1 90.38 176 LEU B O 1
ATOM 3997 N N . ASP B 1 177 ? -5.965 25.062 7.566 1 95.62 177 ASP B N 1
ATOM 3998 C CA . ASP B 1 177 ? -6.566 24.125 6.621 1 95.62 177 ASP B CA 1
ATOM 3999 C C . ASP B 1 177 ? -7.949 24.609 6.18 1 95.62 177 ASP B C 1
ATOM 4001 O O . ASP B 1 177 ? -8.781 24.969 7.016 1 95.62 177 ASP B O 1
ATOM 4005 N N . ILE B 1 178 ? -8.125 24.734 4.926 1 94.88 178 ILE B N 1
ATOM 4006 C CA . ILE B 1 178 ? -9.422 25.062 4.328 1 94.88 178 ILE B CA 1
ATOM 4007 C C . ILE B 1 178 ? -9.906 23.891 3.48 1 94.88 178 ILE B C 1
ATOM 4009 O O . ILE B 1 178 ? -9.211 23.453 2.564 1 94.88 178 ILE B O 1
ATOM 4013 N N . GLY B 1 179 ? -11.078 23.406 3.826 1 97.19 179 GLY B N 1
ATOM 4014 C CA . GLY B 1 179 ? -11.602 22.266 3.094 1 97.19 179 GLY B CA 1
ATOM 4015 C C . GLY B 1 179 ? -13.109 22.297 2.945 1 97.19 179 GLY B C 1
ATOM 4016 O O . GLY B 1 179 ? -13.773 23.203 3.455 1 97.19 179 GLY B O 1
ATOM 4017 N N . GLY B 1 180 ? -13.57 21.344 2.174 1 97.06 180 GLY B N 1
ATOM 4018 C CA . GLY B 1 180 ? -15 21.25 1.95 1 97.06 180 GLY B CA 1
ATOM 4019 C C . GLY B 1 180 ? -15.414 19.938 1.302 1 97.06 180 GLY B C 1
ATOM 4020 O O . GLY B 1 180 ? -14.562 19.094 1.017 1 97.06 180 GLY B O 1
ATOM 4021 N N . ARG B 1 181 ? -16.719 19.844 1.225 1 97.12 181 ARG B N 1
ATOM 4022 C CA . ARG B 1 181 ? -17.359 18.672 0.627 1 97.12 181 ARG B CA 1
ATOM 4023 C C . ARG B 1 181 ? -18.547 19.078 -0.234 1 97.12 181 ARG B C 1
ATOM 4025 O O . ARG B 1 181 ? -19.344 19.938 0.157 1 97.12 181 ARG B O 1
ATOM 4032 N N . ILE B 1 182 ? -18.625 18.547 -1.422 1 97.75 182 ILE B N 1
ATOM 4033 C CA . ILE B 1 182 ? -19.75 18.719 -2.33 1 97.75 182 ILE B CA 1
ATOM 4034 C C . ILE B 1 182 ? -20.453 17.375 -2.52 1 97.75 182 ILE B C 1
ATOM 4036 O O . ILE B 1 182 ? -19.906 16.438 -3.102 1 97.75 182 ILE B O 1
ATOM 4040 N N . LYS B 1 183 ? -21.641 17.312 -2.102 1 96.44 183 LYS B N 1
ATOM 4041 C CA . LYS B 1 183 ? -22.438 16.109 -2.271 1 96.44 183 LYS B CA 1
ATOM 4042 C C . LYS B 1 183 ? -23.031 16.031 -3.674 1 96.44 183 LYS B C 1
ATOM 4044 O O . LYS B 1 183 ? -23.812 16.906 -4.07 1 96.44 183 LYS B O 1
ATOM 4049 N N . LEU B 1 184 ? -22.688 15.016 -4.355 1 95.69 184 LEU B N 1
ATOM 4050 C CA . LEU B 1 184 ? -23.219 14.836 -5.703 1 95.69 184 LEU B CA 1
ATOM 4051 C C . LEU B 1 184 ? -24.469 13.961 -5.691 1 95.69 184 LEU B C 1
ATOM 4053 O O . LEU B 1 184 ? -25.406 14.195 -6.453 1 95.69 184 LEU B O 1
ATOM 4057 N N . SER B 1 185 ? -24.453 12.914 -4.863 1 93.19 185 SER B N 1
ATOM 4058 C CA . SER B 1 185 ? -25.562 11.984 -4.625 1 93.19 185 SER B CA 1
ATOM 4059 C C . SER B 1 185 ? -25.438 11.336 -3.252 1 93.19 185 SER B C 1
ATOM 4061 O O . SER B 1 185 ? -24.609 11.734 -2.434 1 93.19 185 SER B O 1
ATOM 4063 N N . THR B 1 186 ? -26.328 10.414 -3.061 1 89 186 THR B N 1
ATOM 4064 C CA . THR B 1 186 ? -26.312 9.734 -1.768 1 89 186 THR B CA 1
ATOM 4065 C C . THR B 1 186 ? -25.047 8.883 -1.615 1 89 186 THR B C 1
ATOM 4067 O O . THR B 1 186 ? -24.594 8.625 -0.497 1 89 186 THR B O 1
ATOM 4070 N N . ARG B 1 187 ? -24.453 8.562 -2.689 1 91.31 187 ARG B N 1
ATOM 4071 C CA . ARG B 1 187 ? -23.328 7.629 -2.621 1 91.31 187 ARG B CA 1
ATOM 4072 C C . ARG B 1 187 ? -22.016 8.312 -3.008 1 91.31 187 ARG B C 1
ATOM 4074 O O . ARG B 1 187 ? -20.938 7.789 -2.748 1 91.31 187 ARG B O 1
ATOM 4081 N N . PHE B 1 188 ? -22.141 9.477 -3.625 1 93.88 188 PHE B N 1
ATOM 4082 C CA . PHE B 1 188 ? -20.953 10.094 -4.207 1 93.88 188 PHE B CA 1
ATOM 4083 C C . PHE B 1 188 ? -20.75 11.5 -3.65 1 93.88 188 PHE B C 1
ATOM 4085 O O . PHE B 1 188 ? -21.703 12.273 -3.535 1 93.88 188 PHE B O 1
ATOM 4092 N N . ASP B 1 189 ? -19.531 11.75 -3.35 1 96.31 189 ASP B N 1
ATOM 4093 C CA . ASP B 1 189 ? -19.141 13.094 -2.912 1 96.31 189 ASP B CA 1
ATOM 4094 C C . ASP B 1 189 ? -17.766 13.477 -3.453 1 96.31 189 ASP B C 1
ATOM 4096 O O . ASP B 1 189 ? -16.969 12.609 -3.807 1 96.31 189 ASP B O 1
ATOM 4100 N N . ILE B 1 190 ? -17.562 14.781 -3.49 1 97.69 190 ILE B N 1
ATOM 4101 C CA . ILE B 1 190 ? -16.25 15.352 -3.777 1 97.69 190 ILE B CA 1
ATOM 4102 C C . ILE B 1 190 ? -15.742 16.109 -2.557 1 97.69 190 ILE B C 1
ATOM 4104 O O . ILE B 1 190 ? -16.484 16.891 -1.944 1 97.69 190 ILE B O 1
ATOM 4108 N N . SER B 1 191 ? -14.539 15.852 -2.189 1 97.62 191 SER B N 1
ATOM 4109 C CA . SER B 1 191 ? -13.898 16.594 -1.105 1 97.62 191 SER B CA 1
ATOM 4110 C C . SER B 1 191 ? -12.648 17.312 -1.595 1 97.62 191 SER B C 1
ATOM 4112 O O . SER B 1 191 ? -12.031 16.906 -2.574 1 97.62 191 SER B O 1
ATOM 4114 N N . PHE B 1 192 ? -12.32 18.422 -0.981 1 97.12 192 PHE B N 1
ATOM 4115 C CA . PHE B 1 192 ? -11.109 19.172 -1.296 1 97.12 192 PHE B CA 1
ATOM 4116 C C . PHE B 1 192 ? -10.539 19.828 -0.045 1 97.12 192 PHE B C 1
ATOM 4118 O O . PHE B 1 192 ? -11.258 20.047 0.931 1 97.12 192 PHE B O 1
ATOM 4125 N N . SER B 1 193 ? -9.266 20.109 -0.041 1 96.94 193 SER B N 1
ATOM 4126 C CA . SER B 1 193 ? -8.602 20.781 1.071 1 96.94 193 SER B CA 1
ATOM 4127 C C . SER B 1 193 ? -7.293 21.422 0.627 1 96.94 193 SER B C 1
ATOM 4129 O O . SER B 1 193 ? -6.645 20.938 -0.307 1 96.94 193 SER B O 1
ATOM 4131 N N . THR B 1 194 ? -6.973 22.516 1.243 1 92.5 194 THR B N 1
ATOM 4132 C CA . THR B 1 194 ? -5.672 23.172 1.107 1 92.5 194 THR B CA 1
ATOM 4133 C C . THR B 1 194 ? -5.168 23.656 2.461 1 92.5 194 THR B C 1
ATOM 4135 O O . THR B 1 194 ? -5.965 23.953 3.355 1 92.5 194 THR B O 1
ATOM 4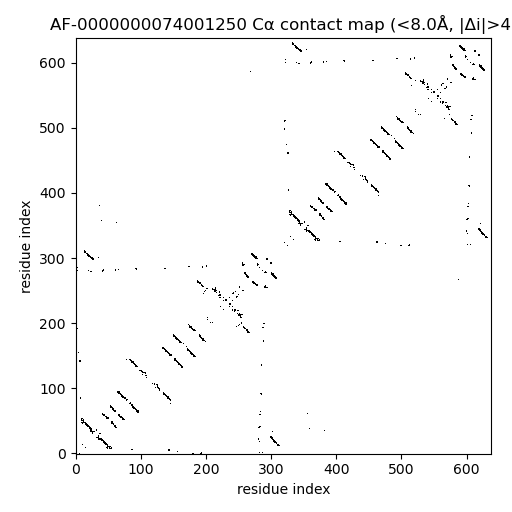138 N N . ILE B 1 195 ? -3.881 23.688 2.59 1 91.94 195 ILE B N 1
ATOM 4139 C CA . ILE B 1 195 ? -3.289 24.156 3.834 1 91.94 195 ILE B CA 1
ATOM 4140 C C . ILE B 1 195 ? -2.42 25.391 3.553 1 91.94 195 ILE B C 1
ATOM 4142 O O . ILE B 1 195 ? -1.466 25.312 2.773 1 91.94 195 ILE B O 1
ATOM 4146 N N . LEU B 1 196 ? -2.797 26.406 4.262 1 84.38 196 LEU B N 1
ATOM 4147 C CA . LEU B 1 196 ? -2.039 27.641 4.172 1 84.38 196 LEU B CA 1
ATOM 4148 C C . LEU B 1 196 ? -1.176 27.844 5.414 1 84.38 196 LEU B C 1
ATOM 4150 O O . LEU B 1 196 ? -1.616 27.562 6.535 1 84.38 196 LEU B O 1
ATOM 4154 N N . SER B 1 197 ? 0.052 28.125 5.203 1 81.88 197 SER B N 1
ATOM 4155 C CA . SER B 1 197 ? 0.952 28.422 6.309 1 81.88 197 SER B CA 1
ATOM 4156 C C . SER B 1 197 ? 1.912 29.562 5.949 1 81.88 197 SER B C 1
ATOM 4158 O O . SER B 1 197 ? 2.217 29.766 4.777 1 81.88 197 SER B O 1
ATOM 4160 N N . LYS B 1 198 ? 2.324 30.312 7.016 1 68.06 198 LYS B N 1
ATOM 4161 C CA . LYS B 1 198 ? 3.256 31.422 6.777 1 68.06 198 LYS B CA 1
ATOM 4162 C C . LYS B 1 198 ? 4.652 30.891 6.457 1 68.06 198 LYS B C 1
ATOM 4164 O O . LYS B 1 198 ? 5.344 31.453 5.602 1 68.06 198 LYS B O 1
ATOM 4169 N N . LYS B 1 199 ? 5.133 29.875 7.32 1 61.03 199 LYS B N 1
ATOM 4170 C CA . LYS B 1 199 ? 6.453 29.281 7.164 1 61.03 199 LYS B CA 1
ATOM 4171 C C . LYS B 1 199 ? 6.352 27.781 6.918 1 61.03 199 LYS B C 1
ATOM 4173 O O . LYS B 1 199 ? 5.426 27.125 7.406 1 61.03 199 LYS B O 1
ATOM 4178 N N . ARG B 1 200 ? 7.027 27.203 5.832 1 55.12 200 ARG B N 1
ATOM 4179 C CA . ARG B 1 200 ? 7 25.766 5.656 1 55.12 200 ARG B CA 1
ATOM 4180 C C . ARG B 1 200 ? 8.375 25.156 5.902 1 55.12 200 ARG B C 1
ATOM 4182 O O . ARG B 1 200 ? 9.398 25.812 5.707 1 55.12 200 ARG B O 1
ATOM 4189 N N . ASP B 1 201 ? 8.453 23.969 6.648 1 48.31 201 ASP B N 1
ATOM 4190 C CA . ASP B 1 201 ? 9.664 23.312 7.145 1 48.31 201 ASP B CA 1
ATOM 4191 C C . ASP B 1 201 ? 10.406 22.609 6.02 1 48.31 201 ASP B C 1
ATOM 4193 O O . ASP B 1 201 ? 9.789 22.141 5.055 1 48.31 201 ASP B O 1
ATOM 4197 N N . PHE B 1 202 ? 11.742 22.906 5.816 1 40.38 202 PHE B N 1
ATOM 4198 C CA . PHE B 1 202 ? 12.688 22.172 4.98 1 40.38 202 PHE B CA 1
ATOM 4199 C C . PHE B 1 202 ? 12.961 20.797 5.559 1 40.38 202 PHE B C 1
ATOM 4201 O O . PHE B 1 202 ? 13.406 20.672 6.703 1 40.38 202 PHE B O 1
ATOM 4208 N N . ILE B 1 203 ? 12.219 19.875 5.363 1 38.66 203 ILE B N 1
ATOM 4209 C CA . ILE B 1 203 ? 12.742 18.656 5.961 1 38.66 203 ILE B CA 1
ATOM 4210 C C . ILE B 1 203 ? 14 18.219 5.223 1 38.66 203 ILE B C 1
ATOM 4212 O O . ILE B 1 203 ? 14.508 17.109 5.449 1 38.66 203 ILE B O 1
ATOM 4216 N N . GLY B 1 204 ? 14.484 18.844 4.156 1 37.62 204 GLY B N 1
ATOM 4217 C CA . GLY B 1 204 ? 15.695 18.266 3.598 1 37.62 204 GLY B CA 1
ATOM 4218 C C . GLY B 1 204 ? 16.906 18.453 4.48 1 37.62 204 GLY B C 1
ATOM 4219 O O . GLY B 1 204 ? 16.812 19.047 5.559 1 37.62 204 GLY B O 1
ATOM 4220 N N . SER B 1 205 ? 18.078 17.688 4.234 1 34.5 205 SER B N 1
ATOM 4221 C CA . SER B 1 205 ? 19.344 17.703 4.965 1 34.5 205 SER B CA 1
ATOM 4222 C C . SER B 1 205 ? 19.797 19.141 5.234 1 34.5 205 SER B C 1
ATOM 4224 O O . SER B 1 205 ? 20.688 19.375 6.062 1 34.5 205 SER B O 1
ATOM 4226 N N . SER B 1 206 ? 19.875 20 4.227 1 31.78 206 SER B N 1
ATOM 4227 C CA . SER B 1 206 ? 20.453 21.328 4.465 1 31.78 206 SER B CA 1
ATOM 4228 C C . SER B 1 206 ? 19.375 22.391 4.594 1 31.78 206 SER B C 1
ATOM 4230 O O . SER B 1 206 ? 18.578 22.594 3.666 1 31.78 206 SER B O 1
ATOM 4232 N N . TYR B 1 207 ? 18.766 22.562 5.762 1 31.52 207 TYR B N 1
ATOM 4233 C CA . TYR B 1 207 ? 17.969 23.703 6.18 1 31.52 207 TYR B CA 1
ATOM 4234 C C . TYR B 1 207 ? 18.516 25 5.57 1 31.52 207 TYR B C 1
ATOM 4236 O O . TYR B 1 207 ? 17.953 26.078 5.797 1 31.52 207 TYR B O 1
ATOM 4244 N N . SER B 1 208 ? 19.719 24.938 5.23 1 31.34 208 SER B N 1
ATOM 4245 C CA . SER B 1 208 ? 20.344 26.188 4.801 1 31.34 208 SER B CA 1
ATOM 4246 C C . SER B 1 208 ? 19.578 26.812 3.635 1 31.34 208 SER B C 1
ATOM 4248 O O . SER B 1 208 ? 19.781 27.984 3.314 1 31.34 208 SER B O 1
ATOM 4250 N N . GLN B 1 209 ? 19.297 26.047 2.672 1 32.06 209 GLN B N 1
ATOM 4251 C CA . GLN B 1 209 ? 18.875 26.859 1.532 1 32.06 209 GLN B CA 1
ATOM 4252 C C . GLN B 1 209 ? 17.422 27.281 1.66 1 32.06 209 GLN B C 1
ATOM 4254 O O . GLN B 1 209 ? 16.516 26.5 1.315 1 32.06 209 GLN B O 1
ATOM 4259 N N . GLU B 1 210 ? 17.094 27.828 2.738 1 33.16 210 GLU B N 1
ATOM 4260 C CA . GLU B 1 210 ? 15.875 28.594 2.975 1 33.16 210 GLU B CA 1
ATOM 4261 C C . GLU B 1 210 ? 15.43 29.328 1.717 1 33.16 210 GLU B C 1
ATOM 4263 O O . GLU B 1 210 ? 14.391 30 1.715 1 33.16 210 GLU B O 1
ATOM 4268 N N . SER B 1 211 ? 16.438 29.625 0.914 1 31.41 211 SER B N 1
ATOM 4269 C CA . SER B 1 211 ? 16.281 30.859 0.138 1 31.41 211 SER B CA 1
ATOM 4270 C C . SER B 1 211 ? 15.328 30.641 -1.034 1 31.41 211 SER B C 1
ATOM 4272 O O . SER B 1 211 ? 15.164 31.531 -1.871 1 31.41 211 SER B O 1
ATOM 4274 N N . GLN B 1 212 ? 15.164 29.391 -1.434 1 34.41 212 GLN B N 1
ATOM 4275 C CA . GLN B 1 212 ? 14.602 29.656 -2.752 1 34.41 212 GLN B CA 1
ATOM 4276 C C . GLN B 1 212 ? 13.117 30 -2.656 1 34.41 212 GLN B C 1
ATOM 4278 O O . GLN B 1 212 ? 12.438 29.562 -1.728 1 34.41 212 GLN B O 1
ATOM 4283 N N . LYS B 1 213 ? 12.734 31.078 -3.348 1 32.22 213 LYS B N 1
ATOM 4284 C CA . LYS B 1 213 ? 11.477 31.812 -3.459 1 32.22 213 LYS B CA 1
ATOM 4285 C C . LYS B 1 213 ? 10.391 30.938 -4.078 1 32.22 213 LYS B C 1
ATOM 4287 O O . LYS B 1 213 ? 10.648 30.188 -5.02 1 32.22 213 LYS B O 1
ATOM 4292 N N . THR B 1 214 ? 9.422 30.547 -3.281 1 34.66 214 THR B N 1
ATOM 4293 C CA . THR B 1 214 ? 8.258 29.875 -3.85 1 34.66 214 THR B CA 1
ATOM 4294 C C . THR B 1 214 ? 7.562 30.766 -4.871 1 34.66 214 THR B C 1
ATOM 4296 O O . THR B 1 214 ? 7.418 31.969 -4.648 1 34.66 214 THR B O 1
ATOM 4299 N N . SER B 1 215 ? 7.672 30.703 -6.152 1 35.56 215 SER B N 1
ATOM 4300 C CA . SER B 1 215 ? 6.898 31.453 -7.137 1 35.56 215 SER B CA 1
ATOM 4301 C C . SER B 1 215 ? 5.652 30.688 -7.562 1 35.56 215 SER B C 1
ATOM 4303 O O . SER B 1 215 ? 5.668 29.453 -7.633 1 35.56 215 SER B O 1
ATOM 4305 N N . ILE B 1 216 ? 4.648 31.047 -7.137 1 40.31 216 ILE B N 1
ATOM 4306 C CA . ILE B 1 216 ? 3.473 30.469 -7.77 1 40.31 216 ILE B CA 1
ATOM 4307 C C . ILE B 1 216 ? 3.24 31.125 -9.133 1 40.31 216 ILE B C 1
ATOM 4309 O O . ILE B 1 216 ? 2.967 32.312 -9.211 1 40.31 216 ILE B O 1
ATOM 4313 N N . ALA B 1 217 ? 3.08 30.406 -9.969 1 43.09 217 ALA B N 1
ATOM 4314 C CA . ALA B 1 217 ? 2.775 30.812 -11.336 1 43.09 217 ALA B CA 1
ATOM 4315 C C . ALA B 1 217 ? 3.535 32.062 -11.711 1 43.09 217 ALA B C 1
ATOM 4317 O O . ALA B 1 217 ? 2.971 33 -12.328 1 43.09 217 ALA B O 1
ATOM 4318 N N . GLY B 1 218 ? 4.711 32.312 -11.172 1 47.03 218 GLY B N 1
ATOM 4319 C CA . GLY B 1 218 ? 5.48 33.5 -11.492 1 47.03 218 GLY B CA 1
ATOM 4320 C C . GLY B 1 218 ? 5.102 34.719 -10.641 1 47.03 218 GLY B C 1
ATOM 4321 O O . GLY B 1 218 ? 5.656 35.812 -10.812 1 47.03 218 GLY B O 1
ATOM 4322 N N . ALA B 1 219 ? 4.039 34.656 -9.945 1 49.75 219 ALA B N 1
ATOM 4323 C CA . ALA B 1 219 ? 3.629 35.812 -9.156 1 49.75 219 ALA B CA 1
ATOM 4324 C C . ALA B 1 219 ? 4.488 35.969 -7.906 1 49.75 219 ALA B C 1
ATOM 4326 O O . ALA B 1 219 ? 4.672 35 -7.156 1 49.75 219 ALA B O 1
ATOM 4327 N N . ASN B 1 220 ? 5.191 36.969 -7.922 1 52.78 220 ASN B N 1
ATOM 4328 C CA . ASN B 1 220 ? 6.066 37.312 -6.805 1 52.78 220 ASN B CA 1
ATOM 4329 C C . ASN B 1 220 ? 5.336 38.125 -5.746 1 52.78 220 ASN B C 1
ATOM 4331 O O . ASN B 1 220 ? 4.352 38.812 -6.051 1 52.78 220 ASN B O 1
ATOM 4335 N N . GLN B 1 221 ? 5.719 37.938 -4.504 1 59 221 GLN B N 1
ATOM 4336 C CA . GLN B 1 221 ? 5.215 38.781 -3.424 1 59 221 GLN B CA 1
ATOM 4337 C C . GLN B 1 221 ? 5.477 40.25 -3.707 1 59 221 GLN B C 1
ATOM 4339 O O . GLN B 1 221 ? 6.484 40.594 -4.332 1 59 221 GLN B O 1
ATOM 4344 N N . PHE B 1 222 ? 4.355 41.031 -3.404 1 63.41 222 PHE B N 1
ATOM 4345 C CA . PHE B 1 222 ? 4.574 42.469 -3.4 1 63.41 222 PHE B CA 1
ATOM 4346 C C . PHE B 1 222 ? 5.484 42.875 -2.248 1 63.41 222 PHE B C 1
ATOM 4348 O O . PHE B 1 222 ? 5.41 42.312 -1.159 1 63.41 222 PHE B O 1
ATOM 4355 N N . THR B 1 223 ? 6.562 43.688 -2.576 1 63.41 223 THR B N 1
ATOM 4356 C CA . THR B 1 223 ? 7.336 44.312 -1.503 1 63.41 223 THR B CA 1
ATOM 4357 C C . THR B 1 223 ? 6.445 45.219 -0.645 1 63.41 223 THR B C 1
ATOM 4359 O O . THR B 1 223 ? 5.363 45.625 -1.073 1 63.41 223 THR B O 1
ATOM 4362 N N . SER B 1 224 ? 7.012 45.406 0.603 1 66.62 224 SER B N 1
ATOM 4363 C CA . SER B 1 224 ? 6.277 46.312 1.476 1 66.62 224 SER B CA 1
ATOM 4364 C C . SER B 1 224 ? 5.996 47.625 0.781 1 66.62 224 SER B C 1
ATOM 4366 O O . SER B 1 224 ? 4.902 48.188 0.912 1 66.62 224 SER B O 1
ATOM 4368 N N . ASP B 1 225 ? 6.941 48.094 0.072 1 70.06 225 ASP B N 1
ATOM 4369 C CA . ASP B 1 225 ? 6.789 49.375 -0.647 1 70.06 225 ASP B CA 1
ATOM 4370 C C . ASP B 1 225 ? 5.734 49.25 -1.744 1 70.06 225 ASP B C 1
ATOM 4372 O O . ASP B 1 225 ? 4.93 50.156 -1.943 1 70.06 225 ASP B O 1
ATOM 4376 N N . GLN B 1 226 ? 5.656 48.094 -2.389 1 73.69 226 GLN B N 1
ATOM 4377 C CA . GLN B 1 226 ? 4.656 47.844 -3.424 1 73.69 226 GLN B CA 1
ATOM 4378 C C . GLN B 1 226 ? 3.254 47.781 -2.828 1 73.69 226 GLN B C 1
ATOM 4380 O O . GLN B 1 226 ? 2.305 48.312 -3.402 1 73.69 226 GLN B O 1
ATOM 4385 N N . ILE B 1 227 ? 3.195 47.156 -1.78 1 75.94 227 ILE B N 1
ATOM 4386 C CA . ILE B 1 227 ? 1.914 47 -1.1 1 75.94 227 ILE B CA 1
ATOM 4387 C C . ILE B 1 227 ? 1.403 48.375 -0.658 1 75.94 227 ILE B C 1
ATOM 4389 O O . ILE B 1 227 ? 0.259 48.75 -0.939 1 75.94 227 ILE B O 1
ATOM 4393 N N . ASN B 1 228 ? 2.262 49.094 -0.035 1 74.19 228 ASN B N 1
ATOM 4394 C CA . ASN B 1 228 ? 1.88 50.406 0.462 1 74.19 228 ASN B CA 1
ATOM 4395 C C . ASN B 1 228 ? 1.487 51.344 -0.678 1 74.19 228 ASN B C 1
ATOM 4397 O O . ASN B 1 228 ? 0.44 52 -0.622 1 74.19 228 ASN B O 1
ATOM 4401 N N . THR B 1 229 ? 2.314 51.438 -1.655 1 77.94 229 THR B N 1
ATOM 4402 C CA . THR B 1 229 ? 2.047 52.312 -2.785 1 77.94 229 THR B CA 1
ATOM 4403 C C . THR B 1 229 ? 0.858 51.812 -3.596 1 77.94 229 THR B C 1
ATOM 4405 O O . THR B 1 229 ? -0.008 52.594 -3.994 1 77.94 229 THR B O 1
ATOM 4408 N N . GLY B 1 230 ? 0.742 50.531 -3.789 1 77.62 230 GLY B N 1
ATOM 4409 C CA . GLY B 1 230 ? -0.281 49.906 -4.625 1 77.62 230 GLY B CA 1
ATOM 4410 C C . GLY B 1 230 ? -1.669 49.969 -4.016 1 77.62 230 GLY B C 1
ATOM 4411 O O . GLY B 1 230 ? -2.645 50.25 -4.715 1 77.62 230 GLY B O 1
ATOM 4412 N N . LEU B 1 231 ? -1.67 49.781 -2.781 1 79.25 231 LEU B N 1
ATOM 4413 C CA . LEU B 1 231 ? -2.953 49.906 -2.1 1 79.25 231 LEU B CA 1
ATOM 4414 C C . LEU B 1 231 ? -3.41 51.375 -2.09 1 79.25 231 LEU B C 1
ATOM 4416 O O . LEU B 1 231 ? -4.605 51.656 -2.221 1 79.25 231 LEU B O 1
ATOM 4420 N N . SER B 1 232 ? -2.436 52.25 -1.913 1 73.81 232 SER B N 1
ATOM 4421 C CA . SER B 1 232 ? -2.734 53.656 -1.862 1 73.81 232 SER B CA 1
ATOM 4422 C C . SER B 1 232 ? -3.225 54.188 -3.213 1 73.81 232 SER B C 1
ATOM 4424 O O . SER B 1 232 ? -4.16 54.969 -3.279 1 73.81 232 SER B O 1
ATOM 4426 N N . ASN B 1 233 ? -2.639 53.656 -4.23 1 77.19 233 ASN B N 1
ATOM 4427 C CA . ASN B 1 233 ? -3.006 54.188 -5.539 1 77.19 233 ASN B CA 1
ATOM 4428 C C . ASN B 1 233 ? -4.008 53.281 -6.25 1 77.19 233 ASN B C 1
ATOM 4430 O O . ASN B 1 233 ? -4.395 53.562 -7.387 1 77.19 233 ASN B O 1
ATOM 4434 N N . GLY B 1 234 ? -4.324 52.125 -5.562 1 78.56 234 GLY B N 1
ATOM 4435 C CA . GLY B 1 234 ? -5.375 51.219 -6.047 1 78.56 234 GLY B CA 1
ATOM 4436 C C . GLY B 1 234 ? -4.883 50.219 -7.066 1 78.56 234 GLY B C 1
ATOM 4437 O O . GLY B 1 234 ? -5.68 49.5 -7.664 1 78.56 234 GLY B O 1
ATOM 4438 N N . SER B 1 235 ? -3.568 50.219 -7.398 1 79.88 235 SER B N 1
ATOM 4439 C CA . SER B 1 235 ? -3.033 49.312 -8.406 1 79.88 235 SER B CA 1
ATOM 4440 C C . SER B 1 235 ? -2.959 47.906 -7.883 1 79.88 235 SER B C 1
ATOM 4442 O O . SER B 1 235 ? -2.854 46.938 -8.664 1 79.88 235 SER B O 1
ATOM 4444 N N . ILE B 1 236 ? -2.924 47.719 -6.578 1 77.19 236 ILE B N 1
ATOM 4445 C CA . ILE B 1 236 ? -2.928 46.406 -5.922 1 77.19 236 ILE B CA 1
ATOM 4446 C C . ILE B 1 236 ? -4.129 46.312 -4.984 1 77.19 236 ILE B C 1
ATOM 4448 O O . ILE B 1 236 ? -4.395 47.219 -4.199 1 77.19 236 ILE B O 1
ATOM 4452 N N . SER B 1 237 ? -4.863 45.312 -5.176 1 78.94 237 SER B N 1
ATOM 4453 C CA . SER B 1 237 ? -5.996 45.094 -4.281 1 78.94 237 SER B CA 1
ATOM 4454 C C . SER B 1 237 ? -5.582 44.312 -3.043 1 78.94 237 SER B C 1
ATOM 4456 O O . SER B 1 237 ? -4.582 43.594 -3.066 1 78.94 237 SER B O 1
ATOM 4458 N N . LEU B 1 238 ? -6.406 44.531 -1.993 1 72.31 238 LEU B N 1
ATOM 4459 C CA . LEU B 1 238 ? -6.176 43.75 -0.776 1 72.31 238 LEU B CA 1
ATOM 4460 C C . LEU B 1 238 ? -6.25 42.25 -1.057 1 72.31 238 LEU B C 1
ATOM 4462 O O . LEU B 1 238 ? -5.473 41.469 -0.498 1 72.31 238 LEU B O 1
ATOM 4466 N N . SER B 1 239 ? -7.133 41.938 -1.857 1 69.31 239 SER B N 1
ATOM 4467 C CA . SER B 1 239 ? -7.266 40.531 -2.242 1 69.31 239 SER B CA 1
ATOM 4468 C C . SER B 1 239 ? -6 40.031 -2.924 1 69.31 239 SER B C 1
ATOM 4470 O O . SER B 1 239 ? -5.578 38.875 -2.695 1 69.31 239 SER B O 1
ATOM 4472 N N . GLU B 1 240 ? -5.41 40.906 -3.676 1 70.31 240 GLU B N 1
ATOM 4473 C CA . GLU B 1 240 ? -4.152 40.531 -4.324 1 70.31 240 GLU B CA 1
ATOM 4474 C C . GLU B 1 240 ? -3.027 40.406 -3.303 1 70.31 240 GLU B C 1
ATOM 4476 O O . GLU B 1 240 ? -2.197 39.5 -3.406 1 70.31 240 GLU B O 1
ATOM 4481 N N . VAL B 1 241 ? -3.02 41.281 -2.436 1 65.25 241 VAL B N 1
ATOM 4482 C CA . VAL B 1 241 ? -2.023 41.219 -1.37 1 65.25 241 VAL B CA 1
ATOM 4483 C C . VAL B 1 241 ? -2.219 39.938 -0.559 1 65.25 241 VAL B C 1
ATOM 4485 O O . VAL B 1 241 ? -1.253 39.25 -0.259 1 65.25 241 VAL B O 1
ATOM 4488 N N . ILE B 1 242 ? -3.375 39.688 -0.191 1 59.91 242 ILE B N 1
ATOM 4489 C CA . ILE B 1 242 ? -3.682 38.469 0.55 1 59.91 242 ILE B CA 1
ATOM 4490 C C . ILE B 1 242 ? -3.262 37.25 -0.268 1 59.91 242 ILE B C 1
ATOM 4492 O O . ILE B 1 242 ? -2.604 36.344 0.25 1 59.91 242 ILE B O 1
ATOM 4496 N N . LEU B 1 243 ? -3.652 37.312 -1.425 1 58.81 243 LEU B N 1
ATOM 4497 C CA . LEU B 1 243 ? -3.318 36.188 -2.295 1 58.81 243 LEU B CA 1
ATOM 4498 C C . LEU B 1 243 ? -1.807 36.062 -2.453 1 58.81 243 LEU B C 1
ATOM 4500 O O . LEU B 1 243 ? -1.252 34.969 -2.258 1 58.81 243 LEU B O 1
ATOM 4504 N N . ARG B 1 244 ? -1.212 37.188 -2.879 1 59.31 244 ARG B N 1
ATOM 4505 C CA . ARG B 1 244 ? 0.198 37.125 -3.252 1 59.31 244 ARG B CA 1
ATOM 4506 C C . ARG B 1 244 ? 1.09 37.094 -2.016 1 59.31 244 ARG B C 1
ATOM 4508 O O . ARG B 1 244 ? 2.145 36.469 -2.018 1 59.31 244 ARG B O 1
ATOM 4515 N N . ASN B 1 245 ? 0.684 37.906 -1.104 1 55.12 245 ASN B N 1
ATOM 4516 C CA . ASN B 1 245 ? 1.587 38.125 0.023 1 55.12 245 ASN B CA 1
ATOM 4517 C C . ASN B 1 245 ? 1.173 37.312 1.234 1 55.12 245 ASN B C 1
ATOM 4519 O O . ASN B 1 245 ? 1.969 37.094 2.152 1 55.12 245 ASN B O 1
ATOM 4523 N N . ILE B 1 246 ? 0.021 37 1.261 1 50.25 246 ILE B N 1
ATOM 4524 C CA . ILE B 1 246 ? -0.449 36.219 2.398 1 50.25 246 ILE B CA 1
ATOM 4525 C C . ILE B 1 246 ? -0.664 34.75 1.971 1 50.25 246 ILE B C 1
ATOM 4527 O O . ILE B 1 246 ? -0.118 33.844 2.584 1 50.25 246 ILE B O 1
ATOM 4531 N N . ILE B 1 247 ? -1.585 34.781 1.062 1 49.84 247 ILE B N 1
ATOM 4532 C CA . ILE B 1 247 ? -1.944 33.438 0.619 1 49.84 247 ILE B CA 1
ATOM 4533 C C . ILE B 1 247 ? -0.782 32.812 -0.155 1 49.84 247 ILE B C 1
ATOM 4535 O O . ILE B 1 247 ? -0.447 31.641 0.043 1 49.84 247 ILE B O 1
ATOM 4539 N N . LEU B 1 248 ? -0.462 33.688 -1.152 1 47.97 248 LEU B N 1
ATOM 4540 C CA . LEU B 1 248 ? 0.635 33.219 -1.987 1 47.97 248 LEU B CA 1
ATOM 4541 C C . LEU B 1 248 ? 1.982 33.562 -1.373 1 47.97 248 LEU B C 1
ATOM 4543 O O . LEU B 1 248 ? 2.992 33.656 -2.078 1 47.97 248 LEU B O 1
ATOM 4547 N N . ASP B 1 249 ? 1.829 34.094 -0.245 1 44.09 249 ASP B N 1
ATOM 4548 C CA . ASP B 1 249 ? 3.129 34.406 0.332 1 44.09 249 ASP B CA 1
ATOM 4549 C C . ASP B 1 249 ? 4.203 33.438 -0.132 1 44.09 249 ASP B C 1
ATOM 4551 O O . ASP B 1 249 ? 3.889 32.344 -0.608 1 44.09 249 ASP B O 1
ATOM 4555 N N . GLU B 1 250 ? 5.461 33.938 0.023 1 41.09 250 GLU B N 1
ATOM 4556 C CA . GLU B 1 250 ? 6.609 33.25 -0.568 1 41.09 250 GLU B CA 1
ATOM 4557 C C . GLU B 1 250 ? 6.598 31.766 -0.239 1 41.09 250 GLU B C 1
ATOM 4559 O O . GLU B 1 250 ? 6.508 31.375 0.929 1 41.09 250 GLU B O 1
ATOM 4564 N N . PRO B 1 251 ? 6.035 31.141 -1.265 1 36.84 251 PRO B N 1
ATOM 4565 C CA . PRO B 1 251 ? 6.285 29.703 -1.08 1 36.84 251 PRO B CA 1
ATOM 4566 C C . PRO B 1 251 ? 7.66 29.422 -0.477 1 36.84 251 PRO B C 1
ATOM 4568 O O . PRO B 1 251 ? 8.625 30.125 -0.767 1 36.84 251 PRO B O 1
ATOM 4571 N N . VAL B 1 252 ? 7.68 29.141 0.635 1 37.66 252 VAL B N 1
ATOM 4572 C CA . VAL B 1 252 ? 8.938 28.516 1.018 1 37.66 252 VAL B CA 1
ATOM 4573 C C . VAL B 1 252 ? 9.445 27.641 -0.124 1 37.66 252 VAL B C 1
ATOM 4575 O O . VAL B 1 252 ? 8.68 26.906 -0.741 1 37.66 252 VAL B O 1
ATOM 4578 N N . LYS B 1 253 ? 10.43 28.141 -0.751 1 41.38 253 LYS B N 1
ATOM 4579 C CA . LYS B 1 253 ? 11.008 27.531 -1.949 1 41.38 253 LYS B CA 1
ATOM 4580 C C . LYS B 1 253 ? 10.797 26.016 -1.963 1 41.38 253 LYS B C 1
ATOM 4582 O O . LYS B 1 253 ? 10.68 25.422 -3.029 1 41.38 253 LYS B O 1
ATOM 4587 N N . HIS B 1 254 ? 10.742 25.438 -0.721 1 46.72 254 HIS B N 1
ATOM 4588 C CA . HIS B 1 254 ? 11 24.016 -0.864 1 46.72 254 HIS B CA 1
ATOM 4589 C C . HIS B 1 254 ? 9.719 23.203 -0.712 1 46.72 254 HIS B C 1
ATOM 4591 O O . HIS B 1 254 ? 9.727 21.984 -0.849 1 46.72 254 HIS B O 1
ATOM 4597 N N . LYS B 1 255 ? 8.633 23.844 -0.296 1 62.66 255 LYS B N 1
ATOM 4598 C CA . LYS B 1 255 ? 7.48 22.953 -0.348 1 62.66 255 LYS B CA 1
ATOM 4599 C C . LYS B 1 255 ? 6.23 23.688 -0.828 1 62.66 255 LYS B C 1
ATOM 4601 O O . LYS B 1 255 ? 6.145 24.906 -0.714 1 62.66 255 LYS B O 1
ATOM 4606 N N . PHE B 1 256 ? 5.484 23.156 -1.621 1 75.38 256 PHE B N 1
ATOM 4607 C CA . PHE B 1 256 ? 4.266 23.609 -2.283 1 75.38 256 PHE B CA 1
ATOM 4608 C C . PHE B 1 256 ? 3.09 23.609 -1.315 1 75.38 256 PHE B C 1
ATOM 4610 O O . PHE B 1 256 ? 3.143 22.969 -0.269 1 75.38 256 PHE B O 1
ATOM 4617 N N . VAL B 1 257 ? 2.232 24.562 -1.535 1 82.25 257 VAL B N 1
ATOM 4618 C CA . VAL B 1 257 ? 0.999 24.562 -0.755 1 82.25 257 VAL B CA 1
ATOM 4619 C C . VAL B 1 257 ? 0.29 23.219 -0.896 1 82.25 257 VAL B C 1
ATOM 4621 O O . VAL B 1 257 ? -0.034 22.797 -2.008 1 82.25 257 VAL B O 1
ATOM 4624 N N . PRO B 1 258 ? 0.105 22.656 0.236 1 90.81 258 PRO B N 1
ATOM 4625 C CA . PRO B 1 258 ? -0.625 21.406 0.129 1 90.81 258 PRO B CA 1
ATOM 4626 C C . PRO B 1 258 ? -2.049 21.578 -0.394 1 90.81 258 PRO B C 1
ATOM 4628 O O . PRO B 1 258 ? -2.754 22.5 0.035 1 90.81 258 PRO B O 1
ATOM 4631 N N . PHE B 1 259 ? -2.344 20.766 -1.374 1 92.31 259 PHE B N 1
ATOM 4632 C CA . PHE B 1 259 ? -3.682 20.75 -1.954 1 92.31 259 PHE B CA 1
ATOM 4633 C C . PHE B 1 259 ? -4.082 19.328 -2.338 1 92.31 259 PHE B C 1
ATOM 4635 O O . PHE B 1 259 ? -3.23 18.516 -2.721 1 92.31 259 PHE B O 1
ATOM 4642 N N . GLY B 1 260 ? -5.383 19.062 -2.107 1 96.69 260 GLY B N 1
ATOM 4643 C CA . GLY B 1 260 ? -5.91 17.766 -2.521 1 96.69 260 GLY B CA 1
ATOM 4644 C C . GLY B 1 260 ? -7.383 17.812 -2.873 1 96.69 260 GLY B C 1
ATOM 4645 O O . GLY B 1 260 ? -8.133 18.641 -2.344 1 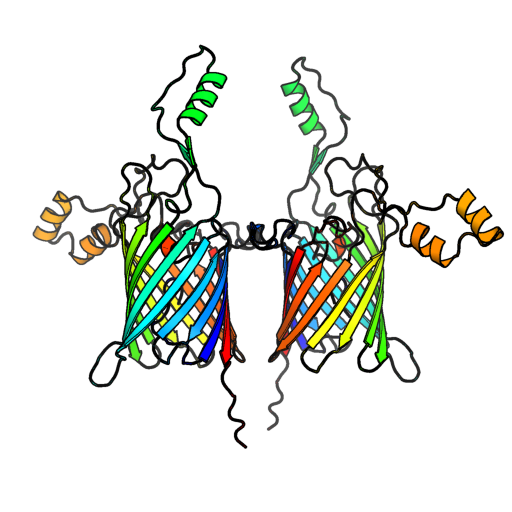96.69 260 GLY B O 1
ATOM 4646 N N . ILE B 1 261 ? -7.762 16.938 -3.762 1 97.69 261 ILE B N 1
ATOM 4647 C CA . ILE B 1 261 ? -9.156 16.719 -4.133 1 97.69 261 ILE B CA 1
ATOM 4648 C C . ILE B 1 261 ? -9.453 15.219 -4.121 1 97.69 261 ILE B C 1
ATOM 4650 O O . ILE B 1 261 ? -8.617 14.406 -4.543 1 97.69 261 ILE B O 1
ATOM 4654 N N . GLY B 1 262 ? -10.609 14.891 -3.59 1 98 262 GLY B N 1
ATOM 4655 C CA . GLY B 1 262 ? -10.969 13.492 -3.459 1 98 262 GLY B CA 1
ATOM 4656 C C . GLY B 1 262 ? -12.383 13.195 -3.916 1 98 262 GLY B C 1
ATOM 4657 O O . GLY B 1 262 ? -13.258 14.062 -3.871 1 98 262 GLY B O 1
ATOM 4658 N N . PHE B 1 263 ? -12.531 11.969 -4.406 1 97.31 263 PHE B N 1
ATOM 4659 C CA . PHE B 1 263 ? -13.828 11.398 -4.75 1 97.31 263 PHE B CA 1
ATOM 4660 C C . PHE B 1 263 ? -14.195 10.273 -3.789 1 97.31 263 PHE B C 1
ATOM 4662 O O . PHE B 1 263 ? -13.461 9.289 -3.666 1 97.31 263 PHE B O 1
ATOM 4669 N N . ASP B 1 264 ? -15.352 10.414 -3.219 1 95.12 264 ASP B N 1
ATOM 4670 C CA . ASP B 1 264 ? -15.773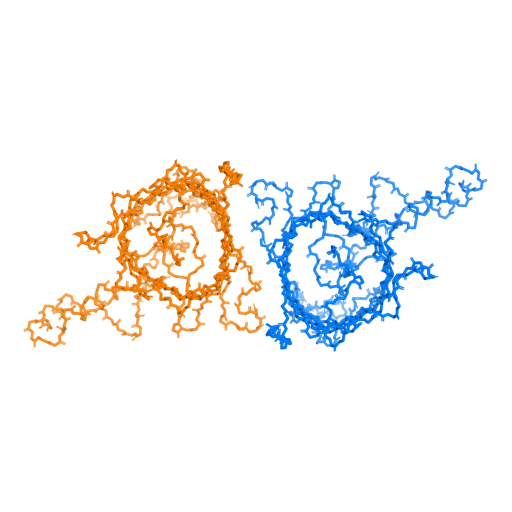 9.438 -2.215 1 95.12 264 ASP B CA 1
ATOM 4671 C C . ASP B 1 264 ? -16.938 8.586 -2.73 1 95.12 264 ASP B C 1
ATOM 4673 O O . ASP B 1 264 ? -17.859 9.102 -3.371 1 95.12 264 ASP B O 1
ATOM 4677 N N . LEU B 1 265 ? -16.859 7.367 -2.498 1 90.94 265 LEU B N 1
ATOM 4678 C CA . LEU B 1 265 ? -17.906 6.398 -2.789 1 90.94 265 LEU B CA 1
ATOM 4679 C C . LEU B 1 265 ? -18.344 5.668 -1.522 1 90.94 265 LEU B C 1
ATOM 4681 O O . LEU B 1 265 ? -17.531 5.016 -0.87 1 90.94 265 LEU B O 1
ATOM 4685 N N . GLU B 1 266 ? -19.578 5.777 -1.215 1 86.88 266 GLU B N 1
ATOM 4686 C CA . GLU B 1 266 ? -20.125 5.078 -0.055 1 86.88 266 GLU B CA 1
ATOM 4687 C C . GLU B 1 266 ? -20.812 3.779 -0.466 1 86.88 266 GLU B C 1
ATOM 4689 O O . GLU B 1 266 ? -21.672 3.781 -1.343 1 86.88 266 GLU B O 1
ATOM 4694 N N . THR B 1 267 ? -20.359 2.691 0.116 1 77.81 267 THR B N 1
ATOM 4695 C CA . THR B 1 267 ? -20.953 1.393 -0.18 1 77.81 267 THR B CA 1
ATOM 4696 C C . THR B 1 267 ? -21.078 0.558 1.091 1 77.81 267 THR B C 1
ATOM 4698 O O . THR B 1 267 ? -20.078 0.149 1.681 1 77.81 267 THR B O 1
ATOM 4701 N N . GLY B 1 268 ? -22.281 0.049 1.48 1 69.75 268 GLY B N 1
ATOM 4702 C CA . GLY B 1 268 ? -22.531 -0.957 2.502 1 69.75 268 GLY B CA 1
ATOM 4703 C C . GLY B 1 268 ? -21.688 -0.752 3.752 1 69.75 268 GLY B C 1
ATOM 4704 O O . GLY B 1 268 ? -21.078 -1.695 4.254 1 69.75 268 GLY B O 1
ATOM 4705 N N . GLY B 1 269 ? -21.516 0.339 4.258 1 75.94 269 GLY B N 1
ATOM 4706 C CA . GLY B 1 269 ? -20.812 0.591 5.504 1 75.94 269 GLY B CA 1
ATOM 4707 C C . GLY B 1 269 ? -19.375 1.06 5.297 1 75.94 269 GLY B C 1
ATOM 4708 O O . GLY B 1 269 ? -18.672 1.354 6.262 1 75.94 269 GLY B O 1
ATOM 4709 N N . HIS B 1 270 ? -19 0.97 4.082 1 84.19 270 HIS B N 1
ATOM 4710 C CA . HIS B 1 270 ? -17.656 1.435 3.773 1 84.19 270 HIS B CA 1
ATOM 4711 C C . HIS B 1 270 ? -17.688 2.742 2.99 1 84.19 270 HIS B C 1
ATOM 4713 O O . HIS B 1 270 ? -18.641 3.012 2.266 1 84.19 270 HIS B O 1
ATOM 4719 N N . VAL B 1 271 ? -16.688 3.498 3.203 1 89.62 271 VAL B N 1
ATOM 4720 C CA . VAL B 1 271 ? -16.438 4.66 2.357 1 89.62 271 VAL B CA 1
ATOM 4721 C C . VAL B 1 271 ? -15.086 4.52 1.677 1 89.62 271 VAL B C 1
ATOM 4723 O O . VAL B 1 271 ? -14.062 4.344 2.348 1 89.62 271 VAL B O 1
ATOM 4726 N N . PHE B 1 272 ? -15.102 4.551 0.396 1 91.06 272 PHE B N 1
ATOM 4727 C CA . PHE B 1 272 ? -13.883 4.566 -0.4 1 91.06 272 PHE B CA 1
ATOM 4728 C C . PHE B 1 272 ? -13.578 5.977 -0.895 1 91.06 272 PHE B C 1
ATOM 4730 O O . PHE B 1 272 ? -14.484 6.695 -1.331 1 91.06 272 PHE B O 1
ATOM 4737 N N . GLN B 1 273 ? -12.367 6.328 -0.776 1 95.38 273 GLN B N 1
ATOM 4738 C CA . GLN B 1 273 ? -11.953 7.633 -1.271 1 95.38 273 GLN B CA 1
ATOM 4739 C C . GLN B 1 273 ? -10.758 7.512 -2.219 1 95.38 273 GLN B C 1
ATOM 4741 O O . GLN B 1 273 ? -9.719 6.957 -1.851 1 95.38 273 GLN B O 1
ATOM 4746 N N . PHE B 1 274 ? -10.961 7.984 -3.375 1 96 274 PHE B N 1
ATOM 4747 C CA . PHE B 1 274 ? -9.883 8.188 -4.332 1 96 274 PHE B CA 1
ATOM 4748 C C . PHE B 1 274 ? -9.477 9.656 -4.391 1 96 274 PHE B C 1
ATOM 4750 O O . PHE B 1 274 ? -10.328 10.539 -4.406 1 96 274 PHE B O 1
ATOM 4757 N N . MET B 1 275 ? -8.164 9.922 -4.395 1 96.81 275 MET B N 1
ATOM 4758 C CA . MET B 1 275 ? -7.816 11.336 -4.348 1 96.81 275 MET B CA 1
ATOM 4759 C C . MET B 1 275 ? -6.527 11.609 -5.113 1 96.81 275 MET B C 1
ATOM 4761 O O . MET B 1 275 ? -5.754 10.688 -5.387 1 96.81 275 MET B O 1
ATOM 4765 N N . VAL B 1 276 ? -6.344 12.852 -5.461 1 97.56 276 VAL B N 1
ATOM 4766 C CA . VAL B 1 276 ? -5.125 13.43 -6.02 1 97.56 276 VAL B CA 1
ATOM 4767 C C . VAL B 1 276 ? -4.629 14.555 -5.117 1 97.56 276 VAL B C 1
ATOM 4769 O O . VAL B 1 276 ? -5.418 15.383 -4.648 1 97.56 276 VAL B O 1
ATOM 4772 N N . SER B 1 277 ? -3.398 14.516 -4.848 1 96.88 277 SER B N 1
ATOM 4773 C CA . SER B 1 277 ? -2.799 15.523 -3.979 1 96.88 277 SER B CA 1
ATOM 4774 C C . SER B 1 277 ? -1.342 15.773 -4.348 1 96.88 277 SER B C 1
ATOM 4776 O O . SER B 1 277 ? -0.75 15.016 -5.117 1 96.88 277 SER B O 1
ATOM 4778 N N . ASN B 1 278 ? -0.817 16.875 -3.848 1 92.81 278 ASN B N 1
ATOM 4779 C CA . ASN B 1 278 ? 0.609 17.109 -4.039 1 92.81 278 ASN B CA 1
ATOM 4780 C C . ASN B 1 278 ? 1.406 16.797 -2.777 1 92.81 278 ASN B C 1
ATOM 4782 O O . ASN B 1 278 ? 2.566 17.203 -2.654 1 92.81 278 ASN B O 1
ATOM 4786 N N . THR B 1 279 ? 0.823 16.156 -1.851 1 92.62 279 THR B N 1
ATOM 4787 C CA . THR B 1 279 ? 1.577 15.742 -0.672 1 92.62 279 THR B CA 1
ATOM 4788 C C . THR B 1 279 ? 1.274 14.289 -0.318 1 92.62 279 THR B C 1
ATOM 4790 O O . THR B 1 279 ? 0.127 13.852 -0.414 1 92.62 279 THR B O 1
ATOM 4793 N N . ARG B 1 280 ? 2.26 13.586 0.151 1 94.56 280 ARG B N 1
ATOM 4794 C CA . ARG B 1 280 ? 2.123 12.203 0.595 1 94.56 280 ARG B CA 1
ATOM 4795 C C . ARG B 1 280 ? 1.928 12.133 2.105 1 94.56 280 ARG B C 1
ATOM 4797 O O . ARG B 1 280 ? 1.774 11.039 2.664 1 94.56 280 ARG B O 1
ATOM 4804 N N . THR B 1 281 ? 1.901 13.266 2.736 1 94.5 281 THR B N 1
ATOM 4805 C CA . THR B 1 281 ? 1.845 13.312 4.191 1 94.5 281 THR B CA 1
ATOM 4806 C C . THR B 1 281 ? 0.484 12.844 4.695 1 94.5 281 THR B C 1
ATOM 4808 O O . THR B 1 281 ? -0.555 13.289 4.203 1 94.5 281 THR B O 1
ATOM 4811 N N . LEU B 1 282 ? 0.522 11.922 5.68 1 97.25 282 LEU B N 1
ATOM 4812 C CA . LEU B 1 282 ? -0.709 11.422 6.281 1 97.25 282 LEU B CA 1
ATOM 4813 C C . LEU B 1 282 ? -0.794 11.812 7.75 1 97.25 282 LEU B C 1
ATOM 4815 O O . LEU B 1 282 ? -1.877 12.125 8.258 1 97.25 282 LEU B O 1
ATOM 4819 N N . ALA B 1 283 ? 0.346 11.789 8.438 1 97.56 283 ALA B N 1
ATOM 4820 C CA . ALA B 1 283 ? 0.357 12.172 9.852 1 97.56 283 ALA B CA 1
ATOM 4821 C C . ALA B 1 283 ? 0.006 13.648 10.016 1 97.56 283 ALA B C 1
ATOM 4823 O O . ALA B 1 283 ? 0.603 14.516 9.367 1 97.56 283 ALA B O 1
ATOM 4824 N N . GLN B 1 284 ? -0.843 13.906 10.883 1 97.62 284 GLN B N 1
ATOM 4825 C CA . GLN B 1 284 ? -1.398 15.25 10.977 1 97.62 284 GLN B CA 1
ATOM 4826 C C . GLN B 1 284 ? -0.39 16.219 11.578 1 97.62 284 GLN B C 1
ATOM 4828 O O . GLN B 1 284 ? -0.36 17.406 11.219 1 97.62 284 GLN B O 1
ATOM 4833 N N . THR B 1 285 ? 0.481 15.82 12.445 1 97.19 285 THR B N 1
ATOM 4834 C CA . THR B 1 285 ? 1.501 16.672 13.047 1 97.19 285 THR B CA 1
ATOM 4835 C C . THR B 1 285 ? 2.547 17.078 12.008 1 97.19 285 THR B C 1
ATOM 4837 O O . THR B 1 285 ? 3.379 17.953 12.266 1 97.19 285 THR B O 1
ATOM 4840 N N . GLN B 1 286 ? 2.463 16.469 10.844 1 93.38 286 GLN B N 1
ATOM 4841 C CA . GLN B 1 286 ? 3.469 16.734 9.82 1 93.38 286 GLN B CA 1
ATOM 4842 C C . GLN B 1 286 ? 2.885 17.547 8.672 1 93.38 286 GLN B C 1
ATOM 4844 O O . GLN B 1 286 ? 3.586 17.859 7.703 1 93.38 286 GLN B O 1
ATOM 4849 N N . LEU B 1 287 ? 1.662 17.953 8.758 1 92.75 287 LEU B N 1
ATOM 4850 C CA . LEU B 1 287 ? 0.938 18.562 7.648 1 92.75 287 LEU B CA 1
ATOM 4851 C C . LEU B 1 287 ? 1.527 19.922 7.297 1 92.75 287 LEU B C 1
ATOM 4853 O O . LEU B 1 287 ? 1.466 20.344 6.145 1 92.75 287 LEU B O 1
ATOM 4857 N N . LEU B 1 288 ? 2.119 20.578 8.234 1 88.81 288 LEU B N 1
ATOM 4858 C CA . LEU B 1 288 ? 2.604 21.922 7.977 1 88.81 288 LEU B CA 1
ATOM 4859 C C . LEU B 1 288 ? 4.008 21.891 7.387 1 88.81 288 LEU B C 1
ATOM 4861 O O . LEU B 1 288 ? 4.645 22.938 7.227 1 88.81 288 LEU B O 1
ATOM 4865 N N . ARG B 1 289 ? 4.461 20.688 7.031 1 83.31 289 ARG B N 1
ATOM 4866 C CA . ARG B 1 289 ? 5.758 20.562 6.379 1 83.31 289 ARG B CA 1
ATOM 4867 C C . ARG B 1 289 ? 5.68 20.969 4.914 1 83.31 289 ARG B C 1
ATOM 4869 O O . ARG B 1 289 ? 6.703 21.219 4.273 1 83.31 289 ARG B O 1
ATOM 4876 N N . GLY B 1 290 ? 4.469 21.031 4.426 1 82.31 290 GLY B N 1
ATOM 4877 C CA . GLY B 1 290 ? 4.309 21.469 3.049 1 82.31 290 GLY B CA 1
ATOM 4878 C C . GLY B 1 290 ? 4.082 20.328 2.082 1 82.31 290 GLY B C 1
ATOM 4879 O O . GLY B 1 290 ? 4.059 19.156 2.486 1 82.31 290 GLY B O 1
ATOM 4880 N N . GLY B 1 291 ? 3.82 20.734 0.787 1 86.94 291 GLY B N 1
ATOM 4881 C CA . GLY B 1 291 ? 3.598 19.734 -0.253 1 86.94 291 GLY B CA 1
ATOM 4882 C C . GLY B 1 291 ? 4.883 19.141 -0.797 1 86.94 291 GLY B C 1
ATOM 4883 O O . GLY B 1 291 ? 5.902 19.828 -0.887 1 86.94 291 GLY B O 1
ATOM 4884 N N . ASP B 1 292 ? 4.852 17.969 -1.243 1 86.69 292 ASP B N 1
ATOM 4885 C CA . ASP B 1 292 ? 5.996 17.234 -1.773 1 86.69 292 ASP B CA 1
ATOM 4886 C C . ASP B 1 292 ? 6.188 17.516 -3.262 1 86.69 292 ASP B C 1
ATOM 4888 O O . ASP B 1 292 ? 7.309 17.438 -3.773 1 86.69 292 ASP B O 1
ATOM 4892 N N . TYR B 1 293 ? 5.043 17.828 -3.922 1 88.19 293 TYR B N 1
ATOM 4893 C CA . TYR B 1 293 ? 5.047 17.844 -5.379 1 88.19 293 TYR B CA 1
ATOM 4894 C C . TYR B 1 293 ? 4.527 19.172 -5.906 1 88.19 293 TYR B C 1
ATOM 4896 O O . TYR B 1 293 ? 3.84 19.906 -5.191 1 88.19 293 TYR B O 1
ATOM 4904 N N . ASP B 1 294 ? 4.902 19.406 -7.164 1 84.25 294 ASP B N 1
ATOM 4905 C CA . ASP B 1 294 ? 4.504 20.625 -7.852 1 84.25 294 ASP B CA 1
ATOM 4906 C C . ASP B 1 294 ? 3.463 20.344 -8.93 1 84.25 294 ASP B C 1
ATOM 4908 O O . ASP B 1 294 ? 3.803 19.891 -10.023 1 84.25 294 ASP B O 1
ATOM 4912 N N . PHE B 1 295 ? 2.271 20.766 -8.703 1 85.38 295 PHE B N 1
ATOM 4913 C CA . PHE B 1 295 ? 1.198 20.531 -9.656 1 85.38 295 PHE B CA 1
ATOM 4914 C C . PHE B 1 295 ? 1.514 21.172 -11 1 85.38 295 PHE B C 1
ATOM 4916 O O . PHE B 1 295 ? 1.142 20.656 -12.055 1 85.38 295 PHE B O 1
ATOM 4923 N N . MET B 1 296 ? 2.145 22.312 -11.008 1 78.94 296 MET B N 1
ATOM 4924 C CA . MET B 1 296 ? 2.447 23.047 -12.227 1 78.94 296 MET B CA 1
ATOM 4925 C C . MET B 1 296 ? 3.426 22.281 -13.109 1 78.94 296 MET B C 1
ATOM 4927 O O . MET B 1 296 ? 3.514 22.531 -14.312 1 78.94 296 MET B O 1
ATOM 4931 N N . LYS B 1 297 ? 4.121 21.406 -12.523 1 85.38 297 LYS B N 1
ATOM 4932 C CA . LYS B 1 297 ? 5.043 20.547 -13.266 1 85.38 297 LYS B CA 1
ATOM 4933 C C . LYS B 1 297 ? 4.434 19.156 -13.5 1 85.38 297 LYS B C 1
ATOM 4935 O O . LYS B 1 297 ? 5.156 18.188 -13.742 1 85.38 297 LYS B O 1
ATOM 4940 N N . GLN B 1 298 ? 3.129 19.078 -13.148 1 90.5 298 GLN B N 1
ATOM 4941 C CA . GLN B 1 298 ? 2.363 17.844 -13.328 1 90.5 298 GLN B CA 1
ATOM 4942 C C . GLN B 1 298 ? 2.812 16.766 -12.344 1 90.5 298 GLN B C 1
ATOM 4944 O O . GLN B 1 298 ? 2.805 15.578 -12.672 1 90.5 298 GLN B O 1
ATOM 4949 N N . GLU B 1 299 ? 3.311 17.281 -11.242 1 92 299 GLU B N 1
ATOM 4950 C CA . GLU B 1 299 ? 3.664 16.375 -10.164 1 92 299 GLU B CA 1
ATOM 4951 C C . GLU B 1 299 ? 2.539 16.266 -9.133 1 92 299 GLU B C 1
ATOM 4953 O O . GLU B 1 299 ? 2.016 17.297 -8.68 1 92 299 GLU B O 1
ATOM 4958 N N . PHE B 1 300 ? 2.178 15.023 -8.891 1 95.31 300 PHE B N 1
ATOM 4959 C CA . PHE B 1 300 ? 1.147 14.766 -7.895 1 95.31 300 PHE B CA 1
ATOM 4960 C C . PHE B 1 300 ? 1.174 13.305 -7.457 1 95.31 300 PHE B C 1
ATOM 4962 O O . PHE B 1 300 ? 1.928 12.5 -8.008 1 95.31 300 PHE B O 1
ATOM 4969 N N . CYS B 1 301 ? 0.466 13.016 -6.422 1 96.56 301 CYS B N 1
ATOM 4970 C CA . CYS B 1 301 ? 0.319 11.625 -6.012 1 96.56 301 CYS B CA 1
ATOM 4971 C C . CYS B 1 301 ? -1.149 11.219 -5.961 1 96.56 301 CYS B C 1
ATOM 4973 O O . CYS B 1 301 ? -2.02 12.062 -5.723 1 96.56 301 CYS B O 1
ATOM 4975 N N . VAL B 1 302 ? -1.345 9.992 -6.195 1 96.38 302 VAL B N 1
ATOM 4976 C CA . VAL B 1 302 ? -2.67 9.391 -6.051 1 96.38 302 VAL B CA 1
ATOM 4977 C C . VAL B 1 302 ? -2.824 8.797 -4.652 1 96.38 302 VAL B C 1
ATOM 4979 O O . VAL B 1 302 ? -1.846 8.344 -4.055 1 96.38 302 VAL B O 1
ATOM 4982 N N . GLY B 1 303 ? -4.027 8.906 -4.121 1 96.06 303 GLY B N 1
ATOM 4983 C CA . GLY B 1 303 ? -4.359 8.305 -2.84 1 96.06 303 GLY B CA 1
ATOM 4984 C C . GLY B 1 303 ? -5.613 7.449 -2.887 1 96.06 303 GLY B C 1
ATOM 4985 O O . GLY B 1 303 ? -6.484 7.664 -3.732 1 96.06 303 GLY B O 1
ATOM 4986 N N . PHE B 1 304 ? -5.652 6.52 -2.094 1 94.06 304 PHE B N 1
ATOM 4987 C CA . PHE B 1 304 ? -6.809 5.648 -1.912 1 94.06 304 PHE B CA 1
ATOM 4988 C C . PHE B 1 304 ? -7.047 5.363 -0.434 1 94.06 304 PHE B C 1
ATOM 4990 O O . PHE B 1 304 ? -6.16 4.848 0.253 1 94.06 304 PHE B O 1
ATOM 4997 N N . ASN B 1 305 ? -8.211 5.652 0.047 1 95.31 305 ASN B N 1
ATOM 4998 C CA . ASN B 1 305 ? -8.555 5.461 1.452 1 95.31 305 ASN B CA 1
ATOM 4999 C C . ASN B 1 305 ? -9.82 4.629 1.613 1 95.31 305 ASN B C 1
ATOM 5001 O O . ASN B 1 305 ? -10.727 4.699 0.777 1 95.31 305 ASN B O 1
ATOM 5005 N N . ILE B 1 306 ? -9.82 3.85 2.645 1 90.88 306 ILE B N 1
ATOM 5006 C CA . ILE B 1 306 ? -11 3.08 3.021 1 90.88 306 ILE B CA 1
ATOM 5007 C C . ILE B 1 306 ? -11.352 3.361 4.48 1 90.88 306 ILE B C 1
ATOM 5009 O O . ILE B 1 306 ? -10.477 3.381 5.348 1 90.88 306 ILE B O 1
ATOM 5013 N N . LEU B 1 307 ? -12.617 3.592 4.676 1 92.88 307 LEU B N 1
ATOM 5014 C CA . LEU B 1 307 ? -13.156 3.803 6.016 1 92.88 307 LEU B CA 1
ATOM 5015 C C . LEU B 1 307 ? -14.32 2.859 6.293 1 92.88 307 LEU B C 1
ATOM 5017 O O . LEU B 1 307 ? -15.18 2.656 5.43 1 92.88 307 LEU B O 1
ATOM 5021 N N . ARG B 1 308 ? -14.281 2.258 7.473 1 88.69 308 ARG B N 1
ATOM 5022 C CA . ARG B 1 308 ? -15.398 1.432 7.918 1 88.69 308 ARG B CA 1
ATOM 5023 C C . ARG B 1 308 ? -15.781 1.755 9.359 1 88.69 308 ARG B C 1
ATOM 5025 O O . ARG B 1 308 ? -14.906 1.913 10.219 1 88.69 308 ARG B O 1
ATOM 5032 N N . GLN B 1 309 ? -17.031 1.779 9.57 1 89 309 GLN B N 1
ATOM 5033 C CA . GLN B 1 309 ? -17.547 2.035 10.914 1 89 309 GLN B CA 1
ATOM 5034 C C . GLN B 1 309 ? -18.25 0.802 11.477 1 89 309 GLN B C 1
ATOM 5036 O O . GLN B 1 309 ? -18.969 0.104 10.758 1 89 309 GLN B O 1
ATOM 5041 N N . PHE B 1 310 ? -17.938 0.53 12.773 1 87 310 PHE B N 1
ATOM 5042 C CA . PHE B 1 310 ? -18.562 -0.57 13.5 1 87 310 PHE B CA 1
ATOM 5043 C C . PHE B 1 310 ? -19.25 -0.063 14.758 1 87 310 PHE B C 1
ATOM 5045 O O . PHE B 1 310 ? -18.766 0.871 15.406 1 87 310 PHE B O 1
ATOM 5052 N N . SER B 1 311 ? -20.391 -0.693 15.078 1 86.88 311 SER B N 1
ATOM 5053 C CA . SER B 1 311 ? -21.062 -0.418 16.344 1 86.88 311 SER B CA 1
ATOM 5054 C C . SER B 1 311 ? -20.75 -1.495 17.375 1 86.88 311 SER B C 1
ATOM 5056 O O . SER B 1 311 ? -20.938 -2.686 17.125 1 86.88 311 SER B O 1
ATOM 5058 N N . ILE B 1 312 ? -20.094 -1.213 18.391 1 82.06 312 ILE B N 1
ATOM 5059 C CA . ILE B 1 312 ? -19.719 -2.182 19.422 1 82.06 312 ILE B CA 1
ATOM 5060 C C . ILE B 1 312 ? -20.844 -2.289 20.453 1 82.06 312 ILE B C 1
ATOM 5062 O O . ILE B 1 312 ? -21.016 -3.326 21.094 1 82.06 312 ILE B O 1
ATOM 5066 N N . GLY B 1 313 ? -21.641 -1.428 20.734 1 65.31 313 GLY B N 1
ATOM 5067 C CA . GLY B 1 313 ? -22.719 -1.532 21.719 1 65.31 313 GLY B CA 1
ATOM 5068 C C . GLY B 1 313 ? -23.812 -2.498 21.297 1 65.31 313 GLY B C 1
ATOM 5069 O O . GLY B 1 313 ? -23.844 -2.951 20.156 1 65.31 313 GLY B O 1
ATOM 5070 N N . GLU B 1 314 ? -24.484 -3.055 22.281 1 54.44 314 GLU B N 1
ATOM 5071 C CA . GLU B 1 314 ? -25.578 -4.02 22.234 1 54.44 314 GLU B CA 1
ATOM 5072 C C . GLU B 1 314 ? -26.547 -3.691 21.109 1 54.44 314 GLU B C 1
ATOM 5074 O O . GLU B 1 314 ? -26.984 -2.547 20.969 1 54.44 314 GLU B O 1
ATOM 5079 N N . GLU B 1 315 ? -26.297 -4.18 19.984 1 49 315 GLU B N 1
ATOM 5080 C CA . GLU B 1 315 ? -27.484 -4.16 19.156 1 49 315 GLU B CA 1
ATOM 5081 C C . GLU B 1 315 ? -28.75 -4.355 19.984 1 49 315 GLU B C 1
ATOM 5083 O O . GLU B 1 315 ? -28.875 -5.336 20.719 1 49 315 GLU B O 1
ATOM 5088 N N . ARG B 1 316 ? -29.469 -3.51 20.5 1 35.84 316 ARG B N 1
ATOM 5089 C CA . ARG B 1 316 ? -30.812 -3.895 20.891 1 35.84 316 ARG B CA 1
ATOM 5090 C C . ARG B 1 316 ? -31.5 -4.73 19.812 1 35.84 316 ARG B C 1
ATOM 5092 O O . ARG B 1 316 ? -31.562 -4.32 18.656 1 35.84 316 ARG B O 1
ATOM 5099 N N . GLU B 1 317 ? -31.359 -5.945 19.812 1 30.19 317 GLU B N 1
ATOM 5100 C CA . GLU B 1 317 ? -32.406 -6.688 19.125 1 30.19 317 GLU B CA 1
ATOM 5101 C C . GLU B 1 317 ? -33.75 -5.93 19.156 1 30.19 317 GLU B C 1
ATOM 5103 O O . GLU B 1 317 ? -34.25 -5.602 20.234 1 30.19 317 GLU B O 1
ATOM 5108 N N . LYS B 1 318 ? -34.062 -4.992 18.375 1 27.09 318 LYS B N 1
ATOM 5109 C CA . LYS B 1 318 ? -35.531 -4.984 18.234 1 27.09 318 LYS B CA 1
ATOM 5110 C C . LYS B 1 318 ? -36.094 -6.402 18.141 1 27.09 318 LYS B C 1
ATOM 5112 O O . LYS B 1 318 ? -35.75 -7.148 17.219 1 27.09 318 LYS B O 1
ATOM 5117 N N . TRP B 1 319 ? -36.281 -6.871 19.328 1 21.78 319 TRP B N 1
ATOM 5118 C CA . TRP B 1 319 ? -37.438 -7.766 19.422 1 21.78 319 TRP B CA 1
ATOM 5119 C C . TRP B 1 319 ? -38.656 -7.145 1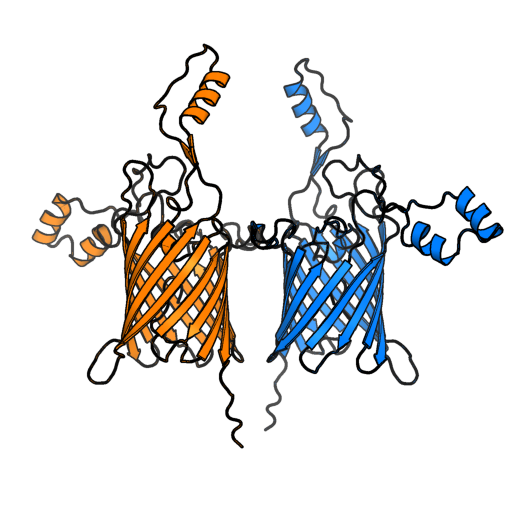8.75 1 21.78 319 TRP B C 1
ATOM 5121 O O . TRP B 1 319 ? -38.906 -5.945 18.891 1 21.78 319 TRP B O 1
#